Protein AF-A0A2R5GCU0-F1 (afdb_monomer_lite)

Foldseek 3Di:
DDDDDDDDDDDDDDDDDPPFPDDLVRLVVLVVPDPPVLCVLLDPDPDPLPRAALAVVSLLVSCCSRGNPVLSVLLCVQPVVVRLLLSLLLVQLVQQLQVLQLLLPVLVLLLLLLVLQLLQLVLQLVVVQVVCVVVVPPPCLVDPDCPGSNVLNLVSLLLNLLSLLLNLLSCQSNVLSVQLSVAALDLPPAGDPLLQLFPLSRSNLVLLVVCCVVPPPLHDVVSVVSNVCSVVCVVVVDDDDHGPLSVVLVVVLLVSLCSSCVSSVNNVSPSSSVSSSVSCSSNRVSSSSSSLSSLVVVLVRLVVSLVRLVSSLVSLVVDDCPDSVNVSVSSSSNSSSVSNNLSSVLVNVSSVVCSVCSSDNAWFHFRDASQADIRHDPPSCSSVVSSVVSVVSCVVCVVVSVVVVVPCVPPSSVVQFADAQAAPPPRGHGDPSQADPLRHGVVQVVVQLVVLQVVLVPDDPLCLQLLPAAQRSSPRFQDPVPDPDDRFRQAGSVPSDGCGSNVHYDVSSLEHAHALRSVLVVCVVVVFQAEEWEEDLTQKVHHAQDQQCDDDPNDHIDGRPSVLVVLVVHDQLRAEHQYQHPNQVSVCVVCVVVVNNSYHYDHPVPVPPDPASLSVVVVSDDLPGAYEYEEQDPCRQSPPSNSCCCRVSPNRYRYYNYDSVPPD

Sequence (664 aa):
MSTFVEAEPLAATSAGKLTLPMTAAEIQEKLGREGEVLLGVLDGTPSLQTFHSGRWELTAQDIETALGEDALRRIEKAVKPRMDSVFGLRQNLINLKKVYLHLQMPGSELQKRINQYTCLFYADGKDWYQHLIAEQEVDSWRKPKEETGAALYQQVSRALQECNGAQMAVLDARQYIKNICCVPRHPNKPTSFELQLLPATLWSAQVFSDLEREWPGIADKDLIEARKAYFQGKRDMARPSECDADRLAKERLDALVDKIVGAVDAHDNKAVRHFVKCSCVARGVSKALRIEVEAERLHESVREMIKRLRGLQDRLLEVTKDSPQAYYKLVRFTCQVDAMIKVLLDLDLWLKRVREEPTRLWFGAADRDASAGLFVPPDFEAVASIHDGLEEILQRWRPQLEARLRDPDNPEYAAYLKGRKACKRCRAQYSKPFVANNGLCYFCELTARDTAAAAAAQLSETALQSGLLMDCTLQLRCVPKGATKAPMPTMCPHSHRCFVCDGWTCELCNAVRLDGDGVAAVVEESDPDVLLFDFDRTFASTRSGADPLVVKNGMSHTLDPHLASLAHGRAPGSVHVVTRNSHKRQIEAFLAERELAHVQVHSLRHFASANDKADMIDSLLTSAQTALFVDDSWQEVLAPRLRDLVFNKLGKVRVVLFDRSQTS

Organism: NCBI:txid2315210

Secondary structure (DSSP, 8-state):
--------------------SS-HHHHHHHHHS-TTHHHHHS---SSTTS---SSHHHHHHHHHHHH-HHHHHHHHHHHHHHHHHHHHHHHHHHHHHHHHHHHHHHHHHHHHHHHHHHHHHHHHHHHHHHHHHHH--TTGGGS--TTSHHHHHHHHHHHHHHHHHHHHHHHHHHHHHHHHHT--SSTTSPPPHHHHTTTTTSGGGHHHHHHHHHSTTSS-HHHHHHHHHHHHHHHH--PPS--HHHHHHHHHHHHHHHHHHHTTT-TT-HHHHHHHHHHHHHHTHHHHHHHHHHHHHHHHHHHHHHHHHHHHHHHHHT----SHHHHHHHHHHHHHHHHHHHHHHHHHHHHHHHHHSTTS---EE-SS-TTB-EE--TT--HHHHHHHHHHHHHHHHHHHHHHHHT-TT-HHHHHHHEEEEE-TTT--EE-GGGB-TTS-BHHHHHHHHHHHHHHHHTS-HHHHHTTPPBP-TT-SSSS-TT--SPPPP-B-TTT--BTTTS---BTTTTEEEE-HHHHHHHHHHH--SEEEE-TBTTTBS--TT--TT--BTTBPP-B-HHHHHHHHTS-TTSEEEEE--S-HHHHHHHHHTTT-TTSEEEEGGG-TT-SSHHHHHHHH--TT--EEEEES-HHHHT-HHHHHHHHHTTT-EEEEEE--TT--

Radius of gyration: 30.85 Å; chains: 1; bounding box: 103×70×88 Å

pLDDT: mean 81.52, std 16.76, range [26.95, 98.0]

Structure (mmCIF, N/CA/C/O backbone):
data_AF-A0A2R5GCU0-F1
#
_entry.id   AF-A0A2R5GCU0-F1
#
loop_
_atom_site.group_PDB
_atom_site.id
_atom_site.type_symbol
_atom_site.label_atom_id
_atom_site.label_alt_id
_atom_site.label_comp_id
_atom_site.label_asym_id
_atom_site.label_entity_id
_atom_site.label_seq_id
_atom_site.pdbx_PDB_ins_code
_atom_site.Cartn_x
_atom_site.Cartn_y
_atom_site.Cartn_z
_atom_site.occupancy
_atom_site.B_iso_or_equiv
_atom_site.auth_seq_id
_atom_site.auth_comp_id
_atom_site.auth_asym_id
_atom_site.auth_atom_id
_atom_site.pdbx_PDB_model_num
ATOM 1 N N . MET A 1 1 ? -72.996 27.788 31.485 1.00 38.53 1 MET A N 1
ATOM 2 C CA . MET A 1 1 ? -72.411 26.821 32.436 1.00 38.53 1 MET A CA 1
ATOM 3 C C . MET A 1 1 ? -71.126 26.265 31.838 1.00 38.53 1 MET A C 1
ATOM 5 O O . MET A 1 1 ? -71.152 25.240 31.178 1.00 38.53 1 MET A O 1
ATOM 9 N N . SER A 1 2 ? -70.021 26.983 32.016 1.00 29.50 2 SER A N 1
ATOM 10 C CA . SER A 1 2 ? -68.655 26.463 31.894 1.00 29.50 2 SER A CA 1
ATOM 11 C C . SER A 1 2 ? -67.788 27.407 32.719 1.00 29.50 2 SER A C 1
ATOM 13 O O . SER A 1 2 ? -67.623 28.578 32.382 1.00 29.50 2 SER A O 1
ATOM 15 N N . THR A 1 3 ? -67.388 26.928 33.884 1.00 29.83 3 THR A N 1
ATOM 16 C CA . THR A 1 3 ? -66.645 27.655 34.908 1.00 29.83 3 THR A CA 1
ATOM 17 C C . THR A 1 3 ? -65.229 27.964 34.438 1.00 29.83 3 THR A C 1
ATOM 19 O O . THR A 1 3 ? -64.469 27.058 34.108 1.00 29.83 3 THR A O 1
ATOM 22 N N . PHE A 1 4 ? -64.900 29.254 34.452 1.00 28.09 4 PHE A N 1
ATOM 23 C CA . PHE A 1 4 ? -63.542 29.758 34.607 1.00 28.09 4 PHE A CA 1
ATOM 24 C C . PHE A 1 4 ? -62.988 29.277 35.954 1.00 28.09 4 PHE A C 1
ATOM 26 O O . PHE A 1 4 ? -63.642 29.454 36.982 1.00 28.09 4 PHE A O 1
ATOM 33 N N . VAL A 1 5 ? -61.791 28.697 35.942 1.00 29.31 5 VAL A N 1
ATOM 34 C CA . VAL A 1 5 ? -60.915 28.609 37.112 1.00 29.31 5 VAL A CA 1
ATOM 35 C C . VAL A 1 5 ? -59.561 29.136 36.659 1.00 29.31 5 VAL A C 1
ATOM 37 O O . VAL A 1 5 ? -58.957 28.607 35.727 1.00 29.31 5 VAL A O 1
ATOM 40 N N . GLU A 1 6 ? -59.150 30.233 37.285 1.00 30.05 6 GLU A N 1
ATOM 41 C CA . GLU A 1 6 ? -57.814 30.807 37.202 1.00 30.05 6 GLU A CA 1
ATOM 42 C C . GLU A 1 6 ? -56.796 29.785 37.724 1.00 30.05 6 GLU A C 1
ATOM 44 O O . GLU A 1 6 ? -56.948 29.256 38.824 1.00 30.05 6 GLU A O 1
ATOM 49 N N . ALA A 1 7 ? -55.767 29.497 36.928 1.00 27.88 7 ALA A N 1
ATOM 50 C CA . ALA A 1 7 ? -54.592 28.761 37.374 1.00 27.88 7 ALA A CA 1
ATOM 51 C C . ALA A 1 7 ? -53.435 29.752 37.546 1.00 27.88 7 ALA A C 1
ATOM 53 O O . ALA A 1 7 ? -53.065 30.462 36.608 1.00 27.88 7 ALA A O 1
ATOM 54 N N . GLU A 1 8 ? -52.898 29.797 38.763 1.00 28.89 8 GLU A N 1
ATOM 55 C CA . GLU A 1 8 ? -51.695 30.533 39.146 1.00 28.89 8 GLU A CA 1
ATOM 56 C C . GLU A 1 8 ? -50.476 30.139 38.285 1.00 28.89 8 GLU A C 1
ATOM 58 O O . GLU A 1 8 ? -50.357 28.984 37.859 1.00 28.89 8 GLU A O 1
ATOM 63 N N . PRO A 1 9 ? -49.520 31.057 38.049 1.00 28.02 9 PRO A N 1
ATOM 64 C CA . PRO A 1 9 ? -48.283 30.724 37.361 1.00 28.02 9 PRO A CA 1
ATOM 65 C C . PRO A 1 9 ? -47.370 29.898 38.279 1.00 28.02 9 PRO A C 1
ATOM 67 O O . PRO A 1 9 ? -46.789 30.405 39.239 1.00 28.02 9 PRO A O 1
ATOM 70 N N . LEU A 1 10 ? -47.215 28.615 37.946 1.00 29.42 10 LEU A N 1
ATOM 71 C CA . LEU A 1 10 ? -46.186 27.743 38.507 1.00 29.42 10 LEU A CA 1
ATOM 72 C C . LEU A 1 10 ? -44.795 28.311 38.196 1.00 29.42 10 LEU A C 1
ATOM 74 O O . LEU A 1 10 ? -44.440 28.578 37.047 1.00 29.42 10 LEU A O 1
ATOM 78 N N . ALA A 1 11 ? -44.035 28.500 39.271 1.00 30.05 11 ALA A N 1
ATOM 79 C CA . ALA A 1 11 ? -42.685 29.025 39.301 1.00 30.05 11 ALA A CA 1
ATOM 80 C C . ALA A 1 11 ? -41.754 28.343 38.287 1.00 30.05 11 ALA A C 1
ATOM 82 O O . ALA A 1 11 ? -41.747 27.121 38.135 1.00 30.05 11 ALA A O 1
ATOM 83 N N . ALA A 1 12 ? -40.909 29.157 37.653 1.00 30.98 12 ALA A N 1
ATOM 84 C CA . ALA A 1 12 ? -39.773 28.709 36.868 1.00 30.98 12 ALA A CA 1
ATOM 85 C C . ALA A 1 12 ? -38.857 27.825 37.732 1.00 30.98 12 ALA A C 1
ATOM 87 O O . ALA A 1 12 ? -38.085 28.317 38.557 1.00 30.98 12 ALA A O 1
ATOM 88 N N . THR A 1 13 ? -38.936 26.509 37.543 1.00 30.69 13 THR A N 1
ATOM 89 C CA . THR A 1 13 ? -37.942 25.577 38.067 1.00 30.69 13 THR A CA 1
ATOM 90 C C . THR A 1 13 ? -36.631 25.818 37.334 1.00 30.69 13 THR A C 1
ATOM 92 O O . THR A 1 13 ? -36.521 25.607 36.126 1.00 30.69 13 THR A O 1
ATOM 95 N N . SER A 1 14 ? -35.655 26.300 38.097 1.00 33.59 14 SER A N 1
ATOM 96 C CA . SER A 1 14 ? -34.244 26.433 37.757 1.00 33.59 14 SER A CA 1
ATOM 97 C C . SER A 1 14 ? -33.741 25.284 36.883 1.00 33.59 14 SER A C 1
ATOM 99 O O . SER A 1 14 ? -33.887 24.119 37.257 1.00 33.59 14 SER A O 1
ATOM 101 N N . ALA A 1 15 ? -33.087 25.623 35.770 1.00 34.03 15 ALA A N 1
ATOM 102 C CA . ALA A 1 15 ? -32.240 24.705 35.022 1.00 34.03 15 ALA A CA 1
ATOM 103 C C . ALA A 1 15 ? -31.305 23.982 36.004 1.00 34.03 15 ALA A C 1
ATOM 105 O O . ALA A 1 15 ? -30.493 24.617 36.683 1.00 34.03 15 ALA A O 1
ATOM 106 N N . GLY A 1 16 ? -31.480 22.667 36.131 1.00 30.75 16 GLY A N 1
ATOM 107 C CA . GLY A 1 16 ? -30.646 21.835 36.983 1.00 30.75 16 GLY A CA 1
ATOM 108 C C . GLY A 1 16 ? -29.196 21.967 36.537 1.00 30.75 16 GLY A C 1
ATOM 109 O O . GLY A 1 16 ? -28.829 21.494 35.464 1.00 30.75 16 GLY A O 1
ATOM 110 N N . LYS A 1 17 ? -28.369 22.627 37.354 1.00 34.75 17 LYS A N 1
ATOM 111 C CA . LYS A 1 17 ? -26.916 22.513 37.245 1.00 34.75 17 LYS A CA 1
ATOM 112 C C . LYS A 1 17 ? -26.590 21.031 37.359 1.00 34.75 17 LYS A C 1
ATOM 114 O O . LYS A 1 17 ? -26.877 20.429 38.391 1.00 34.75 17 LYS A O 1
ATOM 119 N N . LEU A 1 18 ? -26.005 20.463 36.308 1.00 31.95 18 LEU A N 1
ATOM 120 C CA . LEU A 1 18 ? -25.407 19.139 36.374 1.00 31.95 18 LEU A CA 1
ATOM 121 C C . LEU A 1 18 ? -24.400 19.142 37.530 1.00 31.95 18 LEU A C 1
ATOM 123 O O . LEU A 1 18 ? -23.360 19.798 37.463 1.00 31.95 18 LEU A O 1
ATOM 127 N N . THR A 1 19 ? -24.711 18.433 38.608 1.00 35.88 19 THR A N 1
ATOM 128 C CA . THR A 1 19 ? -23.701 18.025 39.577 1.00 35.88 19 THR A CA 1
ATOM 129 C C . THR A 1 19 ? -22.870 16.950 38.900 1.00 35.88 19 THR A C 1
ATOM 131 O O . THR A 1 19 ? -23.324 15.819 38.742 1.00 35.88 19 THR A O 1
ATOM 134 N N . LEU A 1 20 ? -21.678 17.331 38.433 1.00 37.50 20 LEU A N 1
ATOM 135 C CA . LEU A 1 20 ? -20.664 16.377 37.995 1.00 37.50 20 LEU A CA 1
ATOM 136 C C . LEU A 1 20 ? -20.448 15.343 39.119 1.00 37.50 20 LEU A C 1
ATOM 138 O O . LEU A 1 20 ? -20.423 15.740 40.287 1.00 37.50 20 LEU A O 1
ATOM 142 N N . PRO A 1 21 ? -20.254 14.049 38.803 1.00 41.59 21 PRO A N 1
ATOM 143 C CA . PRO A 1 21 ? -19.980 13.010 39.803 1.00 41.59 21 PRO A CA 1
ATOM 144 C C . PRO A 1 21 ? -18.685 13.265 40.595 1.00 41.59 21 PRO A C 1
ATOM 146 O O . PRO A 1 21 ? -18.463 12.647 41.631 1.00 41.59 21 PRO A O 1
ATOM 149 N N . MET A 1 22 ? -17.854 14.201 40.128 1.00 40.75 22 MET A N 1
ATOM 150 C CA . MET A 1 22 ? -16.739 14.780 40.861 1.00 40.75 22 MET A CA 1
ATOM 151 C C . MET A 1 22 ? -16.727 16.305 40.689 1.00 40.75 22 MET A C 1
ATOM 153 O O . MET A 1 22 ? -16.834 16.834 39.582 1.00 40.75 22 MET A O 1
ATOM 157 N N . THR A 1 23 ? -16.562 17.028 41.787 1.00 52.66 23 THR A N 1
ATOM 158 C CA . THR A 1 23 ? -16.374 18.478 41.822 1.00 52.66 23 THR A CA 1
ATOM 159 C C . THR A 1 23 ? -15.043 18.878 41.176 1.00 52.66 23 THR A C 1
ATOM 161 O O . THR A 1 23 ? -14.073 18.119 41.155 1.00 52.66 23 THR A O 1
ATOM 164 N N . ALA A 1 24 ? -14.951 20.118 40.679 1.00 44.44 24 ALA A N 1
ATOM 165 C CA . ALA A 1 24 ? -13.690 20.660 40.162 1.00 44.44 24 ALA A CA 1
ATOM 166 C C . ALA A 1 24 ? -12.557 20.599 41.209 1.00 44.44 24 ALA A C 1
ATOM 168 O O . ALA A 1 24 ? -11.405 20.394 40.840 1.00 44.44 24 ALA A O 1
ATOM 169 N N . ALA A 1 25 ? -12.896 20.703 42.500 1.00 48.47 25 ALA A N 1
ATOM 170 C CA . ALA A 1 25 ? -11.966 20.546 43.613 1.00 48.47 25 ALA A CA 1
ATOM 171 C C . ALA A 1 25 ? -11.464 19.099 43.762 1.00 48.47 25 ALA A C 1
ATOM 173 O O . ALA A 1 25 ? -10.270 18.909 43.943 1.00 48.47 25 ALA A O 1
ATOM 174 N N . GLU A 1 26 ? -12.319 18.084 43.598 1.00 51.75 26 GLU A N 1
ATOM 175 C CA . GLU A 1 26 ? -11.914 16.666 43.630 1.00 51.75 26 GLU A CA 1
ATOM 176 C C . GLU A 1 26 ? -11.064 16.277 42.415 1.00 51.75 26 GLU A C 1
ATOM 178 O O . GLU A 1 26 ? -10.119 15.499 42.538 1.00 51.75 26 GLU A O 1
ATOM 183 N N . ILE A 1 27 ? -11.353 16.846 41.239 1.00 48.25 27 ILE A N 1
ATOM 184 C CA . ILE A 1 27 ? -10.503 16.689 40.051 1.00 48.25 27 ILE A CA 1
ATOM 185 C C . ILE A 1 27 ? -9.136 17.339 40.306 1.00 48.25 27 ILE A C 1
ATOM 187 O O . ILE A 1 27 ? -8.107 16.737 40.024 1.00 48.25 27 ILE A O 1
ATOM 191 N N . GLN A 1 28 ? -9.099 18.541 40.881 1.00 44.19 28 GLN A N 1
ATOM 192 C CA . GLN A 1 28 ? -7.863 19.277 41.153 1.00 44.19 28 GLN A CA 1
ATOM 193 C C . GLN A 1 28 ? -7.052 18.678 42.320 1.00 44.19 28 GLN A C 1
ATOM 195 O O . GLN A 1 28 ? -5.826 18.697 42.270 1.00 44.19 28 GLN A O 1
ATOM 200 N N . GLU A 1 29 ? -7.707 18.078 43.318 1.00 47.12 29 GLU A N 1
ATOM 201 C CA . GLU A 1 29 ? -7.077 17.313 44.402 1.00 47.12 29 GLU A CA 1
ATOM 202 C C . GLU A 1 29 ? -6.488 15.991 43.885 1.00 47.12 29 GLU A C 1
ATOM 204 O O . GLU A 1 29 ? -5.350 15.662 44.226 1.00 47.12 29 GLU A O 1
ATOM 209 N N . LYS A 1 30 ? -7.196 15.276 42.995 1.00 45.44 30 LYS A N 1
ATOM 210 C CA . LYS A 1 30 ? -6.659 14.078 42.323 1.00 45.44 30 LYS A CA 1
ATOM 211 C C . LYS A 1 30 ? -5.556 14.394 41.308 1.00 45.44 30 LYS A C 1
ATOM 213 O O . LYS A 1 30 ? -4.658 13.582 41.136 1.00 45.44 30 LYS A O 1
ATOM 218 N N . LEU A 1 31 ? -5.592 15.558 40.653 1.00 42.69 31 LEU A N 1
ATOM 219 C CA . LEU A 1 31 ? -4.530 16.026 39.747 1.00 42.69 31 LEU A CA 1
ATOM 220 C C . LEU A 1 31 ? -3.321 16.617 40.498 1.00 42.69 31 LEU A C 1
ATOM 222 O O . LEU A 1 31 ? -2.227 16.672 39.940 1.00 42.69 31 LEU A O 1
ATOM 226 N N . GLY A 1 32 ? -3.514 17.087 41.736 1.00 39.94 32 GLY A N 1
ATOM 227 C CA . GLY A 1 32 ? -2.488 17.727 42.566 1.00 39.94 32 GLY A CA 1
ATOM 228 C C . GLY A 1 32 ? -1.612 16.758 43.367 1.00 39.94 32 GLY A C 1
ATOM 229 O O . GLY A 1 32 ? -0.543 17.157 43.828 1.00 39.94 32 GLY A O 1
ATOM 230 N N . ARG A 1 33 ? -2.025 15.493 43.517 1.00 40.56 33 ARG A N 1
ATOM 231 C CA . ARG A 1 33 ? -1.228 14.430 44.145 1.00 40.56 33 ARG A CA 1
ATOM 232 C C . ARG A 1 33 ? -0.678 13.489 43.075 1.00 40.56 33 ARG A C 1
ATOM 234 O O . ARG A 1 33 ? -1.347 12.545 42.690 1.00 40.56 33 ARG A O 1
ATOM 241 N N . GLU A 1 34 ? 0.546 13.796 42.644 1.00 40.31 34 GLU A N 1
ATOM 242 C CA . GLU A 1 34 ? 1.476 12.939 41.893 1.00 40.31 34 GLU A CA 1
ATOM 243 C C . GLU A 1 34 ? 1.002 12.456 40.505 1.00 40.31 34 GLU A C 1
ATOM 245 O O . GLU A 1 34 ? -0.096 11.950 40.297 1.00 40.31 34 GLU A O 1
ATOM 250 N N . GLY A 1 35 ? 1.876 12.596 39.503 1.00 39.00 35 GLY A N 1
ATOM 251 C CA . GLY A 1 35 ? 1.605 12.289 38.091 1.00 39.00 35 GLY A CA 1
ATOM 252 C C . GLY A 1 35 ? 1.240 10.830 37.762 1.00 39.00 35 GLY A C 1
ATOM 253 O O . GLY A 1 35 ? 1.119 10.506 36.583 1.00 39.00 35 GLY A O 1
ATOM 254 N N . GLU A 1 36 ? 1.041 9.966 38.759 1.00 36.78 36 GLU A N 1
ATOM 255 C CA . GLU A 1 36 ? 0.605 8.573 38.618 1.00 36.78 36 GLU A CA 1
ATOM 256 C C . GLU A 1 36 ? -0.916 8.434 38.396 1.00 36.78 36 GLU A C 1
ATOM 258 O O . GLU A 1 36 ? -1.352 7.505 37.720 1.00 36.78 36 GLU A O 1
ATOM 263 N N . VAL A 1 37 ? -1.749 9.380 38.854 1.00 40.41 37 VAL A N 1
ATOM 264 C CA . VAL A 1 37 ? -3.222 9.273 38.711 1.00 40.41 37 VAL A CA 1
ATOM 265 C C . VAL A 1 37 ? -3.704 9.561 37.279 1.00 40.41 37 VAL A C 1
ATOM 267 O O . VAL A 1 37 ? -4.724 9.028 36.847 1.00 40.41 37 VAL A O 1
ATOM 270 N N . LEU A 1 38 ? -2.946 10.327 36.486 1.00 40.53 38 LEU A N 1
ATOM 271 C CA . LEU A 1 38 ? -3.253 10.576 35.066 1.00 40.53 38 LEU A CA 1
ATOM 272 C C . LEU A 1 38 ? -3.187 9.298 34.209 1.00 40.53 38 LEU A C 1
ATOM 274 O O . LEU A 1 38 ? -3.867 9.224 33.187 1.00 40.53 38 LEU A O 1
ATOM 278 N N . LEU A 1 39 ? -2.421 8.292 34.647 1.00 38.12 39 LEU A N 1
ATOM 279 C CA . LEU A 1 39 ? -2.414 6.951 34.056 1.00 38.12 39 LEU A CA 1
ATOM 280 C C . LEU A 1 39 ? -3.668 6.152 34.436 1.00 38.12 39 LEU A C 1
ATOM 282 O O . LEU A 1 39 ? -4.182 5.430 33.599 1.00 38.12 39 LEU A O 1
ATOM 286 N N . GLY A 1 40 ? -4.215 6.328 35.642 1.00 38.94 40 GLY A N 1
ATOM 287 C CA . GLY A 1 40 ? -5.416 5.606 36.080 1.00 38.94 40 GLY A CA 1
ATOM 288 C C . GLY A 1 40 ? -6.720 6.053 35.404 1.00 38.94 40 GLY A C 1
ATOM 289 O O . GLY A 1 40 ? -7.654 5.263 35.314 1.00 38.94 40 GLY A O 1
ATOM 290 N N . VAL A 1 41 ? -6.797 7.302 34.925 1.00 45.94 41 VAL A N 1
ATOM 291 C CA . VAL A 1 41 ? -8.011 7.853 34.280 1.00 45.94 41 VAL A CA 1
ATOM 292 C C . VAL A 1 41 ? -8.017 7.639 32.760 1.00 45.94 41 VAL A C 1
ATOM 294 O O . VAL A 1 41 ? -9.082 7.570 32.160 1.00 45.94 41 VAL A O 1
ATOM 297 N N . LEU A 1 42 ? -6.849 7.502 32.126 1.00 49.00 42 LEU A N 1
ATOM 298 C CA . LEU A 1 42 ? -6.723 7.298 30.677 1.00 49.00 42 LEU A CA 1
ATOM 299 C C . LEU A 1 42 ? -6.559 5.815 30.311 1.00 49.00 42 LEU A C 1
ATOM 301 O O . LEU A 1 42 ? -5.844 5.528 29.360 1.00 49.00 42 LEU A O 1
ATOM 305 N N . ASP A 1 43 ? -7.262 4.918 31.018 1.00 48.72 43 ASP A N 1
ATOM 306 C CA . ASP A 1 43 ? -7.180 3.440 31.015 1.00 48.72 43 ASP A CA 1
ATOM 307 C C . ASP A 1 43 ? -6.167 2.836 32.013 1.00 48.72 43 ASP A C 1
ATOM 309 O O . ASP A 1 43 ? -4.970 3.097 31.963 1.00 48.72 43 ASP A O 1
ATOM 313 N N . GLY A 1 44 ? -6.684 1.982 32.912 1.00 44.53 44 GLY A N 1
ATOM 314 C CA . GLY A 1 44 ? -5.946 1.240 33.942 1.00 44.53 44 GLY A CA 1
ATOM 315 C C . GLY A 1 44 ? -5.040 0.117 33.417 1.00 44.53 44 GLY A C 1
ATOM 316 O O . GLY A 1 44 ? -4.809 -0.869 34.121 1.00 44.53 44 GLY A O 1
ATOM 317 N N . THR A 1 45 ? -4.538 0.221 32.188 1.00 40.38 45 THR A N 1
ATOM 318 C CA . THR A 1 45 ? -3.608 -0.742 31.610 1.00 40.38 45 THR A CA 1
ATOM 319 C C . THR A 1 45 ? -2.246 -0.624 32.288 1.00 40.38 45 THR A C 1
ATOM 321 O O . THR A 1 45 ? -1.701 0.467 32.456 1.00 40.38 45 THR A O 1
ATOM 324 N N . PRO A 1 46 ? -1.619 -1.761 32.633 1.00 39.56 46 PRO A N 1
ATOM 325 C CA . PRO A 1 46 ? -0.369 -1.775 33.387 1.00 39.56 46 PRO A CA 1
ATOM 326 C C . PRO A 1 46 ? 0.855 -1.288 32.587 1.00 39.56 46 PRO A C 1
ATOM 328 O O . PRO A 1 46 ? 1.947 -1.209 33.149 1.00 39.56 46 PRO A O 1
ATOM 331 N N . SER A 1 47 ? 0.732 -0.985 31.282 1.00 45.41 47 SER A N 1
ATOM 332 C CA . SER A 1 47 ? 1.865 -0.517 30.469 1.00 45.41 47 SER A CA 1
ATOM 333 C C . SER A 1 47 ? 1.486 0.298 29.220 1.00 45.41 47 SER A C 1
ATOM 335 O O . SER A 1 47 ? 0.458 0.076 28.584 1.00 45.41 47 SER A O 1
ATOM 337 N N . LEU A 1 48 ? 2.413 1.157 28.773 1.00 47.66 48 LEU A N 1
ATOM 338 C CA . LEU A 1 48 ? 2.360 1.882 27.488 1.00 47.66 48 LEU A CA 1
ATOM 339 C C . LEU A 1 48 ? 2.267 0.969 26.248 1.00 47.66 48 LEU A C 1
ATOM 341 O O . LEU A 1 48 ? 1.842 1.428 25.191 1.00 47.66 48 LEU A O 1
ATOM 345 N N . GLN A 1 49 ? 2.683 -0.297 26.351 1.00 40.47 49 GLN A N 1
ATOM 346 C CA . GLN A 1 49 ? 2.658 -1.262 25.240 1.00 40.47 49 GLN A CA 1
ATOM 347 C C . GLN A 1 49 ? 1.259 -1.844 25.001 1.00 40.47 49 GLN A C 1
ATOM 349 O O . GLN A 1 49 ? 0.954 -2.276 23.895 1.00 40.47 49 GLN A O 1
ATOM 354 N N . THR A 1 50 ? 0.404 -1.811 26.021 1.00 48.88 50 THR A N 1
ATOM 355 C CA . THR A 1 50 ? -0.994 -2.262 25.979 1.00 48.88 50 THR A CA 1
ATOM 356 C C . THR A 1 50 ? -1.982 -1.104 25.817 1.00 48.88 50 THR A C 1
ATOM 358 O O . THR A 1 50 ? -3.185 -1.325 25.818 1.00 48.88 50 THR A O 1
ATOM 361 N N . PHE A 1 51 ? -1.488 0.130 25.656 1.00 62.34 51 PHE A N 1
ATOM 362 C CA . PHE A 1 51 ? -2.317 1.329 25.570 1.00 62.34 51 PHE A CA 1
ATOM 363 C C . PHE A 1 51 ? -3.102 1.383 24.250 1.00 62.34 51 PHE A C 1
ATOM 365 O O . PHE A 1 51 ? -2.552 1.657 23.171 1.00 62.34 51 PHE A O 1
ATOM 372 N N . HIS A 1 52 ? -4.413 1.161 24.332 1.00 70.69 52 HIS A N 1
ATOM 373 C CA . HIS A 1 52 ? -5.292 1.194 23.169 1.00 70.69 52 HIS A CA 1
ATOM 374 C C . HIS A 1 52 ? -5.423 2.620 22.615 1.00 70.69 52 HIS A C 1
ATOM 376 O O . HIS A 1 52 ? -5.526 3.610 23.345 1.00 70.69 52 HIS A O 1
ATOM 382 N N . SER A 1 53 ? -5.390 2.750 21.286 1.00 79.25 53 SER A N 1
ATOM 383 C CA . SER A 1 53 ? -5.499 4.044 20.601 1.00 79.25 53 SER A CA 1
ATOM 384 C C . SER A 1 53 ? -5.932 3.896 19.143 1.00 79.25 53 SER A C 1
ATOM 386 O O . SER A 1 53 ? -5.834 2.822 18.553 1.00 79.25 53 SER A O 1
ATOM 388 N N . GLY A 1 54 ? -6.352 5.007 18.535 1.00 81.25 54 GLY A N 1
ATOM 389 C CA . GLY A 1 54 ? -6.669 5.094 17.112 1.00 81.25 54 GLY A CA 1
ATOM 390 C C . GLY A 1 54 ? -8.144 4.900 16.769 1.00 81.25 54 GLY A C 1
ATOM 391 O O . GLY A 1 54 ? -8.426 4.604 15.610 1.00 81.25 54 GLY A O 1
ATOM 392 N N . ARG A 1 55 ? -9.046 5.072 17.739 1.00 87.19 55 ARG A N 1
ATOM 393 C CA . ARG A 1 55 ? -10.505 5.004 17.586 1.00 87.19 55 ARG A CA 1
ATOM 394 C C . ARG A 1 55 ? -11.171 6.050 18.485 1.00 87.19 55 ARG A C 1
ATOM 396 O O . ARG A 1 55 ? -10.598 6.393 19.522 1.00 87.19 55 ARG A O 1
ATOM 403 N N . TRP A 1 56 ? -12.332 6.566 18.085 1.00 92.81 56 TRP A N 1
ATOM 404 C CA . TRP A 1 56 ? -13.068 7.576 18.859 1.00 92.81 56 TRP A CA 1
ATOM 405 C C . TRP A 1 56 ? -13.644 6.989 20.149 1.00 92.81 56 TRP A C 1
ATOM 407 O O . TRP A 1 56 ? -13.625 7.645 21.185 1.00 92.81 56 TRP A O 1
ATOM 417 N N . GLU A 1 57 ? -14.064 5.730 20.096 1.00 91.38 57 GLU A N 1
ATOM 418 C CA . GLU A 1 57 ? -14.716 4.991 21.178 1.00 91.38 57 GLU A CA 1
ATOM 419 C C . GLU A 1 57 ? -13.865 4.979 22.457 1.00 91.38 57 GLU A C 1
ATOM 421 O O . GLU A 1 57 ? -14.394 5.032 23.557 1.00 91.38 57 GLU A O 1
ATOM 426 N N . LEU A 1 58 ? -12.537 5.005 22.326 1.00 89.31 58 LEU A N 1
ATOM 427 C CA . LEU A 1 58 ? -11.625 5.065 23.470 1.00 89.31 58 LEU A CA 1
ATOM 428 C C . LEU A 1 58 ? -11.640 6.440 24.155 1.00 89.31 58 LEU A C 1
ATOM 430 O O . LEU A 1 58 ? -11.571 6.534 25.374 1.00 89.31 58 LEU A O 1
ATOM 434 N N . THR A 1 59 ? -11.740 7.523 23.377 1.00 91.69 59 THR A N 1
ATOM 435 C CA . THR A 1 59 ? -11.932 8.874 23.928 1.00 91.69 59 THR A CA 1
ATOM 436 C C . THR A 1 59 ? -13.329 9.021 24.522 1.00 91.69 59 THR A C 1
ATOM 438 O O . THR A 1 59 ? -13.477 9.654 25.562 1.00 91.69 59 THR A O 1
ATOM 441 N N . ALA A 1 60 ? -14.343 8.419 23.895 1.00 92.56 60 ALA A N 1
ATOM 442 C CA . ALA A 1 60 ? -15.696 8.358 24.436 1.00 92.56 60 ALA A CA 1
ATOM 443 C C . ALA A 1 60 ? -15.721 7.663 25.809 1.00 92.56 60 ALA A C 1
ATOM 445 O O . ALA A 1 60 ? -16.261 8.232 26.751 1.00 92.56 60 ALA A O 1
ATOM 446 N N . GLN A 1 61 ? -15.051 6.517 25.956 1.00 90.00 61 GLN A N 1
ATOM 447 C CA . GLN A 1 61 ? -14.916 5.805 27.235 1.00 90.00 61 GLN A CA 1
ATOM 448 C C . GLN A 1 61 ? -14.217 6.648 28.315 1.00 90.00 61 GLN A C 1
ATOM 450 O O . GLN A 1 61 ? -14.689 6.707 29.451 1.00 90.00 61 GLN A O 1
ATOM 455 N N . ASP A 1 62 ? -13.126 7.347 27.969 1.00 88.62 62 ASP A N 1
ATOM 456 C CA . ASP A 1 62 ? -12.442 8.259 28.902 1.00 88.62 62 ASP A CA 1
ATOM 457 C C . ASP A 1 62 ? -13.391 9.378 29.377 1.00 88.62 62 ASP A C 1
ATOM 459 O O . ASP A 1 62 ? -13.423 9.738 30.556 1.00 88.62 62 ASP A O 1
ATOM 463 N N . ILE A 1 63 ? -14.177 9.934 28.450 1.00 90.56 63 ILE A N 1
ATOM 464 C CA . ILE A 1 63 ? -15.151 10.999 28.712 1.00 90.56 63 ILE A CA 1
ATOM 465 C C . ILE A 1 63 ? -16.305 10.494 29.577 1.00 90.56 63 ILE A C 1
ATOM 467 O O . ILE A 1 63 ? -16.674 11.172 30.532 1.00 90.56 63 ILE A O 1
ATOM 471 N N . GLU A 1 64 ? -16.862 9.327 29.267 1.00 91.81 64 GLU A N 1
ATOM 472 C CA . GLU A 1 64 ? -17.931 8.692 30.037 1.00 91.81 64 GLU A CA 1
ATOM 473 C C . GLU A 1 64 ? -17.497 8.452 31.480 1.00 91.81 64 GLU A C 1
ATOM 475 O O . GLU A 1 64 ? -18.192 8.836 32.418 1.00 91.81 64 GLU A O 1
ATOM 480 N N . THR A 1 65 ? -16.297 7.897 31.650 1.00 87.62 65 THR A N 1
ATOM 481 C CA . THR A 1 65 ? -15.720 7.596 32.961 1.00 87.62 65 THR A CA 1
ATOM 482 C C . THR A 1 65 ? -15.521 8.866 33.790 1.00 87.62 65 THR A C 1
ATOM 484 O O . THR A 1 65 ? -15.789 8.875 34.990 1.00 87.62 65 THR A O 1
ATOM 487 N N . ALA A 1 66 ? -15.053 9.954 33.171 1.00 87.75 66 ALA A N 1
ATOM 488 C CA . ALA A 1 66 ? -14.734 11.189 33.885 1.00 87.75 66 ALA A CA 1
ATOM 489 C C . ALA A 1 66 ? -15.939 12.123 34.095 1.00 87.75 66 ALA A C 1
ATOM 491 O O . ALA A 1 66 ? -15.997 12.825 35.106 1.00 87.75 66 ALA A O 1
ATOM 492 N N . LEU A 1 67 ? -16.866 12.185 33.135 1.00 89.44 67 LEU A N 1
ATOM 493 C CA . LEU A 1 67 ? -17.937 13.191 33.076 1.00 89.44 67 LEU A CA 1
ATOM 494 C C . LEU A 1 67 ? -19.351 12.592 33.149 1.00 89.44 67 LEU A C 1
ATOM 496 O O . LEU A 1 67 ? -20.313 13.343 33.318 1.00 89.44 67 LEU A O 1
ATOM 500 N N . GLY A 1 68 ? -19.485 11.268 33.051 1.00 90.94 68 GLY A N 1
ATOM 501 C CA . GLY A 1 68 ? -20.750 10.538 33.086 1.00 90.94 68 GLY A CA 1
ATOM 502 C C . GLY A 1 68 ? -21.409 10.341 31.715 1.00 90.94 68 GLY A C 1
ATOM 503 O O . GLY A 1 68 ? -21.141 11.049 30.741 1.00 90.94 68 GLY A O 1
ATOM 504 N N . GLU A 1 69 ? -22.338 9.388 31.657 1.00 94.25 69 GLU A N 1
ATOM 505 C CA . GLU A 1 69 ? -23.056 8.974 30.442 1.00 94.25 69 GLU A CA 1
ATOM 506 C C . GLU A 1 69 ? -23.871 10.120 29.800 1.00 94.25 69 GLU A C 1
ATOM 508 O O . GLU A 1 69 ? -23.892 10.287 28.580 1.00 94.25 69 GLU A O 1
ATOM 513 N N . ASP A 1 70 ? -24.492 10.987 30.609 1.00 94.25 70 ASP A N 1
ATOM 514 C CA . ASP A 1 70 ? -25.246 12.154 30.122 1.00 94.25 70 ASP A CA 1
ATOM 515 C C . ASP A 1 70 ? -24.373 13.182 29.397 1.00 94.25 70 ASP A C 1
ATOM 517 O O . ASP A 1 70 ? -24.821 13.863 28.465 1.00 94.25 70 ASP A O 1
ATOM 521 N N . ALA A 1 71 ? -23.133 13.351 29.854 1.00 93.00 71 ALA A N 1
ATOM 522 C CA . ALA A 1 71 ? -22.155 14.197 29.189 1.00 93.00 71 ALA A CA 1
ATOM 523 C C . ALA A 1 71 ? -21.733 13.561 27.861 1.00 93.00 71 ALA A C 1
ATOM 525 O O . ALA A 1 71 ? -21.749 14.240 26.830 1.00 93.00 71 ALA A O 1
ATOM 526 N N . LEU A 1 72 ? -21.449 12.253 27.867 1.00 95.44 72 LEU A N 1
ATOM 527 C CA . LEU A 1 72 ? -21.091 11.512 26.663 1.00 95.44 72 LEU A CA 1
ATOM 528 C C . LEU A 1 72 ? -22.169 11.632 25.581 1.00 95.44 72 LEU A C 1
ATOM 530 O O . LEU A 1 72 ? -21.849 12.041 24.468 1.00 95.44 72 LEU A O 1
ATOM 534 N N . ARG A 1 73 ? -23.444 11.373 25.902 1.00 96.69 73 ARG A N 1
ATOM 535 C CA . ARG A 1 73 ? -24.555 11.464 24.933 1.00 96.69 73 ARG A CA 1
ATOM 536 C C . ARG A 1 73 ? -24.612 12.817 24.220 1.00 96.69 73 ARG A C 1
ATOM 538 O O . ARG A 1 73 ? -24.821 12.886 23.006 1.00 96.69 73 ARG A O 1
ATOM 545 N N . ARG A 1 74 ? -24.422 13.911 24.965 1.00 96.75 74 ARG A N 1
ATOM 546 C CA . ARG A 1 74 ? -24.402 15.274 24.408 1.00 96.75 74 ARG A CA 1
ATOM 547 C C . ARG A 1 74 ? -23.179 15.511 23.527 1.00 96.75 74 ARG A C 1
ATOM 549 O O . ARG A 1 74 ? -23.311 16.087 22.446 1.00 96.75 74 ARG A O 1
ATOM 556 N N . ILE A 1 75 ? -22.014 15.035 23.960 1.00 96.06 75 ILE A N 1
ATOM 557 C CA . ILE A 1 75 ? -20.764 15.124 23.202 1.00 96.06 75 ILE A CA 1
ATOM 558 C C . ILE A 1 75 ? -20.862 14.324 21.902 1.00 96.06 75 ILE A C 1
ATOM 560 O O . ILE A 1 75 ? -20.579 14.873 20.840 1.00 96.06 75 ILE A O 1
ATOM 564 N N . GLU A 1 76 ? -21.309 13.070 21.945 1.00 96.56 76 GLU A N 1
ATOM 565 C CA . GLU A 1 76 ? -21.451 12.223 20.760 1.00 96.56 76 GLU A CA 1
ATOM 566 C C . GLU A 1 76 ? -22.392 12.844 19.735 1.00 96.56 76 GLU A C 1
ATOM 568 O O . GLU A 1 76 ? -22.027 12.962 18.564 1.00 96.56 76 GLU A O 1
ATOM 573 N N . LYS A 1 77 ? -23.545 13.365 20.171 1.00 96.62 77 LYS A N 1
ATOM 574 C CA . LYS A 1 77 ? -24.452 14.114 19.292 1.00 96.62 77 LYS A CA 1
ATOM 575 C C . LYS A 1 77 ? -23.754 15.298 18.609 1.00 96.62 77 LYS A C 1
ATOM 577 O O . LYS A 1 77 ? -24.054 15.609 17.458 1.00 96.62 77 LYS A O 1
ATOM 582 N N . ALA A 1 78 ? -22.829 15.963 19.300 1.00 95.75 78 ALA A N 1
ATOM 583 C CA . ALA A 1 78 ? -22.116 17.121 18.775 1.00 95.75 78 ALA A CA 1
ATOM 584 C C . ALA A 1 78 ? -20.938 16.755 17.853 1.00 95.75 78 ALA A C 1
ATOM 586 O O . ALA A 1 78 ? -20.675 17.487 16.891 1.00 95.75 78 ALA A O 1
ATOM 587 N N . VAL A 1 79 ? -20.193 15.680 18.133 1.00 97.38 79 VAL A N 1
ATOM 588 C CA . VAL A 1 79 ? -18.888 15.430 17.488 1.00 97.38 79 VAL A CA 1
ATOM 589 C C . VAL A 1 79 ? -18.760 14.090 16.777 1.00 97.38 79 VAL A C 1
ATOM 591 O O . VAL A 1 79 ? -17.906 13.990 15.897 1.00 97.38 79 VAL A O 1
ATOM 594 N N . LYS A 1 80 ? -19.594 13.087 17.076 1.00 95.06 80 LYS A N 1
ATOM 595 C CA . LYS A 1 80 ? -19.448 11.739 16.508 1.00 95.06 80 LYS A CA 1
ATOM 596 C C . LYS A 1 80 ? -19.427 11.720 14.973 1.00 95.06 80 LYS A C 1
ATOM 598 O O . LYS A 1 80 ? -18.464 11.176 14.443 1.00 95.06 80 LYS A O 1
ATOM 603 N N . PRO A 1 81 ? -20.321 12.418 14.238 1.00 96.19 81 PRO A N 1
ATOM 604 C CA . PRO A 1 81 ? -20.263 12.431 12.770 1.00 96.19 81 PRO A CA 1
ATOM 605 C C . PRO A 1 81 ? -18.925 12.946 12.225 1.00 96.19 81 PRO A C 1
ATOM 607 O O . PRO A 1 81 ? -18.397 12.464 11.224 1.00 96.19 81 PRO A O 1
ATOM 610 N N . ARG A 1 82 ? -18.339 13.928 12.920 1.00 96.38 82 ARG A N 1
ATOM 611 C CA . ARG A 1 82 ? -17.030 14.471 12.573 1.00 96.38 82 ARG A CA 1
ATOM 612 C C . ARG A 1 82 ? -15.922 13.461 12.866 1.00 96.38 82 ARG A C 1
ATOM 614 O O . ARG A 1 82 ? -15.007 13.337 12.063 1.00 96.38 82 ARG A O 1
ATOM 621 N N . MET A 1 83 ? -15.991 12.762 13.994 1.00 96.81 83 MET A N 1
ATOM 622 C CA . MET A 1 83 ? -15.001 11.756 14.382 1.00 96.81 83 MET A CA 1
ATOM 623 C C . MET A 1 83 ? -15.042 10.533 13.472 1.00 96.81 83 MET A C 1
ATOM 625 O O . MET A 1 83 ? -13.985 10.119 13.001 1.00 96.81 83 MET A O 1
ATOM 629 N N . ASP A 1 84 ? -16.232 10.042 13.131 1.00 94.44 84 ASP A N 1
ATOM 630 C CA . ASP A 1 84 ? -16.417 8.952 12.173 1.00 94.44 84 ASP A CA 1
ATOM 631 C C . ASP A 1 84 ? -15.780 9.316 10.817 1.00 94.44 84 ASP A C 1
ATOM 633 O O . ASP A 1 84 ? -15.035 8.526 10.241 1.00 94.44 84 ASP A O 1
ATOM 637 N N . SER A 1 85 ? -15.966 10.559 10.356 1.00 96.81 85 SER A N 1
ATOM 638 C CA . SER A 1 85 ? -15.309 11.091 9.153 1.00 96.81 85 SER A CA 1
ATOM 639 C C . SER A 1 85 ? -13.774 11.117 9.266 1.00 96.81 85 SER A C 1
ATOM 641 O O . SER A 1 85 ? -13.088 10.585 8.396 1.00 96.81 85 SER A O 1
ATOM 643 N N . VAL A 1 86 ? -13.197 11.680 10.335 1.00 97.19 86 VAL A N 1
ATOM 644 C CA . VAL A 1 86 ? -11.727 11.768 10.482 1.00 97.19 86 VAL A CA 1
ATOM 645 C C . VAL A 1 86 ? -11.085 10.381 10.592 1.00 97.19 86 VAL A C 1
ATOM 647 O O . VAL A 1 86 ? -10.043 10.117 9.982 1.00 97.19 86 VAL A O 1
ATOM 650 N N . PHE A 1 87 ? -11.675 9.486 11.387 1.00 96.00 87 PHE A N 1
ATOM 651 C CA . PHE A 1 87 ? -11.150 8.135 11.569 1.00 96.00 87 PHE A CA 1
ATOM 652 C C . PHE A 1 87 ? -11.360 7.267 10.326 1.00 96.00 87 PHE A C 1
ATOM 654 O O . PHE A 1 87 ? -10.453 6.507 9.982 1.00 96.00 87 PHE A O 1
ATOM 661 N N . GLY A 1 88 ? -12.472 7.442 9.609 1.00 94.12 88 GLY A N 1
ATOM 662 C CA . GLY A 1 88 ? -12.712 6.804 8.317 1.00 94.12 88 GLY A CA 1
ATOM 663 C C . GLY A 1 88 ? -11.682 7.217 7.259 1.00 94.12 88 GLY A C 1
ATOM 664 O O . GLY A 1 88 ? -11.068 6.356 6.625 1.00 94.12 88 GLY A O 1
ATOM 665 N N . LEU A 1 89 ? -11.377 8.517 7.142 1.00 97.06 89 LEU A N 1
ATOM 666 C CA . LEU A 1 89 ? -10.305 9.017 6.269 1.00 97.06 89 LEU A CA 1
ATOM 667 C C . LEU A 1 89 ? -8.960 8.373 6.624 1.00 97.06 89 LEU A C 1
ATOM 669 O O . LEU A 1 89 ? -8.240 7.874 5.757 1.00 97.06 89 LEU A O 1
ATOM 673 N N . ARG A 1 90 ? -8.618 8.350 7.917 1.00 95.69 90 ARG A N 1
ATOM 674 C CA . ARG A 1 90 ? -7.390 7.711 8.398 1.00 95.69 90 ARG A CA 1
ATOM 675 C C . ARG A 1 90 ? -7.332 6.231 8.010 1.00 95.69 90 ARG A C 1
ATOM 677 O O . ARG A 1 90 ? -6.267 5.783 7.585 1.00 95.69 90 ARG A O 1
ATOM 684 N N . GLN A 1 91 ? -8.425 5.486 8.170 1.00 92.56 91 GLN A N 1
ATOM 685 C CA . GLN A 1 91 ? -8.485 4.064 7.828 1.00 92.56 91 GLN A CA 1
ATOM 686 C C . GLN A 1 91 ? -8.296 3.847 6.322 1.00 92.56 91 GLN A C 1
ATOM 688 O O . GLN A 1 91 ? -7.444 3.055 5.920 1.00 92.56 91 GLN A O 1
ATOM 693 N N . ASN A 1 92 ? -8.996 4.624 5.494 1.00 95.06 92 ASN A N 1
ATOM 694 C CA . ASN A 1 92 ? -8.839 4.587 4.042 1.00 95.06 92 ASN A CA 1
ATOM 695 C C . ASN A 1 92 ? -7.398 4.865 3.602 1.00 95.06 92 ASN A C 1
ATOM 697 O O . ASN A 1 92 ? -6.863 4.138 2.772 1.00 95.06 92 ASN A O 1
ATOM 701 N N . LEU A 1 93 ? -6.728 5.866 4.181 1.00 96.44 93 LEU A N 1
ATOM 702 C CA . LEU A 1 93 ? -5.328 6.167 3.859 1.00 96.44 93 LEU A CA 1
ATOM 703 C C . LEU A 1 93 ? -4.373 5.052 4.303 1.00 96.44 93 LEU A C 1
ATOM 705 O O . LEU A 1 93 ? -3.430 4.718 3.584 1.00 96.44 93 LEU A O 1
ATOM 709 N N . ILE A 1 94 ? -4.612 4.437 5.464 1.00 92.19 94 ILE A N 1
ATOM 710 C CA . ILE A 1 94 ? -3.838 3.269 5.902 1.00 92.19 94 ILE A CA 1
ATOM 711 C C . ILE A 1 94 ? -3.967 2.140 4.878 1.00 92.19 94 ILE A C 1
ATOM 713 O O . ILE A 1 94 ? -2.944 1.566 4.494 1.00 92.19 94 ILE A O 1
ATOM 717 N N . ASN A 1 95 ? -5.182 1.866 4.409 1.00 88.94 95 ASN A N 1
ATOM 718 C CA . ASN A 1 95 ? -5.440 0.804 3.445 1.00 88.94 95 ASN A CA 1
ATOM 719 C C . ASN A 1 95 ? -4.888 1.150 2.060 1.00 88.94 95 ASN A C 1
ATOM 721 O O . ASN A 1 95 ? -4.192 0.330 1.472 1.00 88.94 95 ASN A O 1
A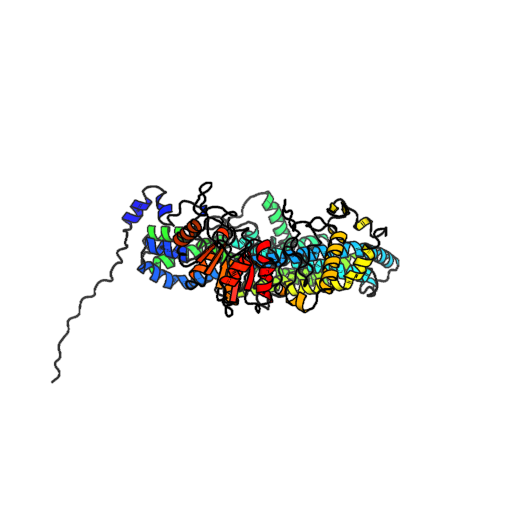TOM 725 N N . LEU A 1 96 ? -5.039 2.388 1.590 1.00 94.12 96 LEU A N 1
ATOM 726 C CA . LEU A 1 96 ? -4.457 2.856 0.330 1.00 94.12 96 LEU A CA 1
ATOM 727 C C . LEU A 1 96 ? -2.921 2.747 0.327 1.00 94.12 96 LEU A C 1
ATOM 729 O O . LEU A 1 96 ? -2.319 2.278 -0.638 1.00 94.12 96 LEU A O 1
ATOM 733 N N . LYS A 1 97 ? -2.256 3.091 1.439 1.00 93.44 97 LYS A N 1
ATOM 734 C CA . LYS A 1 97 ? -0.807 2.868 1.617 1.00 93.44 97 LYS A CA 1
ATOM 735 C C . LYS A 1 97 ? -0.435 1.391 1.446 1.00 93.44 97 LYS A C 1
ATOM 737 O O . LYS A 1 97 ? 0.619 1.091 0.880 1.00 93.44 97 LYS A O 1
ATOM 742 N N . LYS A 1 98 ? -1.249 0.474 1.974 1.00 88.12 98 LYS A N 1
ATOM 743 C CA . LYS A 1 98 ? -1.035 -0.973 1.834 1.00 88.12 98 LYS A CA 1
ATOM 744 C C . LYS A 1 98 ? -1.306 -1.430 0.394 1.00 88.12 98 LYS A C 1
ATOM 746 O O . LYS A 1 98 ? -0.481 -2.148 -0.154 1.00 88.12 98 LYS A O 1
ATOM 751 N N . VAL A 1 99 ? -2.355 -0.938 -0.265 1.00 89.62 99 VAL A N 1
ATOM 752 C CA . VAL A 1 99 ? -2.616 -1.193 -1.695 1.00 89.62 99 VAL A CA 1
ATOM 753 C C . VAL A 1 99 ? -1.393 -0.833 -2.544 1.00 89.62 99 VAL A C 1
ATOM 755 O O . VAL A 1 99 ? -0.879 -1.673 -3.278 1.00 89.62 99 VAL A O 1
ATOM 758 N N . TYR A 1 100 ? -0.825 0.366 -2.376 1.00 92.81 100 TYR A N 1
ATOM 759 C CA . TYR A 1 100 ? 0.384 0.739 -3.117 1.00 92.81 100 TYR A CA 1
ATOM 760 C C . TYR A 1 100 ? 1.625 -0.085 -2.739 1.00 92.81 100 TYR A C 1
ATOM 762 O O . TYR A 1 100 ? 2.514 -0.243 -3.571 1.00 92.81 100 TYR A O 1
ATOM 770 N N . LEU A 1 101 ? 1.716 -0.642 -1.523 1.00 88.62 101 LEU A N 1
ATOM 771 C CA . LEU A 1 101 ? 2.755 -1.629 -1.193 1.00 88.62 101 LEU A CA 1
ATOM 772 C C . LEU A 1 101 ? 2.606 -2.888 -2.055 1.00 88.62 101 LEU A C 1
ATOM 774 O O . LEU A 1 101 ? 3.598 -3.361 -2.615 1.00 88.62 101 LEU A O 1
ATOM 778 N N . HIS A 1 102 ? 1.380 -3.390 -2.187 1.00 84.25 102 HIS A N 1
ATOM 779 C CA . HIS A 1 102 ? 1.091 -4.566 -3.003 1.00 84.25 102 HIS A CA 1
ATOM 780 C C . HIS A 1 102 ? 1.252 -4.319 -4.493 1.00 84.25 102 HIS A C 1
ATOM 782 O O . HIS A 1 102 ? 1.589 -5.250 -5.203 1.00 84.25 102 HIS A O 1
ATOM 788 N N . LEU A 1 103 ? 1.094 -3.085 -4.969 1.00 87.75 103 LEU A N 1
ATOM 789 C CA . LEU A 1 103 ? 1.421 -2.722 -6.350 1.00 87.75 103 LEU A CA 1
ATOM 790 C C . LEU A 1 103 ? 2.928 -2.532 -6.574 1.00 87.75 103 LEU A C 1
ATOM 792 O O . LEU A 1 103 ? 3.461 -2.849 -7.640 1.00 87.75 103 LEU A O 1
ATOM 796 N N . GLN A 1 104 ? 3.644 -2.017 -5.574 1.00 89.62 104 GLN A N 1
ATOM 797 C CA . GLN A 1 104 ? 5.081 -1.765 -5.669 1.00 89.62 104 GLN A CA 1
ATOM 798 C C . GLN A 1 104 ? 5.881 -3.065 -5.832 1.00 89.62 104 GLN A C 1
ATOM 800 O O . GLN A 1 104 ? 6.874 -3.103 -6.560 1.00 89.62 104 GLN A O 1
ATOM 805 N N . MET A 1 105 ? 5.487 -4.136 -5.140 1.00 83.44 105 MET A N 1
ATOM 806 C CA . MET A 1 105 ? 6.243 -5.390 -5.136 1.00 83.44 105 MET A CA 1
ATOM 807 C C . MET A 1 105 ? 6.241 -6.115 -6.500 1.00 83.44 105 MET A C 1
ATOM 809 O O . MET A 1 105 ? 7.336 -6.340 -7.028 1.00 83.44 105 MET A O 1
ATOM 813 N N . PRO A 1 106 ? 5.084 -6.445 -7.113 1.00 81.62 106 PRO A N 1
ATOM 814 C CA . PRO A 1 106 ? 5.012 -6.984 -8.468 1.00 81.62 106 PRO A CA 1
ATOM 815 C C . PRO A 1 106 ? 5.647 -6.045 -9.485 1.00 81.62 106 PRO A C 1
ATOM 817 O O . PRO A 1 106 ? 6.408 -6.502 -10.331 1.00 81.62 106 PRO A O 1
ATOM 820 N N . GLY A 1 107 ? 5.429 -4.733 -9.355 1.00 89.00 107 GLY A N 1
ATOM 821 C CA . GLY A 1 107 ? 6.031 -3.748 -10.246 1.00 89.00 107 GLY A CA 1
ATOM 822 C C . GLY A 1 107 ? 7.562 -3.708 -10.181 1.00 89.00 107 GLY A C 1
ATOM 823 O O . GLY A 1 107 ? 8.215 -3.575 -11.212 1.00 89.00 107 GLY A O 1
ATOM 824 N N . SER A 1 108 ? 8.160 -3.909 -9.004 1.00 87.12 108 SER A N 1
ATOM 825 C CA . SER A 1 108 ? 9.619 -4.031 -8.853 1.00 87.12 108 SER A CA 1
ATOM 826 C C . SER A 1 108 ? 10.165 -5.314 -9.494 1.00 87.12 108 SER A C 1
ATOM 828 O O . SER A 1 108 ? 11.255 -5.313 -10.071 1.00 87.12 108 SER A O 1
ATOM 830 N N . GLU A 1 109 ? 9.419 -6.419 -9.413 1.00 84.00 109 GLU A N 1
ATOM 831 C CA . GLU A 1 109 ? 9.790 -7.671 -10.085 1.00 84.00 109 GLU A CA 1
ATOM 832 C C . GLU A 1 109 ? 9.634 -7.553 -11.608 1.00 84.00 109 GLU A C 1
ATOM 834 O O . GLU A 1 109 ? 10.506 -7.983 -12.365 1.00 84.00 109 GLU A O 1
ATOM 839 N N . LEU A 1 110 ? 8.572 -6.892 -12.065 1.00 88.12 110 LEU A N 1
ATOM 840 C CA . LEU A 1 110 ? 8.337 -6.576 -13.468 1.00 88.12 110 LEU A CA 1
ATOM 841 C C . LEU A 1 110 ? 9.456 -5.693 -14.031 1.00 88.12 110 LEU A C 1
ATOM 843 O O . LEU A 1 110 ? 10.071 -6.047 -15.035 1.00 88.12 110 LEU A O 1
ATOM 847 N N . GLN A 1 111 ? 9.811 -4.612 -13.333 1.00 91.12 111 GLN A N 1
ATOM 848 C CA . GLN A 1 111 ? 10.938 -3.739 -13.674 1.00 91.12 111 GLN A CA 1
ATOM 849 C C . GLN A 1 111 ? 12.237 -4.539 -13.817 1.00 91.12 111 GLN A C 1
ATOM 851 O O . GLN A 1 111 ? 12.989 -4.359 -14.777 1.00 91.12 111 GLN A O 1
ATOM 856 N N . LYS A 1 112 ? 12.501 -5.459 -12.883 1.00 87.50 112 LYS A N 1
ATOM 857 C CA . LYS A 1 112 ? 13.675 -6.331 -12.934 1.00 87.50 112 LYS A CA 1
ATOM 858 C C . LYS A 1 112 ? 13.666 -7.227 -14.171 1.00 87.50 112 LYS A C 1
ATOM 860 O O . LYS A 1 112 ? 14.705 -7.339 -14.824 1.00 87.50 112 LYS A O 1
ATOM 865 N N . ARG A 1 113 ? 12.526 -7.842 -14.499 1.00 87.38 113 ARG A N 1
ATOM 866 C CA . ARG A 1 113 ? 12.366 -8.679 -15.697 1.00 87.38 113 ARG A CA 1
ATOM 867 C C . ARG A 1 113 ? 12.573 -7.869 -16.973 1.00 87.38 113 ARG A C 1
ATOM 869 O O . ARG A 1 113 ? 13.402 -8.250 -17.788 1.00 87.38 113 ARG A O 1
ATOM 876 N N . ILE A 1 114 ? 11.939 -6.707 -17.117 1.00 90.56 114 ILE A N 1
ATOM 877 C CA . ILE A 1 114 ? 12.147 -5.835 -18.287 1.00 90.56 114 ILE A CA 1
ATOM 878 C C . ILE A 1 114 ? 13.612 -5.388 -18.382 1.00 90.56 114 ILE A C 1
ATOM 880 O O . ILE A 1 114 ? 14.187 -5.336 -19.470 1.00 90.56 114 ILE A O 1
ATOM 884 N N . ASN A 1 115 ? 14.270 -5.131 -17.250 1.00 89.44 115 ASN A N 1
ATOM 885 C CA . ASN A 1 115 ? 15.688 -4.794 -17.238 1.00 89.44 115 ASN A CA 1
ATOM 886 C C . ASN A 1 115 ? 16.578 -5.964 -17.708 1.00 89.44 115 ASN A C 1
ATOM 888 O O . ASN A 1 115 ? 17.572 -5.719 -18.385 1.00 89.44 115 ASN A O 1
ATOM 892 N N . GLN A 1 116 ? 16.229 -7.226 -17.417 1.00 86.75 116 GLN A N 1
ATOM 893 C CA . GLN A 1 116 ? 16.928 -8.395 -17.983 1.00 86.75 116 GLN A CA 1
ATOM 894 C C . GLN A 1 116 ? 16.821 -8.419 -19.513 1.00 86.75 116 GLN A C 1
ATOM 896 O O . GLN A 1 116 ? 17.834 -8.609 -20.185 1.00 86.75 116 GLN A O 1
ATOM 901 N N . TYR A 1 117 ? 15.620 -8.172 -20.052 1.00 87.94 117 TYR A N 1
ATOM 902 C CA . TYR A 1 117 ? 15.389 -8.085 -21.497 1.00 87.94 117 TYR A CA 1
ATOM 903 C C . TYR A 1 117 ? 16.224 -6.936 -22.078 1.00 87.94 117 TYR A C 1
ATOM 905 O O . TYR A 1 117 ? 16.980 -7.130 -23.024 1.00 87.94 117 TYR A O 1
ATOM 913 N N . THR A 1 118 ? 16.174 -5.759 -21.449 1.00 87.44 118 THR A N 1
ATOM 914 C CA . THR A 1 118 ? 16.922 -4.571 -21.889 1.00 87.44 118 THR A CA 1
ATOM 915 C C . THR A 1 118 ? 18.424 -4.848 -21.949 1.00 87.44 118 THR A C 1
ATOM 917 O O . THR A 1 118 ? 19.067 -4.459 -22.917 1.00 87.44 118 THR A O 1
ATOM 920 N N . CYS A 1 119 ? 18.992 -5.543 -20.955 1.00 84.19 119 CYS A N 1
ATOM 921 C CA . CYS A 1 119 ? 20.412 -5.903 -20.949 1.00 84.19 119 CYS A CA 1
ATOM 922 C C . CYS A 1 119 ? 20.803 -6.845 -22.095 1.00 84.19 119 CYS A C 1
ATOM 924 O O . CYS A 1 119 ? 21.907 -6.719 -22.611 1.00 84.19 119 CYS A O 1
ATOM 926 N N . LEU A 1 120 ? 19.932 -7.779 -22.481 1.00 81.31 120 LEU A N 1
ATOM 927 C CA . LEU A 1 120 ? 20.241 -8.767 -23.521 1.00 81.31 120 LEU A CA 1
ATOM 928 C C . LEU A 1 120 ? 20.036 -8.233 -24.933 1.00 81.31 120 LEU A C 1
ATOM 930 O O . LEU A 1 120 ? 20.824 -8.549 -25.818 1.00 81.31 120 LEU A O 1
ATOM 934 N N . PHE A 1 121 ? 19.032 -7.382 -25.130 1.00 82.50 121 PHE A N 1
ATOM 935 C CA . PHE A 1 121 ? 18.795 -6.722 -26.416 1.00 82.50 121 PHE A CA 1
ATOM 936 C C . PHE A 1 121 ? 19.677 -5.481 -26.618 1.00 82.50 121 PHE A C 1
ATOM 938 O O . PHE A 1 121 ? 19.717 -4.920 -27.709 1.00 82.50 121 PHE A O 1
ATOM 945 N N . TYR A 1 122 ? 20.423 -5.053 -25.592 1.00 81.25 122 TYR A N 1
ATOM 946 C CA . TYR A 1 122 ? 21.333 -3.912 -25.699 1.00 81.25 122 TYR A CA 1
ATOM 947 C C . TYR A 1 122 ? 22.418 -4.116 -26.765 1.00 81.25 122 TYR A C 1
ATOM 949 O O . TYR A 1 122 ? 22.768 -3.151 -27.442 1.00 81.25 122 TYR A O 1
ATOM 957 N N . ALA A 1 123 ? 22.940 -5.341 -26.918 1.00 70.56 123 ALA A N 1
ATOM 958 C CA . ALA A 1 123 ? 23.953 -5.656 -27.928 1.00 70.56 123 ALA A CA 1
ATOM 959 C C . ALA A 1 123 ? 23.436 -5.345 -29.344 1.00 70.56 123 ALA A C 1
ATOM 961 O O . ALA A 1 123 ? 24.043 -4.543 -30.048 1.00 70.56 123 ALA A O 1
ATOM 962 N N . ASP A 1 124 ? 22.239 -5.827 -29.690 1.00 68.69 124 ASP A N 1
ATOM 963 C CA . ASP A 1 124 ? 21.623 -5.545 -30.993 1.00 68.69 124 ASP A CA 1
ATOM 964 C C . ASP A 1 124 ? 21.347 -4.050 -31.202 1.00 68.69 124 ASP A C 1
ATOM 966 O O . ASP A 1 124 ? 21.450 -3.528 -32.311 1.00 68.69 124 ASP A O 1
ATOM 970 N N . GLY A 1 125 ? 20.976 -3.349 -30.126 1.00 60.81 125 GLY A N 1
ATOM 971 C CA . GLY A 1 125 ? 20.770 -1.906 -30.157 1.00 60.81 125 GLY A CA 1
ATOM 972 C C . GLY A 1 125 ? 22.064 -1.133 -30.411 1.00 60.81 125 GLY A C 1
ATOM 973 O O . GLY A 1 125 ? 22.022 -0.085 -31.054 1.00 60.81 125 GLY A O 1
ATOM 974 N N . LYS A 1 126 ? 23.205 -1.636 -29.922 1.00 67.56 126 LYS A N 1
ATOM 97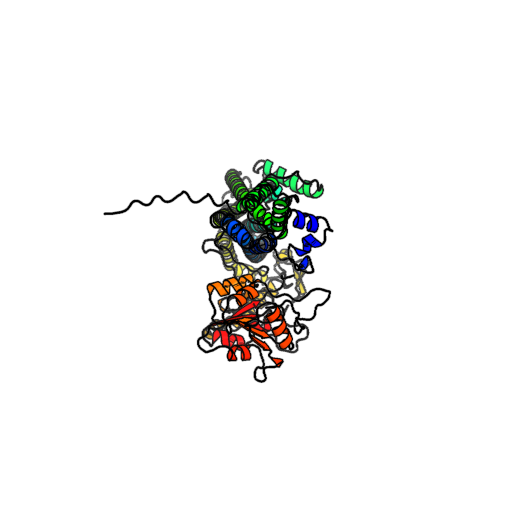5 C CA . LYS A 1 126 ? 24.526 -1.014 -30.071 1.00 67.56 126 LYS A CA 1
ATOM 976 C C . LYS A 1 126 ? 25.044 -1.135 -31.502 1.00 67.56 126 LYS A C 1
ATOM 978 O O . LYS A 1 126 ? 25.485 -0.126 -32.050 1.00 67.56 126 LYS A O 1
ATOM 983 N N . ASP A 1 127 ? 24.945 -2.316 -32.101 1.00 64.00 127 ASP A N 1
ATOM 984 C CA . ASP A 1 127 ? 25.425 -2.552 -33.466 1.00 64.00 127 ASP A CA 1
ATOM 985 C C . ASP A 1 127 ? 24.566 -1.787 -34.476 1.00 64.00 127 ASP A C 1
ATOM 987 O O . ASP A 1 127 ? 25.088 -1.064 -35.324 1.00 64.00 127 ASP A O 1
ATOM 991 N N . TRP A 1 128 ? 23.242 -1.804 -34.300 1.00 63.62 128 TRP A N 1
ATOM 992 C CA . TRP A 1 128 ? 22.329 -0.959 -35.073 1.00 63.62 128 TRP A CA 1
ATOM 993 C C . TRP A 1 128 ? 22.662 0.532 -34.965 1.00 63.62 128 TRP A C 1
ATOM 995 O O . TRP A 1 128 ? 22.655 1.243 -35.968 1.00 63.62 128 TRP A O 1
ATOM 1005 N N . TYR A 1 129 ? 23.007 1.008 -33.766 1.00 63.09 129 TYR A N 1
ATOM 1006 C CA . TYR A 1 129 ? 23.421 2.395 -33.556 1.00 63.09 129 TYR A CA 1
ATOM 1007 C C . TYR A 1 129 ? 24.666 2.766 -34.352 1.00 63.09 129 TYR A C 1
ATOM 1009 O O . TYR A 1 129 ? 24.750 3.857 -34.915 1.00 63.09 129 TYR A O 1
ATOM 1017 N N . GLN A 1 130 ? 25.648 1.867 -34.353 1.00 66.50 130 GLN A N 1
ATOM 1018 C CA . GLN A 1 130 ? 26.913 2.068 -35.046 1.00 66.50 130 GLN A CA 1
ATOM 1019 C C . GLN A 1 130 ? 26.711 2.069 -36.565 1.00 66.50 130 GLN A C 1
ATOM 1021 O O . GLN A 1 130 ? 27.278 2.927 -37.239 1.00 66.50 130 GLN A O 1
ATOM 1026 N N . HIS A 1 131 ? 25.843 1.196 -37.084 1.00 61.28 131 HIS A N 1
ATOM 1027 C CA . HIS A 1 131 ? 25.471 1.167 -38.499 1.00 61.28 131 HIS A CA 1
ATOM 1028 C C . HIS A 1 131 ? 24.706 2.425 -38.943 1.00 61.28 131 HIS A C 1
ATOM 1030 O O . HIS A 1 131 ? 25.050 3.023 -39.957 1.00 61.28 131 HIS A O 1
ATOM 1036 N N . LEU A 1 132 ? 23.748 2.914 -38.152 1.00 60.38 132 LEU A N 1
ATOM 1037 C CA . LEU A 1 132 ? 22.990 4.133 -38.474 1.00 60.38 132 LEU A CA 1
ATOM 1038 C C . LEU A 1 132 ? 23.824 5.412 -38.481 1.00 60.38 132 LEU A C 1
ATOM 1040 O O . LEU A 1 132 ? 23.612 6.286 -39.321 1.00 60.38 132 LEU A O 1
ATOM 1044 N N . ILE A 1 133 ? 24.764 5.541 -37.542 1.00 62.28 133 ILE A N 1
ATOM 1045 C CA . ILE A 1 133 ? 25.701 6.671 -37.531 1.00 62.28 133 ILE A CA 1
ATOM 1046 C C . ILE A 1 133 ? 26.589 6.632 -38.783 1.00 62.28 133 ILE A C 1
ATOM 1048 O O . ILE A 1 133 ? 26.922 7.687 -39.322 1.00 62.28 133 ILE A O 1
ATOM 1052 N N . ALA A 1 134 ? 26.947 5.435 -39.257 1.00 61.28 134 ALA A N 1
ATOM 1053 C CA . ALA A 1 134 ? 27.756 5.261 -40.457 1.00 61.28 134 ALA A CA 1
ATOM 1054 C C . ALA A 1 134 ? 26.984 5.563 -41.757 1.00 61.28 134 ALA A C 1
ATOM 1056 O O . ALA A 1 134 ? 27.577 6.099 -42.690 1.00 61.28 134 ALA A O 1
ATOM 1057 N N . GLU A 1 135 ? 25.682 5.263 -41.820 1.00 58.34 135 GLU A N 1
ATOM 1058 C CA . GLU A 1 135 ? 24.874 5.369 -43.049 1.00 58.34 135 GLU A CA 1
ATOM 1059 C C . GLU A 1 135 ? 24.181 6.733 -43.260 1.00 58.34 135 GLU A C 1
ATOM 1061 O O . GLU A 1 135 ? 23.628 6.970 -44.329 1.00 58.34 135 GLU A O 1
ATOM 1066 N N . GLN A 1 136 ? 24.227 7.660 -42.291 1.00 55.81 136 GLN A N 1
ATOM 1067 C CA . GLN A 1 136 ? 23.625 9.012 -42.368 1.00 55.81 136 GLN A CA 1
ATOM 1068 C C . GLN A 1 136 ? 22.120 9.071 -42.728 1.00 55.81 136 GLN A C 1
ATOM 1070 O O . GLN A 1 136 ? 21.595 10.151 -43.007 1.00 55.81 136 GLN A O 1
ATOM 1075 N N . GLU A 1 137 ? 21.375 7.966 -42.676 1.00 58.06 137 GLU A N 1
ATOM 1076 C CA . GLU A 1 137 ? 19.929 7.988 -42.915 1.00 58.06 137 GLU A CA 1
ATOM 1077 C C . GLU A 1 137 ? 19.166 8.534 -41.692 1.00 58.06 137 GLU A C 1
ATOM 1079 O O . GLU A 1 137 ? 18.901 7.844 -40.707 1.00 58.06 137 GLU A O 1
ATOM 1084 N N . VAL A 1 138 ? 18.789 9.814 -41.752 1.00 56.12 138 VAL A N 1
ATOM 1085 C CA . VAL A 1 138 ? 18.174 10.558 -40.635 1.00 56.12 138 VAL A CA 1
ATOM 1086 C C . VAL A 1 138 ? 16.730 10.119 -40.315 1.00 56.12 138 VAL A C 1
ATOM 1088 O O . VAL A 1 138 ? 16.234 10.399 -39.224 1.00 56.12 138 VAL A O 1
ATOM 1091 N N . ASP A 1 139 ? 16.048 9.399 -41.209 1.00 59.28 139 ASP A N 1
ATOM 1092 C CA . ASP A 1 139 ? 14.651 8.987 -40.995 1.00 59.28 139 ASP A CA 1
ATOM 1093 C C . ASP A 1 139 ? 14.474 7.517 -40.577 1.00 59.28 139 ASP A C 1
ATOM 1095 O O . ASP A 1 139 ? 13.488 7.188 -39.905 1.00 59.28 139 ASP A O 1
ATOM 1099 N N . SER A 1 140 ? 15.429 6.629 -40.875 1.00 56.50 140 SER A N 1
ATOM 1100 C CA . SER A 1 140 ? 15.294 5.186 -40.611 1.00 56.50 140 SER A CA 1
ATOM 1101 C C . SER A 1 140 ? 15.406 4.815 -39.123 1.00 56.50 140 SER A C 1
ATOM 1103 O O . SER A 1 140 ? 14.849 3.801 -38.695 1.00 56.50 140 SER A O 1
ATOM 1105 N N . TRP A 1 141 ? 15.994 5.671 -38.276 1.00 60.62 141 TRP A N 1
ATOM 1106 C CA . TRP A 1 141 ? 16.048 5.444 -36.823 1.00 60.62 141 TRP A CA 1
ATOM 1107 C C . TRP A 1 141 ? 14.751 5.772 -36.064 1.00 60.62 141 TRP A C 1
ATOM 1109 O O . TRP A 1 141 ? 14.599 5.379 -34.904 1.00 60.62 141 TRP A O 1
ATOM 1119 N N . ARG A 1 142 ? 13.790 6.473 -36.685 1.00 62.09 142 ARG A N 1
ATOM 1120 C CA . ARG A 1 142 ? 12.495 6.808 -36.049 1.00 62.09 142 ARG A CA 1
ATOM 1121 C C . ARG A 1 142 ? 11.534 5.620 -36.010 1.00 62.09 142 ARG A C 1
ATOM 1123 O O . ARG A 1 142 ? 10.675 5.562 -35.129 1.00 62.09 142 ARG A O 1
ATOM 1130 N N . LYS A 1 143 ? 11.679 4.691 -36.958 1.00 62.34 143 LYS A N 1
ATOM 1131 C CA . LYS A 1 143 ? 10.878 3.470 -37.098 1.00 62.34 143 LYS A CA 1
ATOM 1132 C C . LYS A 1 143 ? 11.786 2.322 -37.555 1.00 62.34 143 LYS A C 1
ATOM 1134 O O . LYS A 1 143 ? 11.814 2.022 -38.749 1.00 62.34 143 LYS A O 1
ATOM 1139 N N . PRO A 1 144 ? 12.548 1.692 -36.643 1.00 58.75 144 PRO A N 1
ATOM 1140 C CA . PRO A 1 144 ? 13.257 0.469 -36.995 1.00 58.75 144 PRO A CA 1
ATOM 1141 C C . PRO A 1 144 ? 12.246 -0.564 -37.511 1.00 58.75 144 PRO A C 1
ATOM 1143 O O . PRO A 1 144 ? 11.129 -0.653 -36.998 1.00 58.75 144 PRO A O 1
ATOM 1146 N N . LYS A 1 145 ? 12.621 -1.324 -38.548 1.00 64.19 145 LYS A N 1
ATOM 1147 C CA . LYS A 1 145 ? 11.775 -2.404 -39.082 1.00 64.19 145 LYS A CA 1
ATOM 1148 C C . LYS A 1 145 ? 11.427 -3.362 -37.937 1.00 64.19 145 LYS A C 1
ATOM 1150 O O . LYS A 1 145 ? 12.327 -3.731 -37.177 1.00 64.19 145 LYS A O 1
ATOM 1155 N N . GLU A 1 146 ? 10.152 -3.742 -37.816 1.00 61.88 146 GLU A N 1
ATOM 1156 C CA . GLU A 1 146 ? 9.597 -4.472 -36.657 1.00 61.88 146 GLU A CA 1
ATOM 1157 C C . GLU A 1 146 ? 10.339 -5.777 -36.324 1.00 61.88 146 GLU A C 1
ATOM 1159 O O . GLU A 1 146 ? 10.344 -6.207 -35.176 1.00 61.88 146 GLU A O 1
ATOM 1164 N N . GLU A 1 147 ? 11.034 -6.359 -37.301 1.00 64.50 147 GLU A N 1
ATOM 1165 C CA . GLU A 1 147 ? 11.757 -7.629 -37.182 1.00 64.50 147 GLU A CA 1
ATOM 1166 C C . GLU A 1 147 ? 13.240 -7.481 -36.779 1.00 64.50 147 GLU A C 1
ATOM 1168 O O . GLU A 1 147 ? 13.969 -8.468 -36.715 1.00 64.50 147 GLU A O 1
ATOM 1173 N N . THR A 1 148 ? 13.728 -6.265 -36.510 1.00 69.81 148 THR A N 1
ATOM 1174 C CA . THR A 1 148 ? 15.141 -6.037 -36.143 1.00 69.81 148 THR A CA 1
ATOM 1175 C C . THR A 1 148 ? 15.370 -6.086 -34.630 1.00 69.81 148 THR A C 1
ATOM 1177 O O . THR A 1 148 ? 14.536 -5.632 -33.843 1.00 69.81 148 THR A O 1
ATOM 1180 N N . GLY A 1 149 ? 16.553 -6.544 -34.198 1.00 71.88 149 GLY A N 1
ATOM 1181 C CA . GLY A 1 149 ? 16.951 -6.514 -32.779 1.00 71.88 149 GLY A CA 1
ATOM 1182 C C . GLY A 1 149 ? 16.935 -5.104 -32.165 1.00 71.88 149 GLY A C 1
ATOM 1183 O O . GLY A 1 149 ? 16.680 -4.932 -30.975 1.00 71.88 149 GLY A O 1
ATOM 1184 N N . ALA A 1 150 ? 17.088 -4.065 -32.988 1.00 73.19 150 ALA A N 1
ATOM 1185 C CA . ALA A 1 150 ? 16.961 -2.676 -32.564 1.00 73.19 150 ALA A CA 1
ATOM 1186 C C . ALA A 1 150 ? 15.522 -2.239 -32.266 1.00 73.19 150 ALA A C 1
ATOM 1188 O O . ALA A 1 150 ? 15.296 -1.530 -31.283 1.00 73.19 150 ALA A O 1
ATOM 1189 N N . ALA A 1 151 ? 14.545 -2.672 -33.075 1.00 76.81 151 ALA A N 1
ATOM 1190 C CA . ALA A 1 151 ? 13.130 -2.441 -32.781 1.00 76.81 151 ALA A CA 1
ATOM 1191 C C . ALA A 1 151 ? 12.750 -3.088 -31.446 1.00 76.81 151 ALA A C 1
ATOM 1193 O O . ALA A 1 151 ? 12.100 -2.459 -30.608 1.00 76.81 151 ALA A O 1
ATOM 1194 N N . LEU A 1 152 ? 13.247 -4.303 -31.215 1.00 82.00 152 LEU A N 1
ATOM 1195 C CA . LEU A 1 152 ? 13.070 -5.029 -29.966 1.00 82.00 152 LEU A CA 1
ATOM 1196 C C . LEU A 1 152 ? 13.674 -4.282 -28.770 1.00 82.00 152 LEU A C 1
ATOM 1198 O O . LEU A 1 152 ? 12.979 -4.018 -27.786 1.00 82.00 152 LEU A O 1
ATOM 1202 N N . TYR A 1 153 ? 14.939 -3.870 -28.869 1.00 85.56 153 TYR A N 1
ATOM 1203 C CA . TYR A 1 153 ? 15.595 -3.079 -27.829 1.00 85.56 153 TYR A CA 1
ATOM 1204 C C . TYR A 1 153 ? 14.842 -1.775 -27.532 1.00 85.56 153 TYR A C 1
ATOM 1206 O O . TYR A 1 153 ? 14.630 -1.431 -26.366 1.00 85.56 153 TYR A O 1
ATOM 1214 N N . GLN A 1 154 ? 14.379 -1.066 -28.567 1.00 83.94 154 GLN A N 1
ATOM 1215 C CA . GLN A 1 154 ? 13.625 0.172 -28.400 1.00 83.94 154 GLN A CA 1
ATOM 1216 C C . GLN A 1 154 ? 12.292 -0.066 -27.678 1.00 83.94 154 GLN A C 1
ATOM 1218 O O . GLN A 1 154 ? 11.973 0.680 -26.752 1.00 83.94 154 GLN A O 1
ATOM 1223 N N . GLN A 1 155 ? 11.531 -1.097 -28.059 1.00 87.50 155 GLN A N 1
ATOM 1224 C CA . GLN A 1 155 ? 10.264 -1.443 -27.406 1.00 87.50 155 GLN A CA 1
ATOM 1225 C C . GLN A 1 155 ? 10.469 -1.805 -25.933 1.00 87.50 155 GLN A C 1
ATOM 1227 O O . GLN A 1 155 ? 9.818 -1.234 -25.059 1.00 87.50 155 GLN A O 1
ATOM 1232 N N . VAL A 1 156 ? 11.422 -2.692 -25.639 1.00 90.19 156 VAL A N 1
ATOM 1233 C CA . VAL A 1 156 ? 11.717 -3.116 -24.264 1.00 90.19 156 VAL A CA 1
ATOM 1234 C C . VAL A 1 156 ? 12.249 -1.949 -23.429 1.00 90.19 156 VAL A C 1
ATOM 1236 O O . VAL A 1 156 ? 11.891 -1.812 -22.260 1.00 90.19 156 VAL A O 1
ATOM 1239 N N . SER A 1 157 ? 13.061 -1.057 -24.001 1.00 90.88 157 SER A N 1
ATOM 1240 C CA . SER A 1 157 ? 13.525 0.109 -23.251 1.00 90.88 157 SER A CA 1
ATOM 1241 C C . SER A 1 157 ? 12.425 1.138 -23.002 1.00 90.88 157 SER A C 1
ATOM 1243 O O . SER A 1 157 ? 12.488 1.804 -21.966 1.00 90.88 157 SER A O 1
ATOM 1245 N N . ARG A 1 158 ? 11.462 1.315 -23.916 1.00 92.31 158 ARG A N 1
ATOM 1246 C CA . ARG A 1 158 ? 10.273 2.148 -23.665 1.00 92.31 158 ARG A CA 1
ATOM 1247 C C . ARG A 1 158 ? 9.472 1.560 -22.511 1.00 92.31 158 ARG A C 1
ATOM 1249 O O . ARG A 1 158 ? 9.268 2.252 -21.520 1.00 92.31 158 ARG A O 1
ATOM 1256 N N . ALA A 1 159 ? 9.190 0.259 -22.577 1.00 93.19 159 ALA A N 1
ATOM 1257 C CA . ALA A 1 159 ? 8.533 -0.502 -21.519 1.00 93.19 159 ALA A CA 1
ATOM 1258 C C . ALA A 1 159 ? 9.251 -0.350 -20.163 1.00 93.19 159 ALA A C 1
ATOM 1260 O O . ALA A 1 159 ? 8.622 -0.127 -19.131 1.00 93.19 159 ALA A O 1
ATOM 1261 N N . LEU A 1 160 ? 10.591 -0.386 -20.150 1.00 94.31 160 LEU A N 1
ATOM 1262 C CA . LEU A 1 160 ? 11.366 -0.175 -18.926 1.00 94.31 160 LEU A CA 1
ATOM 1263 C C . LEU A 1 160 ? 11.152 1.228 -18.354 1.00 94.31 160 LEU A C 1
ATOM 1265 O O . LEU A 1 160 ? 11.041 1.377 -17.140 1.00 94.31 160 LEU A O 1
ATOM 1269 N N . GLN A 1 161 ? 11.121 2.259 -19.200 1.00 95.12 161 GLN A N 1
ATOM 1270 C CA . GLN A 1 161 ? 10.910 3.627 -18.729 1.00 95.12 161 GLN A CA 1
ATOM 1271 C C . GLN A 1 161 ? 9.476 3.881 -18.276 1.00 95.12 161 GLN A C 1
ATOM 1273 O O . GLN A 1 161 ? 9.294 4.540 -17.256 1.00 95.12 161 GLN A O 1
ATOM 1278 N N . GLU A 1 162 ? 8.482 3.312 -18.956 1.00 95.69 162 GLU A N 1
ATOM 1279 C CA . GLU A 1 162 ? 7.088 3.329 -18.496 1.00 95.69 162 GLU A CA 1
ATOM 1280 C C . GLU A 1 162 ? 6.970 2.661 -17.120 1.00 95.69 162 GLU A C 1
ATOM 1282 O O . GLU A 1 162 ? 6.410 3.239 -16.188 1.00 95.69 162 GLU A O 1
ATOM 1287 N N . CYS A 1 163 ? 7.601 1.495 -16.945 1.00 95.62 163 CYS A N 1
ATOM 1288 C CA . CYS A 1 163 ? 7.666 0.808 -15.658 1.00 95.62 163 CYS A CA 1
ATOM 1289 C C . CYS A 1 163 ? 8.355 1.666 -14.584 1.00 95.62 163 CYS A C 1
ATOM 1291 O O . CYS A 1 163 ? 7.828 1.812 -13.482 1.00 95.62 163 CYS A O 1
ATOM 1293 N N . ASN A 1 164 ? 9.499 2.286 -14.903 1.00 95.38 164 ASN A N 1
ATOM 1294 C CA . ASN A 1 164 ? 10.212 3.186 -13.990 1.00 95.38 164 ASN A CA 1
ATOM 1295 C C . ASN A 1 164 ? 9.333 4.366 -13.562 1.00 95.38 164 ASN A C 1
ATOM 1297 O O . ASN A 1 164 ? 9.289 4.698 -12.379 1.00 95.38 164 ASN A O 1
ATOM 1301 N N . GLY A 1 165 ? 8.636 4.989 -14.515 1.00 96.25 165 GLY A N 1
ATOM 1302 C CA . GLY A 1 165 ? 7.743 6.113 -14.265 1.00 96.25 165 GLY A CA 1
ATOM 1303 C C . GLY A 1 165 ? 6.597 5.734 -13.337 1.00 96.25 165 GLY A C 1
ATOM 1304 O O . GLY A 1 165 ? 6.415 6.356 -12.289 1.00 96.25 165 GLY A O 1
ATOM 1305 N N . ALA A 1 166 ? 5.899 4.646 -13.661 1.00 96.62 166 ALA A N 1
ATOM 1306 C CA . ALA A 1 166 ? 4.825 4.119 -12.828 1.00 96.62 166 ALA A CA 1
ATOM 1307 C C . ALA A 1 166 ? 5.318 3.746 -11.419 1.00 96.62 166 ALA A C 1
ATOM 1309 O O . ALA A 1 166 ? 4.686 4.106 -10.429 1.00 96.62 166 ALA A O 1
ATOM 1310 N N . GLN A 1 167 ? 6.470 3.076 -11.298 1.00 95.44 167 GLN A N 1
ATOM 1311 C CA . GLN A 1 167 ? 7.031 2.687 -9.999 1.00 95.44 167 GLN A CA 1
ATOM 1312 C C . GLN A 1 167 ? 7.458 3.882 -9.143 1.00 95.44 167 GLN A C 1
ATOM 1314 O O . GLN A 1 167 ? 7.295 3.838 -7.925 1.00 95.44 167 GLN A O 1
ATOM 1319 N N . MET A 1 168 ? 7.973 4.955 -9.746 1.00 95.62 168 MET A N 1
ATOM 1320 C CA . MET A 1 168 ? 8.296 6.182 -9.013 1.00 95.62 168 MET A CA 1
ATOM 1321 C C . MET A 1 168 ? 7.036 6.850 -8.452 1.00 95.62 168 MET A C 1
ATOM 1323 O O . MET A 1 168 ? 7.027 7.215 -7.277 1.00 95.62 168 MET A O 1
ATOM 1327 N N . ALA A 1 169 ? 5.961 6.930 -9.238 1.00 96.75 169 ALA A N 1
ATOM 1328 C CA . ALA A 1 169 ? 4.683 7.476 -8.782 1.00 96.75 169 ALA A CA 1
ATOM 1329 C C . ALA A 1 169 ? 4.002 6.588 -7.717 1.00 96.75 169 ALA A C 1
ATOM 1331 O O . ALA A 1 169 ? 3.487 7.098 -6.723 1.00 96.75 169 ALA A O 1
ATOM 1332 N N . VAL A 1 170 ? 4.064 5.257 -7.855 1.00 96.12 170 VAL A N 1
ATOM 1333 C CA . VAL A 1 170 ? 3.607 4.305 -6.820 1.00 96.12 170 VAL A CA 1
ATOM 1334 C C . VAL A 1 170 ? 4.407 4.469 -5.524 1.00 96.12 170 VAL A C 1
ATOM 1336 O O . VAL A 1 170 ? 3.838 4.461 -4.429 1.00 96.12 170 VAL A O 1
ATOM 1339 N N . LEU A 1 171 ? 5.730 4.635 -5.628 1.00 94.00 171 LEU A N 1
ATOM 1340 C CA . LEU A 1 171 ? 6.594 4.868 -4.474 1.00 94.00 171 LEU A CA 1
ATOM 1341 C C . LEU A 1 171 ? 6.253 6.190 -3.779 1.00 94.00 171 LEU A C 1
ATOM 1343 O O . LEU A 1 171 ? 6.241 6.223 -2.548 1.00 94.00 171 LEU A O 1
ATOM 1347 N N . ASP A 1 172 ? 5.948 7.239 -4.544 1.00 94.06 172 ASP A N 1
ATOM 1348 C CA . ASP A 1 172 ? 5.438 8.499 -4.007 1.00 94.06 172 ASP A CA 1
ATOM 1349 C C . ASP A 1 172 ? 4.149 8.282 -3.230 1.00 94.06 172 ASP A C 1
ATOM 1351 O O . ASP A 1 172 ? 4.124 8.506 -2.017 1.00 94.06 172 ASP A O 1
ATOM 1355 N N . ALA A 1 173 ? 3.118 7.751 -3.883 1.00 95.81 173 ALA A N 1
ATOM 1356 C CA . ALA A 1 173 ? 1.834 7.483 -3.250 1.00 95.81 173 ALA A CA 1
ATOM 1357 C C . ALA A 1 173 ? 2.013 6.737 -1.918 1.00 95.81 173 ALA A C 1
ATOM 1359 O O . ALA A 1 173 ? 1.598 7.197 -0.851 1.00 95.81 173 ALA A O 1
ATOM 1360 N N . ARG A 1 174 ? 2.760 5.630 -1.942 1.00 94.62 174 ARG A N 1
ATOM 1361 C CA . ARG A 1 174 ? 3.011 4.817 -0.754 1.00 94.62 174 ARG A CA 1
ATOM 1362 C C . ARG A 1 174 ? 3.780 5.560 0.334 1.00 94.62 174 ARG A C 1
ATOM 1364 O O . ARG A 1 174 ? 3.396 5.502 1.503 1.00 94.62 174 ARG A O 1
ATOM 1371 N N . GLN A 1 175 ? 4.920 6.164 -0.001 1.00 92.81 175 GLN A N 1
ATOM 1372 C CA . GLN A 1 175 ? 5.826 6.730 0.997 1.00 92.81 175 GLN A CA 1
ATOM 1373 C C . GLN A 1 175 ? 5.208 7.953 1.675 1.00 92.81 175 GLN A C 1
ATOM 1375 O O . GLN A 1 175 ? 5.360 8.105 2.889 1.00 92.81 175 GLN A O 1
ATOM 1380 N N . TYR A 1 176 ? 4.478 8.783 0.930 1.00 94.25 176 TYR A N 1
ATOM 1381 C CA . TYR A 1 176 ? 3.829 9.965 1.487 1.00 94.25 176 TYR A CA 1
ATOM 1382 C C . TYR A 1 176 ? 2.616 9.608 2.323 1.00 94.25 176 TYR A C 1
ATOM 1384 O O . TYR A 1 176 ? 2.552 10.037 3.473 1.00 94.25 176 TYR A O 1
ATOM 1392 N N . ILE A 1 177 ? 1.735 8.728 1.842 1.00 96.56 177 ILE A N 1
ATOM 1393 C CA . ILE A 1 177 ? 0.612 8.263 2.661 1.00 96.56 177 ILE A CA 1
ATOM 1394 C C . ILE A 1 177 ? 1.135 7.559 3.926 1.00 96.56 177 ILE A C 1
ATOM 1396 O O . ILE A 1 177 ? 0.636 7.803 5.023 1.00 96.56 177 ILE A O 1
ATOM 1400 N N . LYS A 1 178 ? 2.223 6.777 3.835 1.00 93.94 178 LYS A N 1
ATOM 1401 C CA . LYS A 1 178 ? 2.900 6.217 5.018 1.00 93.94 178 LYS A CA 1
ATOM 1402 C C . LYS A 1 178 ? 3.367 7.308 5.984 1.00 93.94 178 LYS A C 1
ATOM 1404 O O . LYS A 1 178 ? 3.116 7.183 7.181 1.00 93.94 178 LYS A O 1
ATOM 1409 N N . ASN A 1 179 ? 4.051 8.343 5.497 1.00 93.06 179 ASN A N 1
ATOM 1410 C CA . ASN A 1 179 ? 4.538 9.441 6.336 1.00 93.06 179 ASN A CA 1
ATOM 1411 C C . ASN A 1 179 ? 3.377 10.170 7.030 1.00 93.06 179 ASN A C 1
ATOM 1413 O O . ASN A 1 179 ? 3.465 10.431 8.230 1.00 93.06 179 ASN A O 1
ATOM 1417 N N . ILE A 1 180 ? 2.268 10.393 6.319 1.00 95.38 180 ILE A N 1
ATOM 1418 C CA . ILE A 1 180 ? 1.022 10.948 6.865 1.00 95.38 180 ILE A CA 1
ATOM 1419 C C . ILE A 1 180 ? 0.477 10.047 7.978 1.00 95.38 180 ILE A C 1
ATOM 1421 O O . ILE A 1 180 ? 0.281 10.489 9.108 1.00 95.38 180 ILE A O 1
ATOM 1425 N N . CYS A 1 181 ? 0.321 8.744 7.729 1.00 93.19 181 CYS A N 1
ATOM 1426 C CA . CYS A 1 181 ? -0.133 7.794 8.749 1.00 93.19 181 CYS A CA 1
ATOM 1427 C C . CYS A 1 181 ? 0.824 7.695 9.955 1.00 93.19 181 CYS A C 1
ATOM 1429 O O . CYS A 1 181 ? 0.424 7.242 11.035 1.00 93.19 181 CYS A O 1
ATOM 1431 N N . CYS A 1 182 ? 2.081 8.115 9.803 1.00 91.50 182 CYS A N 1
ATOM 1432 C CA . CYS A 1 182 ? 3.115 8.118 10.833 1.00 91.50 182 CYS A CA 1
ATOM 1433 C C . CYS A 1 182 ? 3.293 9.469 11.546 1.00 91.50 182 CYS A C 1
ATOM 1435 O O . CYS A 1 182 ? 4.173 9.556 12.404 1.00 91.50 182 CYS A O 1
ATOM 1437 N N . VAL A 1 183 ? 2.464 10.488 11.279 1.00 93.12 183 VAL A N 1
ATOM 1438 C CA . VAL A 1 183 ? 2.595 11.784 11.968 1.00 93.12 183 VAL A CA 1
ATOM 1439 C C . VAL A 1 183 ? 2.499 11.641 13.498 1.00 93.12 183 VAL A C 1
ATOM 1441 O O . VAL A 1 183 ? 1.782 10.761 14.003 1.00 93.12 183 VAL A O 1
ATOM 1444 N N . PRO A 1 184 ? 3.222 12.483 14.263 1.00 89.94 184 PRO A N 1
ATOM 1445 C CA . PRO A 1 184 ? 3.178 12.452 15.720 1.00 89.94 184 PRO A CA 1
ATOM 1446 C C . PRO A 1 184 ? 1.773 12.710 16.275 1.00 89.94 184 PRO A C 1
ATOM 1448 O O . PRO A 1 184 ? 1.035 13.544 15.752 1.00 89.94 184 PRO A O 1
ATOM 1451 N N . ARG A 1 185 ? 1.434 12.047 17.391 1.00 88.00 185 ARG A N 1
ATOM 1452 C CA . ARG A 1 185 ? 0.170 12.290 18.115 1.00 88.00 185 ARG A CA 1
ATOM 1453 C C . ARG A 1 185 ? 0.137 13.657 18.785 1.00 88.00 185 ARG A C 1
ATOM 1455 O O . ARG A 1 185 ? -0.887 14.333 18.768 1.00 88.00 185 ARG A O 1
ATOM 1462 N N . HIS A 1 186 ? 1.255 14.037 19.398 1.00 88.75 186 HIS A N 1
ATOM 1463 C CA . HIS A 1 186 ? 1.346 15.275 20.151 1.00 88.75 186 HIS A CA 1
ATOM 1464 C C . HIS A 1 186 ? 1.407 16.476 19.190 1.00 88.75 186 HIS A C 1
ATOM 1466 O O . HIS A 1 186 ? 2.297 16.493 18.334 1.00 88.75 186 HIS A O 1
ATOM 1472 N N . PRO A 1 187 ? 0.537 17.492 19.341 1.00 88.56 187 PRO A N 1
ATOM 1473 C CA . PRO A 1 187 ? 0.437 18.607 18.394 1.00 88.56 187 PRO A CA 1
ATOM 1474 C C . PRO A 1 187 ? 1.734 19.423 18.298 1.00 88.56 187 PRO A C 1
ATOM 1476 O O . PRO A 1 187 ? 2.158 19.778 17.211 1.00 88.56 187 PRO A O 1
ATOM 1479 N N . ASN A 1 188 ? 2.450 19.614 19.412 1.00 87.00 188 ASN A N 1
ATOM 1480 C CA . ASN A 1 188 ? 3.721 20.360 19.418 1.00 87.00 188 ASN A CA 1
ATOM 1481 C C . ASN A 1 188 ? 4.917 19.598 18.807 1.00 87.00 188 ASN A C 1
ATOM 1483 O O . ASN A 1 188 ? 6.043 20.092 18.842 1.00 87.00 188 ASN A O 1
ATOM 1487 N N . LYS A 1 189 ? 4.736 18.355 18.337 1.00 89.00 189 LYS A N 1
ATOM 1488 C CA . LYS A 1 189 ? 5.807 17.624 17.650 1.00 89.00 189 LYS A CA 1
ATOM 1489 C C . LYS A 1 189 ? 5.682 17.906 16.152 1.00 89.00 189 LYS A C 1
ATOM 1491 O O . LYS A 1 189 ? 4.634 17.582 15.589 1.00 89.00 189 LYS A O 1
ATOM 1496 N N . PRO A 1 190 ? 6.719 18.459 15.502 1.00 87.12 190 PRO A N 1
ATOM 1497 C CA . PRO A 1 190 ? 6.637 18.846 14.099 1.00 87.12 190 PRO A CA 1
ATOM 1498 C C . PRO A 1 190 ? 6.513 17.627 13.187 1.00 87.12 190 PRO A C 1
ATOM 1500 O O . PRO A 1 190 ? 6.880 16.508 13.572 1.00 87.12 190 PRO A O 1
ATOM 1503 N N . THR A 1 191 ? 5.988 17.847 11.986 1.00 88.88 191 THR A N 1
ATOM 1504 C CA . THR A 1 191 ? 5.896 16.810 10.954 1.00 88.88 191 THR A CA 1
ATOM 1505 C C . THR A 1 191 ? 7.280 16.421 10.447 1.00 88.88 191 THR A C 1
ATOM 1507 O O . THR A 1 191 ? 8.289 17.075 10.719 1.00 88.88 191 THR A O 1
ATOM 1510 N N . SER A 1 192 ? 7.351 15.300 9.729 1.00 87.38 192 SER A N 1
ATOM 1511 C CA . SER A 1 192 ? 8.582 14.911 9.046 1.00 87.38 192 SER A CA 1
ATOM 1512 C C . SER A 1 192 ? 8.950 15.941 7.981 1.00 87.38 192 SER A C 1
ATOM 1514 O O . SER A 1 192 ? 8.076 16.420 7.256 1.00 87.38 192 SER A O 1
ATOM 1516 N N . PHE A 1 193 ? 10.246 16.187 7.824 1.00 84.81 193 PHE A N 1
ATOM 1517 C CA . PHE A 1 193 ? 10.792 17.089 6.813 1.00 84.81 193 PHE A CA 1
ATOM 1518 C C . PHE A 1 193 ? 10.339 16.729 5.385 1.00 84.81 193 PHE A C 1
ATOM 1520 O O . PHE A 1 193 ? 10.099 17.607 4.564 1.00 84.81 193 PHE A O 1
ATOM 1527 N N . GLU A 1 194 ? 10.130 15.436 5.112 1.00 88.12 194 GLU A N 1
ATOM 1528 C CA . GLU A 1 194 ? 9.535 14.925 3.874 1.00 88.12 194 GLU A CA 1
ATOM 1529 C C . GLU A 1 194 ? 8.186 15.574 3.537 1.00 88.12 194 GLU A C 1
ATOM 1531 O O . GLU A 1 194 ? 7.974 15.951 2.389 1.00 88.12 194 GLU A O 1
ATOM 1536 N N . LEU A 1 195 ? 7.288 15.702 4.520 1.00 91.00 195 LEU A N 1
ATOM 1537 C CA . LEU A 1 195 ? 5.959 16.291 4.325 1.00 91.00 195 LEU A CA 1
ATOM 1538 C C . LEU A 1 195 ? 6.053 17.810 4.200 1.00 91.00 195 LEU A C 1
ATOM 1540 O O . LEU A 1 195 ? 5.362 18.402 3.382 1.00 91.00 195 LEU A O 1
ATOM 1544 N N . GLN A 1 196 ? 6.955 18.433 4.961 1.00 88.88 196 GLN A N 1
ATOM 1545 C CA . GLN A 1 196 ? 7.133 19.885 4.992 1.00 88.88 196 GLN A CA 1
ATOM 1546 C C . GLN A 1 196 ? 7.605 20.487 3.669 1.00 88.88 196 GLN A C 1
ATOM 1548 O O . GLN A 1 196 ? 7.304 21.650 3.421 1.00 88.88 196 GLN A O 1
ATOM 1553 N N . LEU A 1 197 ? 8.290 19.717 2.826 1.00 88.06 197 LEU A N 1
ATOM 1554 C CA . LEU A 1 197 ? 8.850 20.187 1.556 1.00 88.06 197 LEU A CA 1
ATOM 1555 C C . LEU A 1 197 ? 8.187 19.556 0.324 1.00 88.06 197 LEU A C 1
ATOM 1557 O O . LEU A 1 197 ? 8.780 19.510 -0.756 1.00 88.06 197 LEU A O 1
ATOM 1561 N N . LEU A 1 198 ? 6.956 19.064 0.465 1.00 90.56 198 LEU A N 1
ATOM 1562 C CA . LEU A 1 198 ? 6.138 18.717 -0.694 1.00 90.56 198 LEU A CA 1
ATOM 1563 C C . LEU A 1 198 ? 5.957 19.940 -1.625 1.00 90.56 198 LEU A C 1
ATOM 1565 O O . LEU A 1 198 ? 5.809 21.050 -1.111 1.00 90.56 198 LEU A O 1
ATOM 1569 N N . PRO A 1 199 ? 5.961 19.758 -2.963 1.00 92.62 199 PRO A N 1
ATOM 1570 C CA . PRO A 1 199 ? 6.117 18.493 -3.694 1.00 92.62 199 PRO A CA 1
ATOM 1571 C C . PRO A 1 199 ? 7.580 18.121 -4.031 1.00 92.62 199 PRO A C 1
ATOM 1573 O O . PRO A 1 199 ? 7.823 17.091 -4.658 1.00 92.62 199 PRO A O 1
ATOM 1576 N N . ALA A 1 200 ? 8.578 18.920 -3.639 1.00 89.25 200 ALA A N 1
ATOM 1577 C CA . ALA A 1 200 ? 9.986 18.736 -4.033 1.00 89.25 200 ALA A CA 1
ATOM 1578 C C . ALA A 1 200 ? 10.618 17.424 -3.534 1.00 89.25 200 ALA A C 1
ATOM 1580 O O . ALA A 1 200 ? 11.580 16.898 -4.111 1.00 89.25 200 ALA A O 1
ATOM 1581 N N . THR A 1 201 ? 10.065 16.878 -2.457 1.00 89.81 201 THR A N 1
ATOM 1582 C CA . THR A 1 201 ? 10.498 15.624 -1.843 1.00 89.81 201 THR A CA 1
ATOM 1583 C C . THR A 1 201 ? 9.977 14.391 -2.578 1.00 89.81 201 THR A C 1
ATOM 1585 O O . THR A 1 201 ? 10.535 13.304 -2.390 1.00 89.81 201 THR A O 1
ATOM 1588 N N . LEU A 1 202 ? 8.954 14.519 -3.435 1.00 90.19 202 LEU A N 1
ATOM 1589 C CA . LEU A 1 202 ? 8.442 13.416 -4.253 1.00 90.19 202 LEU A CA 1
ATOM 1590 C C . LEU A 1 202 ? 9.589 12.801 -5.081 1.00 90.19 202 LEU A C 1
ATOM 1592 O O . LEU A 1 202 ? 10.420 13.507 -5.651 1.00 90.19 202 LEU A O 1
ATOM 1596 N N . TRP A 1 203 ? 9.679 11.480 -5.153 1.00 91.19 203 TRP A N 1
ATOM 1597 C CA . TRP A 1 203 ? 10.572 10.740 -6.038 1.00 91.19 203 TRP A CA 1
ATOM 1598 C C . TRP A 1 203 ? 10.375 11.136 -7.493 1.00 91.19 203 TRP A C 1
ATOM 1600 O O . TRP A 1 203 ? 11.375 11.296 -8.188 1.00 91.19 203 TRP A O 1
ATOM 1610 N N . SER A 1 204 ? 9.140 11.390 -7.931 1.00 91.31 204 SER A N 1
ATOM 1611 C CA . SER A 1 204 ? 8.841 11.890 -9.279 1.00 91.31 204 SER A CA 1
ATOM 1612 C C . SER A 1 204 ? 9.557 13.212 -9.581 1.00 91.31 204 SER A C 1
ATOM 1614 O O . SER A 1 204 ? 9.971 13.426 -10.715 1.00 91.31 204 SER A O 1
ATOM 1616 N N . ALA A 1 205 ? 9.850 14.049 -8.575 1.00 91.44 205 ALA A N 1
ATOM 1617 C CA . ALA A 1 205 ? 10.630 15.276 -8.767 1.00 91.44 205 ALA A CA 1
ATOM 1618 C C . ALA A 1 205 ? 12.082 15.014 -9.230 1.00 91.44 205 ALA A C 1
ATOM 1620 O O . ALA A 1 205 ? 12.742 15.910 -9.757 1.00 91.44 205 ALA A O 1
ATOM 1621 N N . GLN A 1 206 ? 12.597 13.788 -9.071 1.00 92.75 206 GLN A N 1
ATOM 1622 C CA . GLN A 1 206 ? 13.925 13.405 -9.558 1.00 92.75 206 GLN A CA 1
ATOM 1623 C C . GLN A 1 206 ? 14.050 13.541 -11.080 1.00 92.75 206 GLN A C 1
ATOM 1625 O O . GLN A 1 206 ? 15.123 13.915 -11.555 1.00 92.75 206 GLN A O 1
ATOM 1630 N N . VAL A 1 207 ? 12.964 13.303 -11.831 1.00 93.31 207 VAL A N 1
ATOM 1631 C CA . VAL A 1 207 ? 12.988 13.351 -13.302 1.00 93.31 207 VAL A CA 1
ATOM 1632 C C . VAL A 1 207 ? 13.413 14.726 -13.816 1.00 93.31 207 VAL A C 1
ATOM 1634 O O . VAL A 1 207 ? 14.144 14.813 -14.794 1.00 93.31 207 VAL A O 1
ATOM 1637 N N . PHE A 1 208 ? 13.055 15.798 -13.104 1.00 93.62 208 PHE A N 1
ATOM 1638 C CA . PHE A 1 208 ? 13.454 17.164 -13.444 1.00 93.62 208 PHE A CA 1
ATOM 1639 C C . PHE A 1 208 ? 14.965 17.360 -13.305 1.00 93.62 208 PHE A C 1
ATOM 1641 O O . PHE A 1 208 ? 15.591 17.956 -14.172 1.00 93.62 208 PHE A O 1
ATOM 1648 N N . SER A 1 209 ? 15.573 16.816 -12.246 1.00 92.25 209 SER A N 1
ATOM 1649 C CA . SER A 1 209 ? 17.029 16.895 -12.061 1.00 92.25 209 SER A CA 1
ATOM 1650 C C . SER A 1 209 ? 17.787 16.082 -13.110 1.00 92.25 209 SER A C 1
ATOM 1652 O O . SER A 1 209 ? 18.842 16.510 -13.575 1.00 92.25 209 SER A O 1
ATOM 1654 N N . ASP A 1 210 ? 17.261 14.911 -13.477 1.00 92.38 210 ASP A N 1
ATOM 1655 C CA . ASP A 1 210 ? 17.863 14.082 -14.519 1.00 92.38 210 ASP A CA 1
ATOM 1656 C C . ASP A 1 210 ? 17.734 14.736 -15.898 1.00 92.38 210 ASP A C 1
ATOM 1658 O O . ASP A 1 210 ? 18.704 14.732 -16.650 1.00 92.38 210 ASP A O 1
ATOM 1662 N N . LEU A 1 211 ? 16.592 15.361 -16.195 1.00 90.31 211 LEU A N 1
ATOM 1663 C CA . LEU A 1 211 ? 16.374 16.097 -17.439 1.00 90.31 211 LEU A CA 1
ATOM 1664 C C . LEU A 1 211 ? 17.227 17.354 -17.542 1.00 90.31 211 LEU A C 1
ATOM 1666 O O . LEU A 1 211 ? 17.825 17.560 -18.586 1.00 90.31 211 LEU A O 1
ATOM 1670 N N . GLU A 1 212 ? 17.360 18.149 -16.480 1.00 92.69 212 GLU A N 1
ATOM 1671 C CA . GLU A 1 212 ? 18.210 19.351 -16.499 1.00 92.69 212 GLU A CA 1
ATOM 1672 C C . GLU A 1 212 ? 19.684 19.016 -16.764 1.00 92.69 212 GLU A C 1
ATOM 1674 O O . GLU A 1 212 ? 20.403 19.792 -17.388 1.00 92.69 212 GLU A O 1
ATOM 1679 N N . ARG A 1 213 ? 20.149 17.848 -16.298 1.00 92.06 213 ARG A N 1
ATOM 1680 C CA . ARG A 1 213 ? 21.509 17.367 -16.577 1.00 92.06 213 ARG A CA 1
ATOM 1681 C C . ARG A 1 213 ? 21.695 17.007 -18.051 1.00 92.06 213 ARG A C 1
ATOM 1683 O O . ARG A 1 213 ? 22.784 17.205 -18.580 1.00 92.06 213 ARG A O 1
ATOM 1690 N N . GLU A 1 214 ? 20.674 16.433 -18.678 1.00 90.25 214 GLU A N 1
ATOM 1691 C CA . GLU A 1 214 ? 20.729 15.994 -20.076 1.00 90.25 214 GLU A CA 1
ATOM 1692 C C . GLU A 1 214 ? 20.448 17.143 -21.057 1.00 90.25 214 GLU A C 1
ATOM 1694 O O . GLU A 1 214 ? 21.111 17.238 -22.087 1.00 90.25 214 GLU A O 1
ATOM 1699 N N . TRP A 1 215 ? 19.514 18.032 -20.714 1.00 91.38 215 TRP A N 1
ATOM 1700 C CA . TRP A 1 215 ? 19.117 19.209 -21.483 1.00 91.38 215 TRP A CA 1
ATOM 1701 C C . TRP A 1 215 ? 18.907 20.420 -20.557 1.00 91.38 215 TRP A C 1
ATOM 1703 O O . TRP A 1 215 ? 17.800 20.643 -20.054 1.00 91.38 215 TRP A O 1
ATOM 1713 N N . PRO A 1 216 ? 19.962 21.221 -20.328 1.00 91.81 216 PRO A N 1
ATOM 1714 C CA . PRO A 1 216 ? 19.885 22.401 -19.474 1.00 91.81 216 PRO A CA 1
ATOM 1715 C C . PRO A 1 216 ? 18.830 23.410 -19.945 1.00 91.81 216 PRO A C 1
ATOM 1717 O O . PRO A 1 216 ? 18.765 23.741 -21.129 1.00 91.81 216 PRO A O 1
ATOM 1720 N N . GLY A 1 217 ? 18.038 23.940 -19.011 1.00 90.06 217 GLY A N 1
ATOM 1721 C CA . GLY A 1 217 ? 16.996 24.937 -19.272 1.00 90.06 217 GLY A CA 1
ATOM 1722 C C . GLY A 1 217 ? 15.606 24.370 -19.569 1.00 90.06 217 GLY A C 1
ATOM 1723 O O . GLY A 1 217 ? 14.664 25.148 -19.697 1.00 90.06 217 GLY A O 1
ATOM 1724 N N . ILE A 1 218 ? 15.452 23.045 -19.643 1.00 89.25 218 ILE A N 1
ATOM 1725 C CA . ILE A 1 218 ? 14.153 22.396 -19.887 1.00 89.25 218 ILE A CA 1
ATOM 1726 C C . ILE A 1 218 ? 13.393 22.142 -18.588 1.00 89.25 218 ILE A C 1
ATOM 1728 O O . ILE A 1 218 ? 12.158 22.094 -18.573 1.00 89.25 218 ILE A O 1
ATOM 1732 N N . ALA A 1 219 ? 14.095 21.928 -17.482 1.00 88.75 219 ALA A N 1
ATOM 1733 C CA . ALA A 1 219 ? 13.452 21.523 -16.250 1.00 88.75 219 ALA A CA 1
ATOM 1734 C C . ALA A 1 219 ? 13.061 22.717 -15.371 1.00 88.75 219 ALA A C 1
ATOM 1736 O O . ALA A 1 219 ? 13.452 23.865 -15.567 1.00 88.75 219 ALA A O 1
ATOM 1737 N N . ASP A 1 220 ? 12.250 22.412 -14.368 1.00 89.19 220 ASP A N 1
ATOM 1738 C CA . ASP A 1 220 ? 11.771 23.362 -13.379 1.00 89.19 220 ASP A CA 1
ATOM 1739 C C . ASP A 1 220 ? 12.864 23.646 -12.337 1.00 89.19 220 ASP A C 1
ATOM 1741 O O . ASP A 1 220 ? 13.129 22.818 -11.458 1.00 89.19 220 ASP A O 1
ATOM 1745 N N . LYS A 1 221 ? 13.550 24.787 -12.475 1.00 90.38 221 LYS A N 1
ATOM 1746 C CA . LYS A 1 221 ? 14.705 25.132 -11.631 1.00 90.38 221 LYS A CA 1
ATOM 1747 C C . LYS A 1 221 ? 14.325 25.284 -10.163 1.00 90.38 221 LYS A C 1
ATOM 1749 O O . LYS A 1 221 ? 15.041 24.754 -9.316 1.00 90.38 221 LYS A O 1
ATOM 1754 N N . ASP A 1 222 ? 13.178 25.892 -9.878 1.00 89.25 222 ASP A N 1
ATOM 1755 C CA . ASP A 1 222 ? 12.692 26.099 -8.512 1.00 89.25 222 ASP A CA 1
ATOM 1756 C C . ASP A 1 222 ? 12.479 24.755 -7.803 1.00 89.25 222 ASP A C 1
ATOM 1758 O O . ASP A 1 222 ? 12.924 24.550 -6.671 1.00 89.25 222 ASP A O 1
ATOM 1762 N N . LEU A 1 223 ? 11.863 23.786 -8.493 1.00 89.44 223 LEU A N 1
ATOM 1763 C CA . LEU A 1 223 ? 11.654 22.442 -7.952 1.00 89.44 223 LEU A CA 1
ATOM 1764 C C . LEU A 1 223 ? 12.982 21.701 -7.717 1.00 89.44 223 LEU A C 1
ATOM 1766 O O . LEU A 1 223 ? 13.141 21.001 -6.712 1.00 89.44 223 LEU A O 1
ATOM 1770 N N . ILE A 1 224 ? 13.949 21.855 -8.626 1.00 90.81 224 ILE A N 1
ATOM 1771 C CA . ILE A 1 224 ? 15.288 21.264 -8.497 1.00 90.81 224 ILE A CA 1
ATOM 1772 C C . ILE A 1 224 ? 16.037 21.864 -7.305 1.00 90.81 224 ILE A C 1
ATOM 1774 O O . ILE A 1 224 ? 16.666 21.127 -6.543 1.00 90.81 224 ILE A O 1
ATOM 1778 N N . GLU A 1 225 ? 15.989 23.182 -7.134 1.00 89.81 225 GLU A N 1
ATOM 1779 C CA . GLU A 1 225 ? 16.627 23.882 -6.020 1.00 89.81 225 GLU A CA 1
ATOM 1780 C C . GLU A 1 225 ? 15.999 23.491 -4.683 1.00 89.81 225 GLU A C 1
ATOM 1782 O O . GLU A 1 225 ? 16.727 23.100 -3.768 1.00 89.81 225 GLU A O 1
ATOM 1787 N N . ALA A 1 226 ? 14.666 23.452 -4.595 1.00 86.75 226 ALA A N 1
ATOM 1788 C CA . ALA A 1 226 ? 13.956 22.967 -3.413 1.00 86.75 226 ALA A CA 1
ATOM 1789 C C . ALA A 1 226 ? 14.336 21.513 -3.069 1.00 86.75 226 ALA A C 1
ATOM 1791 O O . ALA A 1 226 ? 14.574 21.173 -1.906 1.00 86.75 226 ALA A O 1
ATOM 1792 N N . ARG A 1 227 ? 14.478 20.644 -4.079 1.00 89.12 227 ARG A N 1
ATOM 1793 C CA . ARG A 1 227 ? 14.921 19.254 -3.892 1.00 89.12 227 ARG A CA 1
ATOM 1794 C C . ARG A 1 227 ? 16.375 19.168 -3.420 1.00 89.12 227 ARG A C 1
ATOM 1796 O O . ARG A 1 227 ? 16.685 18.369 -2.534 1.00 89.12 227 ARG A O 1
ATOM 1803 N N . LYS A 1 228 ? 17.279 19.977 -3.980 1.00 88.62 228 LYS A N 1
ATOM 1804 C CA . LYS A 1 228 ? 18.677 20.067 -3.520 1.00 88.62 228 LYS A CA 1
ATOM 1805 C C . LYS A 1 228 ? 18.737 20.534 -2.067 1.00 88.62 228 LYS A C 1
ATOM 1807 O O . LYS A 1 228 ? 19.427 19.897 -1.271 1.00 88.62 228 LYS A O 1
ATOM 1812 N N . ALA A 1 229 ? 17.967 21.564 -1.718 1.00 82.88 229 ALA A N 1
ATOM 1813 C CA . ALA A 1 229 ? 17.844 22.066 -0.355 1.00 82.88 229 ALA A CA 1
ATOM 1814 C C . ALA A 1 229 ? 17.326 20.982 0.601 1.00 82.88 229 ALA A C 1
ATOM 1816 O O . ALA A 1 229 ? 17.854 20.846 1.697 1.00 82.88 229 ALA A O 1
ATOM 1817 N N . TYR A 1 230 ? 16.381 20.133 0.182 1.00 83.31 230 TYR A N 1
ATOM 1818 C CA . TYR A 1 230 ? 15.953 18.980 0.982 1.00 83.31 230 TYR A CA 1
ATOM 1819 C C . TYR A 1 230 ? 17.106 18.000 1.271 1.00 83.31 230 TYR A C 1
ATOM 1821 O O . TYR A 1 230 ? 17.334 17.609 2.418 1.00 83.31 230 TYR A O 1
ATOM 1829 N N . PHE A 1 231 ? 17.875 17.599 0.255 1.00 82.06 231 PHE A N 1
ATOM 1830 C CA . PHE A 1 231 ? 18.984 16.658 0.463 1.00 82.06 231 PHE A CA 1
ATOM 1831 C C . PHE A 1 231 ? 20.158 17.264 1.243 1.00 82.06 231 PHE A C 1
ATOM 1833 O O . PHE A 1 231 ? 20.859 16.527 1.939 1.00 82.06 231 PHE A O 1
ATOM 1840 N N . GLN A 1 232 ? 20.364 18.580 1.150 1.00 80.06 232 GLN A N 1
ATOM 1841 C CA . GLN A 1 232 ? 21.335 19.323 1.958 1.00 80.06 232 GLN A CA 1
ATOM 1842 C C . GLN A 1 232 ? 20.843 19.487 3.403 1.00 80.06 232 GLN A C 1
ATOM 1844 O O . GLN A 1 232 ? 21.533 19.074 4.326 1.00 80.06 232 GLN A O 1
ATOM 1849 N N . GLY A 1 233 ? 19.603 19.934 3.612 1.00 67.75 233 GLY A N 1
ATOM 1850 C CA . GLY A 1 233 ? 18.985 20.089 4.933 1.00 67.75 233 GLY A CA 1
ATOM 1851 C C . GLY A 1 233 ? 18.866 18.777 5.716 1.00 67.75 233 GLY A C 1
ATOM 1852 O O . GLY A 1 233 ? 19.009 18.767 6.937 1.00 67.75 233 GLY A O 1
ATOM 1853 N N . LYS A 1 234 ? 18.720 17.632 5.030 1.00 65.44 234 LYS A N 1
ATOM 1854 C CA . LYS A 1 234 ? 18.850 16.302 5.655 1.00 65.44 234 LYS A CA 1
ATOM 1855 C C . LYS A 1 234 ? 20.212 16.068 6.312 1.00 65.44 234 LYS A C 1
ATOM 1857 O O . LYS A 1 234 ? 20.288 15.291 7.260 1.00 65.44 234 LYS A O 1
ATOM 1862 N N . ARG A 1 235 ? 21.273 16.694 5.800 1.00 59.88 235 ARG A N 1
ATOM 1863 C CA . ARG A 1 235 ? 22.623 16.633 6.377 1.00 59.88 235 ARG A CA 1
ATOM 1864 C C . ARG A 1 235 ? 22.780 17.624 7.525 1.00 59.88 235 ARG A C 1
ATOM 1866 O O . ARG A 1 235 ? 23.429 17.283 8.507 1.00 59.88 235 ARG A O 1
ATOM 1873 N N . ASP A 1 236 ? 22.125 18.779 7.430 1.00 61.91 236 ASP A N 1
ATOM 1874 C CA . ASP A 1 236 ? 22.316 19.882 8.376 1.00 61.91 236 ASP A CA 1
ATOM 1875 C C . ASP A 1 236 ? 21.374 19.834 9.597 1.00 61.91 236 ASP A C 1
ATOM 1877 O O . ASP A 1 236 ? 21.556 20.601 10.537 1.00 61.91 236 ASP A O 1
ATOM 1881 N N . MET A 1 237 ? 20.390 18.921 9.631 1.00 56.31 237 MET A N 1
ATOM 1882 C CA . MET A 1 237 ? 19.445 18.655 10.742 1.00 56.31 237 MET A CA 1
ATOM 1883 C C . MET A 1 237 ? 18.689 19.872 11.325 1.00 56.31 237 MET A C 1
ATOM 1885 O O . MET A 1 237 ? 17.897 19.705 12.258 1.00 56.31 237 MET A O 1
ATOM 1889 N N . ALA A 1 238 ? 18.858 21.078 10.780 1.00 55.59 238 ALA A N 1
ATOM 1890 C CA . ALA A 1 238 ? 18.090 22.255 11.153 1.00 55.59 238 ALA A CA 1
ATOM 1891 C C . ALA A 1 238 ? 16.648 22.078 10.662 1.00 55.59 238 ALA A C 1
ATOM 1893 O O . ALA A 1 238 ? 16.362 22.122 9.465 1.00 55.59 238 ALA A O 1
ATOM 1894 N N . ARG A 1 239 ? 15.733 21.806 11.597 1.00 59.47 239 ARG A N 1
ATOM 1895 C CA . ARG A 1 239 ? 14.310 21.667 11.279 1.00 59.47 239 ARG A CA 1
ATOM 1896 C C . ARG A 1 239 ? 13.729 23.038 10.923 1.00 59.47 239 ARG A C 1
ATOM 1898 O O . ARG A 1 239 ? 14.011 23.994 11.646 1.00 59.47 239 ARG A O 1
ATOM 1905 N N . PRO A 1 240 ? 12.891 23.130 9.878 1.00 60.47 240 PRO A N 1
ATOM 1906 C CA . PRO A 1 240 ? 12.064 24.306 9.650 1.00 60.47 240 PRO A CA 1
ATOM 1907 C C . PRO A 1 240 ? 11.245 24.648 10.900 1.00 60.47 240 PRO A C 1
ATOM 1909 O O . PRO A 1 240 ? 10.925 23.768 11.710 1.00 60.47 240 PRO A O 1
ATOM 1912 N N . SER A 1 241 ? 10.899 25.926 11.046 1.00 70.06 241 SER A N 1
ATOM 1913 C CA . SER A 1 241 ? 9.899 26.380 12.015 1.00 70.06 241 SER A CA 1
ATOM 1914 C C . SER A 1 241 ? 8.565 25.638 11.834 1.00 70.06 241 SER A C 1
ATOM 1916 O O . SER A 1 241 ? 8.353 24.964 10.825 1.00 70.06 241 SER A O 1
ATOM 1918 N N . GLU A 1 242 ? 7.667 25.763 12.817 1.00 77.25 242 GLU A N 1
ATOM 1919 C CA . GLU A 1 242 ? 6.295 25.235 12.752 1.00 77.25 242 GLU A CA 1
ATOM 1920 C C . GLU A 1 242 ? 5.675 25.511 11.371 1.00 77.25 242 GLU A C 1
ATOM 1922 O O . GLU A 1 242 ? 5.643 26.658 10.923 1.00 77.25 242 GLU A O 1
ATOM 1927 N N . CYS A 1 243 ? 5.264 24.450 10.666 1.00 83.88 243 CYS A N 1
ATOM 1928 C CA . CYS A 1 243 ? 4.680 24.579 9.332 1.00 83.88 243 CYS A CA 1
ATOM 1929 C C . CYS A 1 243 ? 3.170 24.839 9.421 1.00 83.88 243 CYS A C 1
ATOM 1931 O O . CYS A 1 243 ? 2.537 24.511 10.426 1.00 83.88 243 CYS A O 1
ATOM 1933 N N . ASP A 1 244 ? 2.571 25.379 8.356 1.00 87.38 244 ASP A N 1
ATOM 1934 C CA . ASP A 1 244 ? 1.140 25.721 8.337 1.00 87.38 244 ASP A CA 1
ATOM 1935 C C . ASP A 1 244 ? 0.229 24.530 8.677 1.00 87.38 244 ASP A C 1
ATOM 1937 O O . ASP A 1 244 ? -0.788 24.703 9.348 1.00 87.38 244 ASP A O 1
ATOM 1941 N N . ALA A 1 245 ? 0.620 23.314 8.284 1.00 87.69 245 ALA A N 1
ATOM 1942 C CA . ALA A 1 245 ? -0.119 22.095 8.601 1.00 87.69 245 ALA A CA 1
ATOM 1943 C C . ALA A 1 245 ? -0.107 21.758 10.104 1.00 87.69 245 ALA A C 1
ATOM 1945 O O . ALA A 1 245 ? -1.120 21.314 10.647 1.00 87.69 245 ALA A O 1
ATOM 1946 N N . ASP A 1 246 ? 1.010 22.013 10.795 1.00 89.56 246 ASP A N 1
ATOM 1947 C CA . ASP A 1 246 ? 1.133 21.797 12.242 1.00 89.56 246 ASP A CA 1
ATOM 1948 C C . ASP A 1 246 ? 0.234 22.777 13.006 1.00 89.56 246 ASP A C 1
ATOM 1950 O O . ASP A 1 246 ? -0.526 22.365 13.891 1.00 89.56 246 ASP A O 1
ATOM 1954 N N . ARG A 1 247 ? 0.254 24.052 12.594 1.00 93.81 247 ARG A N 1
ATOM 1955 C CA . ARG A 1 247 ? -0.621 25.097 13.135 1.00 93.81 247 ARG A CA 1
ATOM 1956 C C . ARG A 1 247 ? -2.095 24.753 12.914 1.00 93.81 247 ARG A C 1
ATOM 1958 O O . ARG A 1 247 ? -2.865 24.736 13.873 1.00 93.81 247 ARG A O 1
ATOM 1965 N N . LEU A 1 248 ? -2.482 24.407 11.685 1.00 94.25 248 LEU A N 1
ATOM 1966 C CA . LEU A 1 248 ? -3.872 24.097 11.343 1.00 94.25 248 LEU A CA 1
ATOM 1967 C C . LEU A 1 248 ? -4.388 22.851 12.080 1.00 94.25 248 LEU A C 1
ATOM 1969 O O . LEU A 1 248 ? -5.526 22.827 12.546 1.00 94.25 248 LEU A O 1
ATOM 1973 N N . ALA A 1 249 ? -3.558 21.816 12.241 1.00 93.00 249 ALA A N 1
ATOM 1974 C CA . ALA A 1 249 ? -3.926 20.633 13.017 1.00 93.00 249 ALA A CA 1
ATOM 1975 C C . ALA A 1 249 ? -4.175 20.972 14.498 1.00 93.00 249 ALA A C 1
ATOM 1977 O O . ALA A 1 249 ? -5.108 20.443 15.109 1.00 93.00 249 ALA A O 1
ATOM 1978 N N . LYS A 1 250 ? -3.369 21.872 15.072 1.00 94.94 250 LYS A N 1
ATOM 1979 C CA . LYS A 1 250 ? -3.539 22.364 16.444 1.00 94.94 250 LYS A CA 1
ATOM 1980 C C . LYS A 1 250 ? -4.815 23.194 16.596 1.00 94.94 250 LYS A C 1
ATOM 1982 O O . LYS A 1 250 ? -5.565 22.952 17.535 1.00 94.94 250 LYS A O 1
ATOM 1987 N N . GLU A 1 251 ? -5.098 24.089 15.653 1.00 96.38 251 GLU A N 1
ATOM 1988 C CA . GLU A 1 251 ? -6.342 24.871 15.612 1.00 96.38 251 GLU A CA 1
ATOM 1989 C C . GLU A 1 251 ? -7.578 23.964 15.509 1.00 96.38 251 GLU A C 1
ATOM 1991 O O . GLU A 1 251 ? -8.531 24.131 16.269 1.00 96.38 251 GLU A O 1
ATOM 1996 N N . ARG A 1 252 ? -7.545 22.942 14.637 1.00 96.62 252 ARG A N 1
ATOM 1997 C CA . ARG A 1 252 ? -8.628 21.947 14.512 1.00 96.62 252 ARG A CA 1
ATOM 1998 C C . ARG A 1 252 ? -8.832 21.151 15.806 1.00 96.62 252 ARG A C 1
ATOM 2000 O O . ARG A 1 252 ? -9.973 20.863 16.165 1.00 96.62 252 ARG A O 1
ATOM 2007 N N . LEU A 1 253 ? -7.753 20.799 16.511 1.00 97.00 253 LEU A N 1
ATOM 2008 C CA . LEU A 1 253 ? -7.839 20.129 17.812 1.00 97.00 253 LEU A CA 1
ATOM 2009 C C . LEU A 1 253 ? -8.444 21.048 18.877 1.00 97.00 253 LEU A C 1
ATOM 2011 O O . LEU A 1 253 ? -9.334 20.616 19.604 1.00 97.00 253 LEU A O 1
ATOM 2015 N N . ASP A 1 254 ? -7.977 22.292 18.976 1.00 96.81 254 ASP A N 1
ATOM 2016 C CA . ASP A 1 254 ? -8.479 23.246 19.965 1.00 96.81 254 ASP A CA 1
ATOM 2017 C C . ASP A 1 254 ? -9.971 23.547 19.731 1.00 96.81 254 ASP A C 1
ATOM 2019 O O . ASP A 1 254 ? -10.753 23.455 20.675 1.00 96.81 254 ASP A O 1
ATOM 2023 N N . ALA A 1 255 ? -10.393 23.735 18.475 1.00 97.38 255 ALA A N 1
ATOM 2024 C CA . ALA A 1 255 ? -11.801 23.905 18.111 1.00 97.38 255 ALA A CA 1
ATOM 2025 C C . ALA A 1 255 ? -12.668 22.672 18.438 1.00 97.38 255 ALA A C 1
ATOM 2027 O O . ALA A 1 255 ? -13.817 22.806 18.866 1.00 97.38 255 ALA A O 1
ATOM 2028 N N . LEU A 1 256 ? -12.137 21.454 18.263 1.00 97.12 256 LEU A N 1
ATOM 2029 C CA . LEU A 1 256 ? -12.835 20.235 18.677 1.00 97.12 256 LEU A CA 1
ATOM 2030 C C . LEU A 1 256 ? -12.995 20.181 20.200 1.00 97.12 256 LEU A C 1
ATOM 2032 O O . LEU A 1 256 ? -14.083 19.877 20.685 1.00 97.12 256 LEU A O 1
ATOM 2036 N N . VAL A 1 257 ? -11.934 20.490 20.948 1.00 96.94 257 VAL A N 1
ATOM 2037 C CA . VAL A 1 257 ? -11.974 20.541 22.416 1.00 96.94 257 VAL A CA 1
ATOM 2038 C C . VAL A 1 257 ? -12.997 21.580 22.882 1.00 96.94 257 VAL A C 1
ATOM 2040 O O . VAL A 1 257 ? -13.798 21.271 23.759 1.00 96.94 257 VAL A O 1
ATOM 2043 N N . ASP A 1 258 ? -13.035 22.765 22.266 1.00 96.62 258 ASP A N 1
ATOM 2044 C CA . ASP A 1 258 ? -14.053 23.793 22.526 1.00 96.62 258 ASP A CA 1
ATOM 2045 C C . ASP A 1 258 ? -15.473 23.264 22.322 1.00 96.62 258 ASP A C 1
ATOM 2047 O O . ASP A 1 258 ? -16.345 23.471 23.169 1.00 96.62 258 ASP A O 1
ATOM 2051 N N . LYS A 1 259 ? -15.697 22.527 21.230 1.00 96.75 259 LYS A N 1
ATOM 2052 C CA . LYS A 1 259 ? -16.997 21.931 20.915 1.00 96.75 259 LYS A CA 1
ATOM 2053 C C . LYS A 1 259 ? -17.413 20.862 21.930 1.00 96.75 259 LYS A C 1
ATOM 2055 O O . LYS A 1 259 ? -18.572 20.837 22.335 1.00 96.75 259 LYS A O 1
ATOM 2060 N N . ILE A 1 260 ? -16.484 19.999 22.350 1.00 95.44 260 ILE A N 1
ATOM 2061 C CA . ILE A 1 260 ? -16.735 18.957 23.360 1.00 95.44 260 ILE A CA 1
ATOM 2062 C C . ILE A 1 260 ? -17.075 19.598 24.709 1.00 95.44 260 ILE A C 1
ATOM 2064 O O . ILE A 1 260 ? -18.076 19.248 25.325 1.00 95.44 260 ILE A O 1
ATOM 2068 N N . VAL A 1 261 ? -16.264 20.562 25.150 1.00 95.50 261 VAL A N 1
ATOM 2069 C CA . VAL A 1 261 ? -16.454 21.262 26.427 1.00 95.50 261 VAL A CA 1
ATOM 2070 C C . VAL A 1 261 ? -17.756 22.072 26.431 1.00 95.50 261 VAL A C 1
ATOM 2072 O O . VAL A 1 261 ? -18.441 22.127 27.453 1.00 95.50 261 VAL A O 1
ATOM 2075 N N . GLY A 1 262 ? -18.130 22.658 25.292 1.00 95.12 262 GLY A N 1
ATOM 2076 C CA . GLY A 1 262 ? -19.391 23.381 25.160 1.00 95.12 262 GLY A CA 1
ATOM 2077 C C . GLY A 1 262 ? -20.631 22.504 25.176 1.00 95.12 262 GLY A C 1
ATOM 2078 O O . GLY A 1 262 ? -21.647 22.908 25.725 1.00 95.12 262 GLY A O 1
ATOM 2079 N N . ALA A 1 263 ? -20.549 21.271 24.670 1.00 95.06 263 ALA A N 1
ATOM 2080 C CA . ALA A 1 263 ? -21.666 20.326 24.722 1.00 95.06 263 ALA A CA 1
ATOM 2081 C C . ALA A 1 263 ? -22.069 19.925 26.159 1.00 95.06 263 ALA A C 1
ATOM 2083 O O . ALA A 1 263 ? -23.152 19.373 26.360 1.00 95.06 263 ALA A O 1
ATOM 2084 N N . VAL A 1 264 ? -21.210 20.192 27.148 1.00 93.00 264 VAL A N 1
ATOM 2085 C CA . VAL A 1 264 ? -21.426 19.878 28.570 1.00 93.00 264 VAL A CA 1
ATOM 2086 C C . VAL A 1 264 ? -21.452 21.124 29.461 1.00 93.00 264 VAL A C 1
ATOM 2088 O O . VAL A 1 264 ? -21.309 21.000 30.675 1.00 93.00 264 VAL A O 1
ATOM 2091 N N . ASP A 1 265 ? -21.614 22.314 28.871 1.00 91.31 265 ASP A N 1
ATOM 2092 C CA . ASP A 1 265 ? -21.697 23.606 29.572 1.00 91.31 265 ASP A CA 1
ATOM 2093 C C . ASP A 1 265 ? -20.498 23.890 30.504 1.00 91.31 265 ASP A C 1
ATOM 2095 O O . ASP A 1 265 ? -20.619 24.565 31.527 1.00 91.31 265 ASP A O 1
ATOM 2099 N N . ALA A 1 266 ? -19.312 23.374 30.160 1.00 85.75 266 ALA A N 1
ATOM 2100 C CA . ALA A 1 266 ? -18.117 23.425 31.008 1.00 85.75 266 ALA A CA 1
ATOM 2101 C C . ALA A 1 266 ? -17.035 24.389 30.489 1.00 85.75 266 ALA A C 1
ATOM 2103 O O . ALA A 1 266 ? -15.855 24.205 30.793 1.00 85.75 266 ALA A O 1
ATOM 2104 N N . HIS A 1 267 ? -17.408 25.408 29.706 1.00 80.31 267 HIS A N 1
ATOM 2105 C CA . HIS A 1 267 ? -16.475 26.328 29.034 1.00 80.31 267 HIS A CA 1
ATOM 2106 C C . HIS A 1 267 ? -15.431 26.958 29.968 1.00 80.31 267 HIS A C 1
ATOM 2108 O O . HIS A 1 267 ? -14.251 27.016 29.618 1.00 80.31 267 HIS A O 1
ATOM 2114 N N . ASP A 1 268 ? -15.839 27.347 31.176 1.00 85.44 268 ASP A N 1
ATOM 2115 C CA . ASP A 1 268 ? -14.955 27.981 32.160 1.00 85.44 268 ASP A CA 1
ATOM 2116 C C . ASP A 1 268 ? -14.145 26.972 32.994 1.00 85.44 268 ASP A C 1
ATOM 2118 O O . ASP A 1 268 ? -13.237 27.343 33.747 1.00 85.44 268 ASP A O 1
ATOM 2122 N N . ASN A 1 269 ? -14.426 25.672 32.858 1.00 91.00 269 ASN A N 1
ATOM 2123 C CA . ASN A 1 269 ? -13.746 24.629 33.611 1.00 91.00 269 ASN A CA 1
ATOM 2124 C C . ASN A 1 269 ? -12.438 24.208 32.921 1.00 91.00 269 ASN A C 1
ATOM 2126 O O . ASN A 1 269 ? -12.379 23.289 32.097 1.00 91.00 269 ASN A O 1
ATOM 2130 N N . LYS A 1 270 ? -11.344 24.870 33.316 1.00 92.88 270 LYS A N 1
ATOM 2131 C CA . LYS A 1 270 ? -9.990 24.605 32.800 1.00 92.88 270 LYS A CA 1
ATOM 2132 C C . LYS A 1 270 ? -9.539 23.150 32.983 1.00 92.88 270 LYS A C 1
ATOM 2134 O O . LYS A 1 270 ? -8.800 22.652 32.136 1.00 92.88 270 LYS A O 1
ATOM 2139 N N . ALA A 1 271 ? -9.973 22.472 34.048 1.00 89.94 271 ALA A N 1
ATOM 2140 C CA . ALA A 1 271 ? -9.591 21.086 34.318 1.00 89.94 271 ALA A CA 1
ATOM 2141 C C . ALA A 1 271 ? -10.254 20.119 33.328 1.00 89.94 271 ALA A C 1
ATOM 2143 O O . ALA A 1 271 ? -9.562 19.298 32.728 1.00 89.94 271 ALA A O 1
ATOM 2144 N N . VAL A 1 272 ? -11.560 20.280 33.078 1.00 90.25 272 VAL A N 1
ATOM 2145 C CA . VAL A 1 272 ? -12.297 19.485 32.077 1.00 90.25 272 VAL A CA 1
ATOM 2146 C C . VAL A 1 272 ? -11.709 19.700 30.685 1.00 90.25 272 VAL A C 1
ATOM 2148 O O . VAL A 1 272 ? -11.415 18.735 29.981 1.00 90.25 272 VAL A O 1
ATOM 2151 N N . ARG A 1 273 ? -11.438 20.957 30.307 1.00 94.44 273 ARG A N 1
ATOM 2152 C CA . ARG A 1 273 ? -10.783 21.276 29.030 1.00 94.44 273 ARG A CA 1
ATOM 2153 C C . ARG A 1 273 ? -9.431 20.577 28.884 1.00 94.44 273 ARG A C 1
ATOM 2155 O O . ARG A 1 273 ? -9.143 19.996 27.838 1.00 94.44 273 ARG A O 1
ATOM 2162 N N . HIS A 1 274 ? -8.592 20.660 29.916 1.00 93.44 274 HIS A N 1
ATOM 2163 C CA . HIS A 1 274 ? -7.274 20.034 29.907 1.00 93.44 274 HIS A CA 1
ATOM 2164 C C . HIS A 1 274 ? -7.382 18.510 29.787 1.00 93.44 274 HIS A C 1
ATOM 2166 O O . HIS A 1 274 ? -6.710 17.925 28.938 1.00 93.44 274 HIS A O 1
ATOM 2172 N N . PHE A 1 275 ? -8.276 17.887 30.559 1.00 92.88 275 PHE A N 1
ATOM 2173 C CA . PHE A 1 275 ? -8.544 16.452 30.506 1.00 92.88 275 PHE A CA 1
ATOM 2174 C C . PHE A 1 275 ? -8.972 15.990 29.105 1.00 92.88 275 PHE A C 1
ATOM 2176 O O . PHE A 1 275 ? -8.328 15.111 28.530 1.00 92.88 275 PHE A O 1
ATOM 2183 N N . VAL A 1 276 ? -9.988 16.631 28.513 1.00 93.69 276 VAL A N 1
ATOM 2184 C CA . VAL A 1 276 ? -10.485 16.300 27.164 1.00 93.69 276 VAL A CA 1
ATOM 2185 C C . VAL A 1 276 ? -9.366 16.410 26.130 1.00 93.69 276 VAL A C 1
ATOM 2187 O O . VAL A 1 276 ? -9.195 15.517 25.297 1.00 93.69 276 VAL A O 1
ATOM 2190 N N . LYS A 1 277 ? -8.557 17.476 26.200 1.00 95.12 277 LYS A N 1
ATOM 2191 C CA . LYS A 1 277 ? -7.409 17.657 25.305 1.00 95.12 277 LYS A CA 1
ATOM 2192 C C . LYS A 1 277 ? -6.387 16.529 25.466 1.00 95.12 277 LYS A C 1
ATOM 2194 O O . LYS A 1 277 ? -5.921 15.992 24.461 1.00 95.12 277 LYS A O 1
ATOM 2199 N N . CYS A 1 278 ? -6.060 16.147 26.699 1.00 92.69 278 CYS A N 1
ATOM 2200 C CA . CYS A 1 278 ? -5.141 15.045 26.983 1.00 92.69 278 CYS A CA 1
ATOM 2201 C C . CYS A 1 278 ? -5.672 13.703 26.462 1.00 92.69 278 CYS A C 1
ATOM 2203 O O . CYS A 1 278 ? -4.924 13.010 25.772 1.00 92.69 278 CYS A O 1
ATOM 2205 N N . SER A 1 279 ? -6.951 13.375 26.682 1.00 92.94 279 SER A N 1
ATOM 2206 C CA . SER A 1 279 ? -7.565 12.155 26.133 1.00 92.94 279 SER A CA 1
ATOM 2207 C C . SER A 1 279 ? -7.541 12.151 24.598 1.00 92.94 279 SER A C 1
ATOM 2209 O O . SER A 1 279 ? -7.057 11.196 23.986 1.00 92.94 279 SER A O 1
ATOM 2211 N N . CYS A 1 280 ? -7.924 13.259 23.951 1.00 94.88 280 CYS A N 1
ATOM 2212 C CA . CYS A 1 280 ? -7.868 13.390 22.491 1.00 94.88 280 CYS A CA 1
ATOM 2213 C C . CYS A 1 280 ? -6.446 13.176 21.934 1.00 94.88 280 CYS A C 1
ATOM 2215 O O . CYS A 1 280 ? -6.259 12.565 20.876 1.00 94.88 280 CYS A O 1
ATOM 2217 N N . VAL A 1 281 ? -5.416 13.674 22.624 1.00 93.38 281 VAL A N 1
ATOM 2218 C CA . VAL A 1 281 ? -4.015 13.463 22.226 1.00 93.38 281 VAL A CA 1
ATOM 2219 C C . VAL A 1 281 ? -3.589 12.012 22.456 1.00 93.38 281 VAL A C 1
ATOM 2221 O O . VAL A 1 281 ? -3.026 11.395 21.547 1.00 93.38 281 VAL A O 1
ATOM 2224 N N . ALA A 1 282 ? -3.869 11.459 23.636 1.00 88.75 282 ALA A N 1
ATOM 2225 C CA . ALA A 1 282 ? -3.441 10.124 24.039 1.00 88.75 282 ALA A CA 1
ATOM 2226 C C . ALA A 1 282 ? -4.064 9.038 23.146 1.00 88.75 282 ALA A C 1
ATOM 2228 O O . ALA A 1 282 ? -3.338 8.232 22.547 1.00 88.75 282 ALA A O 1
ATOM 2229 N N . ARG A 1 283 ? -5.389 9.087 22.956 1.00 91.25 283 ARG A N 1
ATOM 2230 C CA . ARG A 1 283 ? -6.166 8.126 22.153 1.00 91.25 283 ARG A CA 1
ATOM 2231 C C . ARG A 1 283 ? -6.047 8.330 20.647 1.00 91.25 283 ARG A C 1
ATOM 2233 O O . ARG A 1 283 ? -6.432 7.455 19.877 1.00 91.25 283 ARG A O 1
ATOM 2240 N N . GLY A 1 284 ? -5.427 9.424 20.203 1.00 92.69 284 GLY A N 1
ATOM 2241 C CA . GLY A 1 284 ? -5.036 9.619 18.806 1.00 92.69 284 GLY A CA 1
ATOM 2242 C C . GLY A 1 284 ? -6.013 10.423 17.946 1.00 92.69 284 GLY A C 1
ATOM 2243 O O . GLY A 1 284 ? -5.799 10.489 16.737 1.00 92.69 284 GLY A O 1
ATOM 2244 N N . VAL A 1 285 ? -7.009 11.092 18.534 1.00 96.19 285 VAL A N 1
ATOM 2245 C CA . VAL A 1 285 ? -7.869 12.071 17.839 1.00 96.19 285 VAL A CA 1
ATOM 2246 C C . VAL A 1 285 ? -7.026 13.196 17.230 1.00 96.19 285 VAL A C 1
ATOM 2248 O O . VAL A 1 285 ? -7.155 13.497 16.046 1.00 96.19 285 VAL A O 1
ATOM 2251 N N . SER A 1 286 ? -6.074 13.743 17.998 1.00 95.94 286 SER A N 1
ATOM 2252 C CA . SER A 1 286 ? -5.112 14.755 17.516 1.00 95.94 286 SER A CA 1
ATOM 2253 C C . SER A 1 286 ? -4.351 14.282 16.269 1.00 95.94 286 SER A C 1
ATOM 2255 O O . SER A 1 286 ? -4.217 15.005 15.281 1.00 95.94 286 SER A O 1
ATOM 2257 N N . LYS A 1 287 ? -3.903 13.020 16.275 1.00 95.31 287 LYS A N 1
ATOM 2258 C CA . LYS A 1 287 ? -3.216 12.412 15.130 1.00 95.31 287 LYS A CA 1
ATOM 2259 C C . LYS A 1 287 ? -4.136 12.294 13.917 1.00 95.31 287 LYS A C 1
ATOM 2261 O O . LYS A 1 287 ? -3.698 12.549 12.802 1.00 95.31 287 LYS A O 1
ATOM 2266 N N . ALA A 1 288 ? -5.379 11.875 14.129 1.00 96.31 288 ALA A N 1
ATOM 2267 C CA . ALA A 1 288 ? -6.343 11.672 13.060 1.00 96.31 288 ALA A CA 1
ATOM 2268 C C . ALA A 1 288 ? -6.706 13.010 12.379 1.00 96.31 288 ALA A C 1
ATOM 2270 O O . ALA A 1 288 ? -6.680 13.095 11.154 1.00 96.31 288 ALA A O 1
ATOM 2271 N N . LEU A 1 289 ? -6.906 14.083 13.157 1.00 97.25 289 LEU A N 1
ATOM 2272 C CA . LEU A 1 289 ? -7.108 15.443 12.631 1.00 97.25 289 LEU A CA 1
ATOM 2273 C C . LEU A 1 289 ? -5.911 15.934 11.810 1.00 97.25 289 LEU A C 1
ATOM 2275 O O . LEU A 1 289 ? -6.073 16.550 10.762 1.00 97.25 289 LEU A O 1
ATOM 2279 N N . ARG A 1 290 ? -4.693 15.636 12.264 1.00 96.38 290 ARG A N 1
ATOM 2280 C CA . ARG A 1 290 ? -3.481 15.984 11.520 1.00 96.38 290 ARG A CA 1
ATOM 2281 C C . ARG A 1 290 ? -3.344 15.202 10.217 1.00 96.38 290 ARG A C 1
ATOM 2283 O O . ARG A 1 290 ? -2.933 15.772 9.215 1.00 96.38 290 ARG A O 1
ATOM 2290 N N . ILE A 1 291 ? -3.697 13.916 10.223 1.00 97.12 291 ILE A N 1
ATOM 2291 C CA . ILE A 1 291 ? -3.725 13.084 9.013 1.00 97.12 291 ILE A CA 1
ATOM 2292 C C . ILE A 1 291 ? -4.628 13.708 7.952 1.00 97.12 291 ILE A C 1
ATOM 2294 O O . ILE A 1 291 ? -4.253 13.734 6.787 1.00 97.12 291 ILE A O 1
ATOM 2298 N N . GLU A 1 292 ? -5.778 14.246 8.347 1.00 97.31 292 GLU A N 1
ATOM 2299 C CA . GLU A 1 292 ? -6.675 14.932 7.422 1.00 97.31 292 GLU A CA 1
ATOM 2300 C C . GLU A 1 292 ? -6.046 16.182 6.790 1.00 97.31 292 GLU A C 1
ATOM 2302 O O . GLU A 1 292 ? -6.127 16.347 5.574 1.00 97.31 292 GLU A O 1
ATOM 2307 N N . VAL A 1 293 ? -5.404 17.040 7.593 1.00 96.81 293 VAL A N 1
ATOM 2308 C CA . VAL A 1 293 ? -4.700 18.236 7.092 1.00 96.81 293 VAL A CA 1
ATOM 2309 C C . VAL A 1 293 ? -3.605 17.846 6.098 1.00 96.81 293 VAL A C 1
ATOM 2311 O O . VAL A 1 293 ? -3.497 18.415 5.015 1.00 96.81 293 VAL A O 1
ATOM 2314 N N . GLU A 1 294 ? -2.799 16.843 6.439 1.00 96.44 294 GLU A N 1
ATOM 2315 C CA . GLU A 1 294 ? -1.711 16.401 5.567 1.00 96.44 294 GLU A CA 1
ATOM 2316 C C . GLU A 1 294 ? -2.219 15.677 4.309 1.00 96.44 294 GLU A C 1
ATOM 2318 O O . GLU A 1 294 ? -1.576 15.741 3.264 1.00 96.44 294 GLU A O 1
ATOM 2323 N N . ALA A 1 295 ? -3.376 15.012 4.369 1.00 97.12 295 ALA A N 1
ATOM 2324 C CA . ALA A 1 295 ? -4.002 14.392 3.201 1.00 97.12 295 ALA A CA 1
ATOM 2325 C C . ALA A 1 295 ? -4.499 15.437 2.191 1.00 97.12 295 ALA A C 1
ATOM 2327 O O . ALA A 1 295 ? -4.333 15.256 0.986 1.00 97.12 295 ALA A O 1
ATOM 2328 N N . GLU A 1 296 ? -5.070 16.540 2.678 1.00 96.62 296 GLU A N 1
ATOM 2329 C CA . GLU A 1 296 ? -5.441 17.702 1.864 1.00 96.62 296 GLU A CA 1
ATOM 2330 C C . GLU A 1 296 ? -4.219 18.307 1.168 1.00 96.62 296 GLU A C 1
ATOM 2332 O O . GLU A 1 296 ? -4.201 18.446 -0.055 1.00 96.62 296 GLU A O 1
ATOM 2337 N N . ARG A 1 297 ? -3.150 18.541 1.927 1.00 95.44 297 ARG A N 1
ATOM 2338 C CA . ARG A 1 297 ? -1.892 19.058 1.392 1.00 95.44 297 ARG A CA 1
ATOM 2339 C C . ARG A 1 297 ? -1.240 18.118 0.372 1.00 95.44 297 ARG A C 1
ATOM 2341 O O . ARG A 1 297 ? -0.706 18.578 -0.640 1.00 95.44 297 ARG A O 1
ATOM 2348 N N . LEU A 1 298 ? -1.258 16.805 0.617 1.00 95.50 298 LEU A N 1
ATOM 2349 C CA . LEU A 1 298 ? -0.751 15.818 -0.339 1.00 95.50 298 LEU A CA 1
ATOM 2350 C C . LEU A 1 298 ? -1.543 15.870 -1.646 1.00 95.50 298 LEU A C 1
ATOM 2352 O O . LEU A 1 298 ? -0.936 15.876 -2.710 1.00 95.50 298 LEU A O 1
ATOM 2356 N N . HIS A 1 299 ? -2.871 15.940 -1.570 1.00 97.25 299 HIS A N 1
ATOM 2357 C CA . HIS A 1 299 ? -3.732 16.047 -2.745 1.00 97.25 299 HIS A CA 1
ATOM 2358 C C . HIS A 1 299 ? -3.395 17.296 -3.578 1.00 97.25 299 HIS A C 1
ATOM 2360 O O . HIS A 1 299 ? -3.171 17.187 -4.781 1.00 97.25 299 HIS A O 1
ATOM 2366 N N . GLU A 1 300 ? -3.233 18.462 -2.949 1.00 96.75 300 GLU A N 1
ATOM 2367 C CA . GLU A 1 300 ? -2.786 19.685 -3.637 1.00 96.75 300 GLU A CA 1
ATOM 2368 C C . GLU A 1 300 ? -1.400 19.525 -4.281 1.00 96.75 300 GLU A C 1
ATOM 2370 O O . GLU A 1 300 ? -1.201 19.881 -5.444 1.00 96.75 300 GLU A O 1
ATOM 2375 N N . SER A 1 301 ? -0.462 18.914 -3.556 1.00 95.50 301 SER A N 1
ATOM 2376 C CA . SER A 1 301 ? 0.908 18.668 -4.027 1.00 95.50 301 SER A CA 1
ATOM 2377 C C . SER A 1 301 ? 0.954 17.706 -5.221 1.00 95.50 301 SER A C 1
ATOM 2379 O O . SER A 1 301 ? 1.766 17.880 -6.132 1.00 95.50 301 SER A O 1
ATOM 2381 N N . VAL A 1 302 ? 0.076 16.697 -5.249 1.00 96.69 302 VAL A N 1
ATOM 2382 C CA . VAL A 1 302 ? -0.077 15.771 -6.382 1.00 96.69 302 VAL A CA 1
ATOM 2383 C C . VAL A 1 302 ? -0.594 16.522 -7.611 1.00 96.69 302 VAL A C 1
ATOM 2385 O O . VAL A 1 302 ? -0.015 16.379 -8.689 1.00 96.69 302 VAL A O 1
ATOM 2388 N N . ARG A 1 303 ? -1.602 17.393 -7.463 1.00 97.56 303 ARG A N 1
ATOM 2389 C CA . ARG A 1 303 ? -2.118 18.229 -8.568 1.00 97.56 303 ARG A CA 1
ATOM 2390 C C . ARG A 1 303 ? -1.062 19.171 -9.122 1.00 97.56 303 ARG A C 1
ATOM 2392 O O . ARG A 1 303 ? -0.937 19.320 -10.340 1.00 97.56 303 ARG A O 1
ATOM 2399 N N . GLU A 1 304 ? -0.283 19.786 -8.239 1.00 96.44 304 GLU A N 1
ATOM 2400 C CA . GLU A 1 304 ? 0.837 20.632 -8.631 1.00 96.44 304 GLU A CA 1
ATOM 2401 C C . GLU A 1 304 ? 1.892 19.835 -9.414 1.00 96.44 304 GLU A C 1
ATOM 2403 O O . GLU A 1 304 ? 2.320 20.269 -10.487 1.00 96.44 304 GLU A O 1
ATOM 2408 N N . MET A 1 305 ? 2.263 18.642 -8.937 1.00 96.50 305 MET A N 1
ATOM 2409 C CA . MET A 1 305 ? 3.215 17.766 -9.623 1.00 96.50 305 MET A CA 1
ATOM 2410 C C . MET A 1 305 ? 2.706 17.342 -11.008 1.00 96.50 305 MET A C 1
ATOM 2412 O O . MET A 1 305 ? 3.459 17.421 -11.976 1.00 96.50 305 MET A O 1
ATOM 2416 N N . ILE A 1 306 ? 1.427 16.973 -11.145 1.00 97.62 306 ILE A N 1
ATOM 2417 C CA . ILE A 1 306 ? 0.810 16.653 -12.445 1.00 97.62 306 ILE A CA 1
ATOM 2418 C C . ILE A 1 306 ? 0.926 17.842 -13.404 1.00 97.62 306 ILE A C 1
ATOM 2420 O O . ILE A 1 306 ? 1.318 17.667 -14.559 1.00 97.62 306 ILE A O 1
ATOM 2424 N N . LYS A 1 307 ? 0.625 19.062 -12.939 1.00 97.44 307 LYS A N 1
ATOM 2425 C CA . LYS A 1 307 ? 0.750 20.281 -13.751 1.00 97.44 307 LYS A CA 1
ATOM 2426 C C . LYS A 1 307 ? 2.194 20.503 -14.210 1.00 97.44 307 LYS A C 1
ATOM 2428 O O . LYS A 1 307 ? 2.416 20.781 -15.388 1.00 97.44 307 LYS A O 1
ATOM 2433 N N . ARG A 1 308 ? 3.170 20.358 -13.307 1.00 96.06 308 ARG A N 1
ATOM 2434 C CA . ARG A 1 308 ? 4.600 20.510 -13.625 1.00 96.06 308 ARG A CA 1
ATOM 2435 C C . ARG A 1 308 ? 5.079 19.442 -14.616 1.00 96.06 308 ARG A C 1
ATOM 2437 O O . ARG A 1 308 ? 5.801 19.778 -15.550 1.00 96.06 308 ARG A O 1
ATOM 2444 N N . LEU A 1 309 ? 4.644 18.189 -14.463 1.00 95.94 309 LEU A N 1
ATOM 2445 C CA . LEU A 1 309 ? 4.971 17.091 -15.382 1.00 95.94 309 LEU A CA 1
ATOM 2446 C C . LEU A 1 309 ? 4.354 17.284 -16.773 1.00 95.94 309 LEU A C 1
ATOM 2448 O O . LEU A 1 309 ? 5.028 17.021 -17.761 1.00 95.94 309 LEU A O 1
ATOM 2452 N N . ARG A 1 310 ? 3.120 17.794 -16.876 1.00 96.81 310 ARG A N 1
ATOM 2453 C CA . ARG A 1 310 ? 2.516 18.153 -18.173 1.00 96.81 310 ARG A CA 1
ATOM 2454 C C . ARG A 1 310 ? 3.276 19.284 -18.860 1.00 96.81 310 ARG A C 1
ATOM 2456 O O . ARG A 1 310 ? 3.655 19.146 -20.012 1.00 96.81 310 ARG A O 1
ATOM 2463 N N . GLY A 1 311 ? 3.607 20.349 -18.127 1.00 95.38 311 GLY A N 1
ATOM 2464 C CA . GLY A 1 311 ? 4.432 21.426 -18.683 1.00 95.38 311 GLY A CA 1
ATOM 2465 C C . GLY A 1 311 ? 5.826 20.951 -19.111 1.00 95.38 311 GLY A C 1
ATOM 2466 O O . GLY A 1 311 ? 6.402 21.483 -20.054 1.00 95.38 311 GLY A O 1
ATOM 2467 N N . LEU A 1 312 ? 6.376 19.938 -18.439 1.00 93.69 312 LEU A N 1
ATOM 2468 C CA . LEU A 1 312 ? 7.613 19.281 -18.854 1.00 93.69 312 LEU A CA 1
ATOM 2469 C C . LEU A 1 312 ? 7.418 18.438 -20.123 1.00 93.69 312 LEU A C 1
ATOM 2471 O O . LEU A 1 312 ? 8.266 18.490 -21.006 1.00 93.69 312 LEU A O 1
ATOM 2475 N N . GLN A 1 313 ? 6.316 17.692 -20.224 1.00 93.94 313 GLN A N 1
ATOM 2476 C CA . GLN A 1 313 ? 5.943 16.920 -21.412 1.00 93.94 313 GLN A CA 1
ATOM 2477 C C . GLN A 1 313 ? 5.857 17.823 -22.651 1.00 93.94 313 GLN A C 1
ATOM 2479 O O . GLN A 1 313 ? 6.452 17.489 -23.673 1.00 93.94 313 GLN A O 1
ATOM 2484 N N . ASP A 1 314 ? 5.216 18.989 -22.531 1.00 93.44 314 ASP A N 1
ATOM 2485 C CA . ASP A 1 314 ? 5.114 19.979 -23.611 1.00 93.44 314 ASP A CA 1
ATOM 2486 C C . ASP A 1 314 ? 6.504 20.452 -24.068 1.00 93.44 314 ASP A C 1
ATOM 2488 O O . ASP A 1 314 ? 6.819 20.411 -25.255 1.00 93.44 314 ASP A O 1
ATOM 2492 N N . ARG A 1 315 ? 7.393 20.796 -23.126 1.00 92.75 315 ARG A N 1
ATOM 2493 C CA . ARG A 1 315 ? 8.771 21.215 -23.445 1.00 92.75 315 ARG A CA 1
ATOM 2494 C C . ARG A 1 315 ? 9.617 20.098 -24.051 1.00 92.75 315 ARG A C 1
ATOM 2496 O O . ARG A 1 315 ? 10.483 20.369 -24.876 1.00 92.75 315 ARG A O 1
ATOM 2503 N N . LEU A 1 316 ? 9.376 18.837 -23.686 1.00 89.81 316 LEU A N 1
ATOM 2504 C CA . LEU A 1 316 ? 10.049 17.693 -24.312 1.00 89.81 316 LEU A CA 1
ATOM 2505 C C . LEU A 1 316 ? 9.685 17.570 -25.804 1.00 89.81 316 LEU A C 1
ATOM 2507 O O . LEU A 1 316 ? 10.518 17.132 -26.597 1.00 89.81 316 LEU A O 1
ATOM 2511 N N . LEU A 1 317 ? 8.489 17.998 -26.221 1.00 87.56 317 LEU A N 1
ATOM 2512 C CA . LEU A 1 317 ? 8.111 18.010 -27.641 1.00 87.56 317 LEU A CA 1
ATOM 2513 C C . LEU A 1 317 ? 8.910 19.036 -28.459 1.00 87.56 317 LEU A C 1
ATOM 2515 O O . LEU A 1 317 ? 9.089 18.838 -29.661 1.00 87.56 317 LEU A O 1
ATOM 2519 N N . GLU A 1 318 ? 9.416 20.087 -27.812 1.00 87.56 318 GLU A N 1
ATOM 2520 C CA . GLU A 1 318 ? 10.199 21.164 -28.432 1.00 87.56 318 GLU A CA 1
ATOM 2521 C C . GLU A 1 318 ? 11.691 20.817 -28.581 1.00 87.56 318 GLU A C 1
ATOM 2523 O O . GLU A 1 318 ? 12.421 21.501 -29.299 1.00 87.56 318 GLU A O 1
ATOM 2528 N N . VAL A 1 319 ? 12.163 19.744 -27.934 1.00 85.56 319 VAL A N 1
ATOM 2529 C CA . VAL A 1 319 ? 13.578 19.349 -27.960 1.00 85.56 319 VAL A CA 1
ATOM 2530 C C . VAL A 1 319 ? 14.004 18.916 -29.356 1.00 85.56 319 VAL A C 1
ATOM 2532 O O . VAL A 1 319 ? 13.458 17.973 -29.941 1.00 85.56 319 VAL A O 1
ATOM 2535 N N . THR A 1 320 ? 15.046 19.572 -29.868 1.00 73.25 320 THR A N 1
ATOM 2536 C CA . THR A 1 320 ? 15.646 19.248 -31.159 1.00 73.25 320 THR A CA 1
ATOM 2537 C C . THR A 1 320 ? 16.310 17.871 -31.126 1.00 73.25 320 THR A C 1
ATOM 2539 O O . THR A 1 320 ? 16.951 17.448 -30.160 1.00 73.25 320 THR A O 1
ATOM 2542 N N . LYS A 1 321 ? 16.116 17.112 -32.206 1.00 75.25 321 LYS A N 1
ATOM 2543 C CA . LYS A 1 321 ? 16.560 15.716 -32.335 1.00 75.25 321 LYS A CA 1
ATOM 2544 C C . LYS A 1 321 ? 17.844 15.660 -33.151 1.00 75.25 321 LYS A C 1
ATOM 2546 O O . LYS A 1 321 ? 17.897 15.001 -34.185 1.00 75.25 321 LYS A O 1
ATOM 2551 N N . ASP A 1 322 ? 18.862 16.368 -32.673 1.00 78.38 322 ASP A N 1
ATOM 2552 C CA . ASP A 1 322 ? 20.096 16.624 -33.434 1.00 78.38 322 ASP A CA 1
ATOM 2553 C C . ASP A 1 322 ? 21.008 15.392 -33.529 1.00 78.38 322 ASP A C 1
ATOM 2555 O O . ASP A 1 322 ? 21.965 15.357 -34.296 1.00 78.38 322 ASP A O 1
ATOM 2559 N N . SER A 1 323 ? 20.703 14.348 -32.754 1.00 74.38 323 SER A N 1
ATOM 2560 C CA . SER A 1 323 ? 21.324 13.035 -32.883 1.00 74.38 323 SER A CA 1
ATOM 2561 C C . SER A 1 323 ? 20.325 11.924 -32.555 1.00 74.38 323 SER A C 1
ATOM 2563 O O . SER A 1 323 ? 19.407 12.135 -31.748 1.00 74.38 323 SER A O 1
ATOM 2565 N N . PRO A 1 324 ? 20.539 10.699 -33.071 1.00 69.31 324 PRO A N 1
ATOM 2566 C CA . PRO A 1 324 ? 19.775 9.533 -32.642 1.00 69.31 324 PRO A CA 1
ATOM 2567 C C . PRO A 1 324 ? 19.794 9.373 -31.116 1.00 69.31 324 PRO A C 1
ATOM 2569 O O . PRO A 1 324 ? 18.798 8.991 -30.509 1.00 69.31 324 PRO A O 1
ATOM 2572 N N . GLN A 1 325 ? 20.926 9.680 -30.461 1.00 76.88 325 GLN A N 1
ATOM 2573 C CA . GLN A 1 325 ? 21.116 9.508 -29.010 1.00 76.88 325 GLN A CA 1
ATOM 2574 C C . GLN A 1 325 ? 20.315 10.498 -28.182 1.00 76.88 325 GLN A C 1
ATOM 2576 O O . GLN A 1 325 ? 19.726 10.098 -27.175 1.00 76.88 325 GLN A O 1
ATOM 2581 N N . ALA A 1 326 ? 20.213 11.742 -28.644 1.00 81.62 326 ALA A N 1
ATOM 2582 C CA . ALA A 1 326 ? 19.279 12.705 -28.084 1.00 81.62 326 ALA A CA 1
ATOM 2583 C C . ALA A 1 326 ? 17.830 12.226 -28.260 1.00 81.62 326 ALA A C 1
ATOM 2585 O O . ALA A 1 326 ? 17.080 12.201 -27.288 1.00 81.62 326 ALA A O 1
ATOM 2586 N N . TYR A 1 327 ? 17.450 11.739 -29.448 1.00 82.88 327 TYR A N 1
ATOM 2587 C CA . TYR A 1 327 ? 16.097 11.225 -29.673 1.00 82.88 327 TYR A CA 1
ATOM 2588 C C . TYR A 1 327 ? 15.744 10.030 -28.784 1.00 82.88 327 TYR A C 1
ATOM 2590 O O . TYR A 1 327 ? 14.667 9.985 -28.194 1.00 82.88 327 TYR A O 1
ATOM 2598 N N . TYR A 1 328 ? 16.640 9.054 -28.669 1.00 81.00 328 TYR A N 1
ATOM 2599 C CA . TYR A 1 328 ? 16.396 7.867 -27.861 1.00 81.00 328 TYR A CA 1
ATOM 2600 C C . TYR A 1 328 ? 16.226 8.215 -26.380 1.00 81.00 328 TYR A C 1
ATOM 2602 O O . TYR A 1 328 ? 15.309 7.717 -25.723 1.00 81.00 328 TYR A O 1
ATOM 2610 N N . LYS A 1 329 ? 17.080 9.104 -25.853 1.00 87.12 329 LYS A N 1
ATOM 2611 C CA . LYS A 1 329 ? 16.911 9.646 -24.501 1.00 87.12 329 LYS A CA 1
ATOM 2612 C C . LYS A 1 329 ? 15.573 10.373 -24.375 1.00 87.12 329 LYS A C 1
ATOM 2614 O O . LYS A 1 329 ? 14.878 10.157 -23.391 1.00 87.12 329 LYS A O 1
ATOM 2619 N N . LEU A 1 330 ? 15.197 11.179 -25.369 1.00 89.25 330 LEU A N 1
ATOM 2620 C CA . LEU A 1 330 ? 13.958 11.952 -25.346 1.00 89.25 330 LEU A CA 1
ATOM 2621 C C . LEU A 1 330 ? 12.742 11.031 -25.218 1.00 89.25 330 LEU A C 1
ATOM 2623 O O . LEU A 1 330 ? 11.968 11.166 -24.279 1.00 89.25 330 LEU A O 1
ATOM 2627 N N . VAL A 1 331 ? 12.646 10.023 -26.089 1.00 88.56 331 VAL A N 1
ATOM 2628 C CA . VAL A 1 331 ? 11.582 9.008 -26.051 1.00 88.56 331 VAL A CA 1
ATOM 2629 C C . VAL A 1 331 ? 11.532 8.299 -24.697 1.00 88.56 331 VAL A C 1
ATOM 2631 O O . VAL A 1 331 ? 10.453 8.087 -24.151 1.00 88.56 331 VAL A O 1
ATOM 2634 N N . ARG A 1 332 ? 12.695 7.956 -24.129 1.00 90.56 332 ARG A N 1
ATOM 2635 C CA . ARG A 1 332 ? 12.793 7.335 -22.803 1.00 90.56 332 ARG A CA 1
ATOM 2636 C C . ARG A 1 332 ? 12.182 8.212 -21.710 1.00 90.56 332 ARG A C 1
ATOM 2638 O O . ARG A 1 332 ? 11.396 7.705 -20.914 1.00 90.56 332 ARG A O 1
ATOM 2645 N N . PHE A 1 333 ? 12.514 9.499 -21.678 1.00 93.00 333 PHE A N 1
ATOM 2646 C CA . PHE A 1 333 ? 11.949 10.419 -20.693 1.00 93.00 333 PHE A CA 1
ATOM 2647 C C . PHE A 1 333 ? 10.461 10.683 -20.923 1.00 93.00 333 PHE A C 1
ATOM 2649 O O . PHE A 1 333 ? 9.718 10.707 -19.949 1.00 93.00 333 PHE A O 1
ATOM 2656 N N . THR A 1 334 ? 10.004 10.804 -22.173 1.00 94.31 334 THR A N 1
ATOM 2657 C CA . THR A 1 334 ? 8.573 10.945 -22.487 1.00 94.31 334 THR A CA 1
ATOM 2658 C C . THR A 1 334 ? 7.776 9.754 -21.954 1.00 94.31 334 THR A C 1
ATOM 2660 O O . THR A 1 334 ? 6.867 9.946 -21.156 1.00 94.31 334 THR A O 1
ATOM 2663 N N . CYS A 1 335 ? 8.185 8.520 -22.274 1.00 94.62 335 CYS A N 1
ATOM 2664 C CA . CYS A 1 335 ? 7.560 7.299 -21.750 1.00 94.62 335 CYS A CA 1
ATOM 2665 C C . CYS A 1 335 ? 7.516 7.266 -20.210 1.00 94.62 335 CYS A C 1
ATOM 2667 O O . CYS A 1 335 ? 6.512 6.875 -19.614 1.00 94.62 335 CYS A O 1
ATOM 2669 N N . GLN A 1 336 ? 8.602 7.690 -19.555 1.00 95.94 336 GLN A N 1
ATOM 2670 C CA . GLN A 1 336 ? 8.670 7.756 -18.096 1.00 95.94 336 GLN A CA 1
ATOM 2671 C C . GLN A 1 336 ? 7.691 8.789 -17.516 1.00 95.94 336 GLN A C 1
ATOM 2673 O O . GLN A 1 336 ? 6.963 8.477 -16.574 1.00 95.94 336 GLN A O 1
ATOM 2678 N N . VAL A 1 337 ? 7.668 10.005 -18.069 1.00 96.56 337 VAL A N 1
ATOM 2679 C CA . VAL A 1 337 ? 6.798 11.105 -17.623 1.00 96.56 337 VAL A CA 1
ATOM 2680 C C . VAL A 1 337 ? 5.325 10.764 -17.855 1.00 96.56 337 VAL A C 1
ATOM 2682 O O . VAL A 1 337 ? 4.512 10.955 -16.952 1.00 96.56 337 VAL A O 1
ATOM 2685 N N . ASP A 1 338 ? 4.982 10.181 -19.003 1.00 96.25 338 ASP A N 1
ATOM 2686 C CA . ASP A 1 338 ? 3.612 9.780 -19.335 1.00 96.25 338 ASP A CA 1
ATOM 2687 C C . ASP A 1 338 ? 3.066 8.759 -18.331 1.00 96.25 338 ASP A C 1
ATOM 2689 O O . ASP A 1 338 ? 1.947 8.898 -17.829 1.00 96.25 338 ASP A O 1
ATOM 2693 N N . ALA A 1 339 ? 3.870 7.748 -17.990 1.00 96.50 339 ALA A N 1
ATOM 2694 C CA . ALA A 1 339 ? 3.497 6.745 -16.999 1.00 96.50 339 ALA A CA 1
ATOM 2695 C C . ALA A 1 339 ? 3.358 7.342 -15.587 1.00 96.50 339 ALA A C 1
ATOM 2697 O O . ALA A 1 339 ? 2.419 6.989 -14.872 1.00 96.50 339 ALA A O 1
ATOM 2698 N N . MET A 1 340 ? 4.234 8.279 -15.193 1.00 97.19 340 MET A N 1
ATOM 2699 C CA . MET A 1 340 ? 4.086 9.015 -13.927 1.00 97.19 340 MET A CA 1
ATOM 2700 C C . MET A 1 340 ? 2.768 9.791 -13.883 1.00 97.19 340 MET A C 1
ATOM 2702 O O . MET A 1 340 ? 2.032 9.682 -12.904 1.00 97.19 340 MET A O 1
ATOM 2706 N N . ILE A 1 341 ? 2.450 10.551 -14.938 1.00 97.56 341 ILE A N 1
ATOM 2707 C CA . ILE A 1 341 ? 1.222 11.354 -15.020 1.00 97.56 341 ILE A CA 1
ATOM 2708 C C . ILE A 1 341 ? -0.012 10.461 -14.871 1.00 97.56 341 ILE A C 1
ATOM 2710 O O . ILE A 1 341 ? -0.900 10.800 -14.093 1.00 97.56 341 ILE A O 1
ATOM 2714 N N . LYS A 1 342 ? -0.061 9.316 -15.566 1.00 96.69 342 LYS A N 1
ATOM 2715 C CA . LYS A 1 342 ? -1.182 8.364 -15.476 1.00 96.69 342 LYS A CA 1
ATOM 2716 C C . LYS A 1 342 ? -1.427 7.892 -14.040 1.00 96.69 342 LYS A C 1
ATOM 2718 O O . LYS A 1 342 ? -2.551 7.977 -13.560 1.00 96.69 342 LYS A O 1
ATOM 2723 N N . VAL A 1 343 ? -0.380 7.454 -13.339 1.00 96.88 343 VAL A N 1
ATOM 2724 C CA . VAL A 1 343 ? -0.502 6.970 -11.951 1.00 96.88 343 VAL A CA 1
ATOM 2725 C C . VAL A 1 343 ? -0.842 8.103 -10.978 1.00 96.88 343 VAL A C 1
ATOM 2727 O O . VAL A 1 343 ? -1.626 7.904 -10.054 1.00 96.88 343 VAL A O 1
ATOM 2730 N N . LEU A 1 344 ? -0.280 9.300 -11.172 1.00 97.00 344 LEU A N 1
ATOM 2731 C CA . LEU A 1 344 ? -0.579 10.449 -10.314 1.00 97.00 344 LEU A CA 1
ATOM 2732 C C . LEU A 1 344 ? -2.006 10.976 -10.513 1.00 97.00 344 LEU A C 1
ATOM 2734 O O . LEU A 1 344 ? -2.607 11.414 -9.539 1.00 97.00 344 LEU A O 1
ATOM 2738 N N . LEU A 1 345 ? -2.560 10.916 -11.728 1.00 97.19 345 LEU A N 1
ATOM 2739 C CA . LEU A 1 345 ? -3.968 11.252 -11.987 1.00 97.19 345 LEU A CA 1
ATOM 2740 C C . LEU A 1 345 ? -4.923 10.307 -11.252 1.00 97.19 345 LEU A C 1
ATOM 2742 O O . LEU A 1 345 ? -5.930 10.755 -10.712 1.00 97.19 345 LEU A O 1
ATOM 2746 N N . ASP A 1 346 ? -4.592 9.019 -11.206 1.00 95.75 346 ASP A N 1
ATOM 2747 C CA . ASP A 1 346 ? -5.358 8.039 -10.439 1.00 95.75 346 ASP A CA 1
ATOM 2748 C C . ASP A 1 346 ? -5.250 8.329 -8.930 1.00 95.75 346 ASP A C 1
ATOM 2750 O O . ASP A 1 346 ? -6.255 8.440 -8.232 1.00 95.75 346 ASP A O 1
ATOM 2754 N N . LEU A 1 347 ? -4.039 8.599 -8.422 1.00 96.62 347 LEU A N 1
ATOM 2755 C CA . LEU A 1 347 ? -3.848 9.022 -7.028 1.00 96.62 347 LEU A CA 1
ATOM 2756 C C . LEU A 1 347 ? -4.644 10.295 -6.679 1.00 96.62 347 LEU A C 1
ATOM 2758 O O . LEU A 1 347 ? -5.243 10.356 -5.607 1.00 96.62 347 LEU A O 1
ATOM 2762 N N . ASP A 1 348 ? -4.656 11.300 -7.559 1.00 97.75 348 ASP A N 1
ATOM 2763 C CA . ASP A 1 348 ? -5.437 12.536 -7.410 1.00 97.75 348 ASP A CA 1
ATOM 2764 C C . ASP A 1 348 ? -6.935 12.237 -7.247 1.00 97.75 348 ASP A C 1
ATOM 2766 O O . ASP A 1 348 ? -7.560 12.655 -6.267 1.00 97.75 348 ASP A O 1
ATOM 2770 N N . LEU A 1 349 ? -7.488 11.430 -8.159 1.00 97.19 349 LEU A N 1
ATOM 2771 C CA . LEU A 1 349 ? -8.881 10.988 -8.125 1.00 97.19 349 LEU A CA 1
ATOM 2772 C C . LEU A 1 349 ? -9.226 10.304 -6.796 1.00 97.19 349 LEU A C 1
ATOM 2774 O O . LEU A 1 349 ? -10.250 10.614 -6.179 1.00 97.19 349 LEU A O 1
ATOM 2778 N N . TRP A 1 350 ? -8.373 9.393 -6.336 1.00 97.00 350 TRP A N 1
ATOM 2779 C CA . TRP A 1 350 ? -8.647 8.603 -5.139 1.00 97.00 350 TRP A CA 1
ATOM 2780 C C . TRP A 1 350 ? -8.450 9.372 -3.840 1.00 97.00 350 TRP A C 1
ATOM 2782 O O . TRP A 1 350 ? -9.254 9.213 -2.919 1.00 97.00 350 TRP A O 1
ATOM 2792 N N . LEU A 1 351 ? -7.460 10.265 -3.765 1.00 97.44 351 LEU A N 1
ATOM 2793 C CA . LEU A 1 351 ? -7.332 11.194 -2.641 1.00 97.44 351 LEU A CA 1
ATOM 2794 C C . LEU A 1 351 ? -8.554 12.110 -2.543 1.00 97.44 351 LEU A C 1
ATOM 2796 O O . LEU A 1 351 ? -9.029 12.372 -1.437 1.00 97.44 351 LEU A O 1
ATOM 2800 N N . LYS A 1 352 ? -9.098 12.562 -3.678 1.00 97.94 352 LYS A N 1
ATOM 2801 C CA . LYS A 1 352 ? -10.340 13.335 -3.708 1.00 97.94 352 LYS A CA 1
ATOM 2802 C C . LYS A 1 352 ? -11.522 12.525 -3.161 1.00 97.94 352 LYS A C 1
ATOM 2804 O O . LYS A 1 352 ? -12.146 12.967 -2.200 1.00 97.94 352 LYS A O 1
ATOM 2809 N N . ARG A 1 353 ? -11.793 11.333 -3.705 1.00 97.31 353 ARG A N 1
ATOM 2810 C CA . ARG A 1 353 ? -12.944 10.499 -3.297 1.00 97.31 353 ARG A CA 1
ATOM 2811 C C . ARG A 1 353 ? -12.901 10.086 -1.832 1.00 97.31 353 ARG A C 1
ATOM 2813 O O . ARG A 1 353 ? -13.897 10.208 -1.128 1.00 97.31 353 ARG A O 1
ATOM 2820 N N . VAL A 1 354 ? -11.735 9.664 -1.347 1.00 96.94 354 VAL A N 1
ATOM 2821 C CA . VAL A 1 354 ? -11.545 9.295 0.062 1.00 96.94 354 VAL A CA 1
ATOM 2822 C C . VAL A 1 354 ? -11.777 10.491 0.997 1.00 96.94 354 VAL A C 1
ATOM 2824 O O . VAL A 1 354 ? -12.207 10.304 2.131 1.00 96.94 354 VAL A O 1
ATOM 2827 N N . ARG A 1 355 ? -11.513 11.725 0.552 1.00 96.81 355 ARG A N 1
ATOM 2828 C CA . ARG A 1 355 ? -11.807 12.938 1.334 1.00 96.81 355 ARG A CA 1
ATOM 2829 C C . ARG A 1 355 ? -13.281 13.342 1.280 1.00 96.81 355 ARG A C 1
ATOM 2831 O O . ARG A 1 355 ? -13.779 13.867 2.270 1.00 96.81 355 ARG A O 1
ATOM 2838 N N . GLU A 1 356 ? -13.951 13.133 0.149 1.00 97.06 356 GLU A N 1
ATOM 2839 C CA . GLU A 1 356 ? -15.372 13.460 -0.042 1.00 97.06 356 GLU A CA 1
ATOM 2840 C C . GLU A 1 356 ? -16.298 12.451 0.661 1.00 97.06 356 GLU A C 1
ATOM 2842 O O . GLU A 1 356 ? -17.288 12.849 1.271 1.00 97.06 356 GLU A O 1
ATOM 2847 N N . GLU A 1 357 ? -15.936 11.164 0.660 1.00 96.94 357 GLU A N 1
ATOM 2848 C CA . GLU A 1 357 ? -16.677 10.068 1.304 1.00 96.94 357 GLU A CA 1
ATOM 2849 C C . GLU A 1 357 ? -15.784 9.297 2.300 1.00 96.94 357 GLU A C 1
ATOM 2851 O O . GLU A 1 357 ? -15.495 8.115 2.096 1.00 96.94 357 GLU A O 1
ATOM 2856 N N . PRO A 1 358 ? -15.313 9.926 3.393 1.00 95.56 358 PRO A N 1
ATOM 2857 C CA . PRO A 1 358 ? -14.299 9.326 4.258 1.00 95.56 358 PRO A CA 1
ATOM 2858 C C . PRO A 1 358 ? -14.822 8.181 5.129 1.00 95.56 358 PRO A C 1
ATOM 2860 O O . PRO A 1 358 ? -14.034 7.354 5.576 1.00 95.56 358 PRO A O 1
ATOM 2863 N N . THR A 1 359 ? -16.132 8.116 5.380 1.00 92.44 359 THR A N 1
ATOM 2864 C CA . THR A 1 359 ? -16.772 7.033 6.145 1.00 92.44 359 THR A CA 1
ATOM 2865 C C . THR A 1 359 ? -17.004 5.774 5.314 1.00 92.44 359 THR A C 1
ATOM 2867 O O . THR A 1 359 ? -17.218 4.707 5.881 1.00 92.44 359 THR A O 1
ATOM 2870 N N . ARG A 1 360 ? -16.949 5.875 3.981 1.00 91.44 360 ARG A N 1
ATOM 2871 C CA . ARG A 1 360 ? -17.007 4.723 3.086 1.00 91.44 360 ARG A CA 1
ATOM 2872 C C . ARG A 1 360 ? -15.629 4.081 3.015 1.00 91.44 360 ARG A C 1
ATOM 2874 O O . ARG A 1 360 ? -14.636 4.766 2.774 1.00 91.44 360 ARG A O 1
ATOM 2881 N N . LEU A 1 361 ? -15.558 2.769 3.208 1.00 87.81 361 LEU A N 1
ATOM 2882 C CA . LEU A 1 361 ? -14.316 2.029 3.031 1.00 87.81 361 LEU A CA 1
ATOM 2883 C C . LEU A 1 361 ? -14.084 1.776 1.536 1.00 87.81 361 LEU A C 1
ATOM 2885 O O . LEU A 1 361 ? -14.790 0.991 0.912 1.00 87.81 361 LEU A O 1
ATOM 2889 N N . TRP A 1 362 ? -13.113 2.475 0.954 1.00 89.25 362 TRP A N 1
ATOM 2890 C CA . TRP A 1 362 ? -12.754 2.353 -0.460 1.00 89.25 362 TRP A CA 1
ATOM 2891 C C . TRP A 1 362 ? -11.695 1.287 -0.708 1.00 89.25 362 TRP A C 1
ATOM 2893 O O . TRP A 1 362 ? -11.696 0.655 -1.756 1.00 89.25 362 TRP A O 1
ATOM 2903 N N . PHE A 1 363 ? -10.786 1.098 0.246 1.00 89.00 363 PHE A N 1
ATOM 2904 C CA . PHE A 1 363 ? -9.630 0.222 0.098 1.00 89.00 363 PHE A CA 1
ATOM 2905 C C . PHE A 1 363 ? -9.547 -0.762 1.260 1.00 89.00 363 PHE A C 1
ATOM 2907 O O . PHE A 1 363 ? -9.783 -0.384 2.408 1.00 89.00 363 PHE A O 1
ATOM 2914 N N . GLY A 1 364 ? -9.112 -1.986 0.973 1.00 80.19 364 GLY A N 1
ATOM 2915 C CA . GLY A 1 364 ? -8.780 -3.022 1.948 1.00 80.19 364 GLY A CA 1
ATOM 2916 C C . GLY A 1 364 ? -7.533 -3.771 1.493 1.00 80.19 364 GLY A C 1
ATOM 2917 O O . GLY A 1 364 ? -7.408 -4.143 0.331 1.00 80.19 364 GLY A O 1
ATOM 2918 N N . ALA A 1 365 ? -6.560 -3.935 2.382 1.00 77.69 365 ALA A N 1
ATOM 2919 C CA . ALA A 1 365 ? -5.322 -4.635 2.059 1.00 77.69 365 ALA A CA 1
ATOM 2920 C C . ALA A 1 365 ? -4.633 -5.110 3.338 1.00 77.69 365 ALA A C 1
ATOM 2922 O O . ALA A 1 365 ? -4.638 -4.400 4.345 1.00 77.69 365 ALA A O 1
ATOM 2923 N N . ALA A 1 366 ? -3.980 -6.272 3.276 1.00 69.56 366 ALA A N 1
ATOM 2924 C CA . ALA A 1 366 ? -3.185 -6.780 4.392 1.00 69.56 366 ALA A CA 1
ATOM 2925 C C . ALA A 1 366 ? -1.779 -6.162 4.432 1.00 69.56 366 ALA A C 1
ATOM 2927 O O . ALA A 1 366 ? -1.296 -5.591 3.453 1.00 69.56 366 ALA A O 1
ATOM 2928 N N . ASP A 1 367 ? -1.094 -6.263 5.564 1.00 60.66 367 ASP A N 1
ATOM 2929 C CA . ASP A 1 367 ? 0.010 -5.358 5.873 1.00 60.66 367 ASP A CA 1
ATOM 2930 C C . ASP A 1 367 ? 1.406 -5.782 5.341 1.00 60.66 367 ASP A C 1
ATOM 2932 O O . ASP A 1 367 ? 2.344 -5.003 5.524 1.00 60.66 367 ASP A O 1
ATOM 2936 N N . ARG A 1 368 ? 1.625 -6.923 4.641 1.00 50.91 368 ARG A N 1
ATOM 2937 C CA . ARG A 1 368 ? 2.974 -7.206 4.062 1.00 50.91 368 ARG A CA 1
ATOM 2938 C C . ARG A 1 368 ? 3.198 -8.127 2.868 1.00 50.91 368 ARG A C 1
ATOM 2940 O O . ARG A 1 368 ? 4.285 -8.008 2.303 1.00 50.91 368 ARG A O 1
ATOM 2947 N N . ASP A 1 369 ? 2.288 -8.994 2.460 1.00 50.28 369 ASP A N 1
ATOM 2948 C CA . ASP A 1 369 ? 2.623 -9.945 1.394 1.00 50.28 369 ASP A CA 1
ATOM 2949 C C . ASP A 1 369 ? 1.930 -9.579 0.094 1.00 50.28 369 ASP A C 1
ATOM 2951 O O . ASP A 1 369 ? 0.716 -9.515 0.087 1.00 50.28 369 ASP A O 1
ATOM 2955 N N . ALA A 1 370 ? 2.680 -9.404 -1.006 1.00 46.62 370 ALA A N 1
ATOM 2956 C CA . ALA A 1 370 ? 2.174 -9.072 -2.355 1.00 46.62 370 ALA A CA 1
ATOM 2957 C C . ALA A 1 370 ? 1.102 -10.025 -2.922 1.00 46.62 370 ALA A C 1
ATOM 2959 O O . ALA A 1 370 ? 0.677 -9.885 -4.064 1.00 46.62 370 ALA A O 1
ATOM 2960 N N . SER A 1 371 ? 0.728 -11.035 -2.154 1.00 46.75 371 SER A N 1
ATOM 2961 C CA . SER A 1 371 ? -0.326 -11.992 -2.420 1.00 46.75 371 SER A CA 1
ATOM 2962 C C . SER A 1 371 ? -1.553 -11.802 -1.551 1.00 46.75 371 SER A C 1
ATOM 2964 O O . SER A 1 371 ? -2.509 -12.554 -1.696 1.00 46.75 371 SER A O 1
ATOM 2966 N N . ALA A 1 372 ? -1.558 -10.865 -0.613 1.00 56.22 372 ALA A N 1
ATOM 2967 C CA . ALA A 1 372 ? -2.721 -10.697 0.212 1.00 56.22 372 ALA A CA 1
ATOM 2968 C C . ALA A 1 372 ? -3.895 -10.148 -0.585 1.00 56.22 372 ALA A C 1
ATOM 2970 O O . ALA A 1 372 ? -3.701 -9.359 -1.509 1.00 56.22 372 ALA A O 1
ATOM 2971 N N . GLY A 1 373 ? -5.101 -10.596 -0.229 1.00 60.12 373 GLY A N 1
ATOM 2972 C CA . GLY A 1 373 ? -6.335 -10.107 -0.833 1.00 60.12 373 GLY A CA 1
ATOM 2973 C C . GLY A 1 373 ? -6.367 -8.582 -0.804 1.00 60.12 373 GLY A C 1
ATOM 2974 O O . GLY A 1 373 ? -6.143 -7.954 0.235 1.00 60.12 373 GLY A O 1
ATOM 2975 N N . LEU A 1 374 ? -6.583 -8.012 -1.983 1.00 76.62 374 LEU A N 1
ATOM 2976 C CA . LEU A 1 374 ? -6.707 -6.587 -2.220 1.00 76.62 374 LEU A CA 1
ATOM 2977 C C . LEU A 1 374 ? -8.164 -6.310 -2.529 1.00 76.62 374 LEU A C 1
ATOM 2979 O O . LEU A 1 374 ? -8.683 -6.768 -3.540 1.00 76.62 374 LEU A O 1
ATOM 2983 N N . PHE A 1 375 ? -8.796 -5.522 -1.676 1.00 80.19 375 PHE A N 1
ATOM 2984 C CA . PHE A 1 375 ? -10.020 -4.840 -2.031 1.00 80.19 375 PHE A CA 1
ATOM 2985 C C . PHE A 1 375 ? -9.636 -3.463 -2.573 1.00 80.19 375 PHE A C 1
ATOM 2987 O O . PHE A 1 375 ? -9.186 -2.585 -1.828 1.00 80.19 375 PHE A O 1
ATOM 2994 N N . VAL A 1 376 ? -9.768 -3.294 -3.885 1.00 86.38 376 VAL A N 1
ATOM 2995 C CA . VAL A 1 376 ? -9.630 -2.004 -4.562 1.00 86.38 376 VAL A CA 1
ATOM 2996 C C . VAL A 1 376 ? -10.883 -1.749 -5.395 1.00 86.38 376 VAL A C 1
ATOM 2998 O O . VAL A 1 376 ? -11.476 -2.703 -5.902 1.00 86.38 376 VAL A O 1
ATOM 3001 N N . PRO A 1 377 ? -11.312 -0.492 -5.554 1.00 86.44 377 PRO A N 1
ATOM 3002 C CA . PRO A 1 377 ? -12.452 -0.187 -6.404 1.00 86.44 377 PRO A CA 1
ATOM 3003 C C . PRO A 1 377 ? -12.176 -0.563 -7.870 1.00 86.44 377 PRO A C 1
ATOM 3005 O O . PRO A 1 377 ? -11.023 -0.480 -8.298 1.00 86.44 377 PRO A O 1
ATOM 3008 N N . PRO A 1 378 ? -13.203 -0.920 -8.665 1.00 81.19 378 PRO A N 1
ATOM 3009 C CA . PRO A 1 378 ? -13.017 -1.367 -10.050 1.00 81.19 378 PRO A CA 1
ATOM 3010 C C . PRO A 1 378 ? -12.306 -0.360 -10.959 1.00 81.19 378 PRO A C 1
ATOM 3012 O O . PRO A 1 378 ? -11.651 -0.755 -11.913 1.00 81.19 378 PRO A O 1
ATOM 3015 N N . ASP A 1 379 ? -12.426 0.934 -10.669 1.00 89.19 379 ASP A N 1
ATOM 3016 C CA . ASP A 1 379 ? -11.796 2.015 -11.424 1.00 89.19 379 ASP A CA 1
ATOM 3017 C C . ASP A 1 379 ? -10.417 2.436 -10.878 1.00 89.19 379 ASP A C 1
ATOM 3019 O O . ASP A 1 379 ? -9.827 3.398 -11.363 1.00 89.19 379 ASP A O 1
ATOM 3023 N N . PHE A 1 380 ? -9.863 1.706 -9.903 1.00 90.56 380 PHE A N 1
ATOM 3024 C CA . PHE A 1 380 ? -8.463 1.817 -9.473 1.00 90.56 380 PHE A CA 1
ATOM 3025 C C . PHE A 1 380 ? -7.556 0.993 -10.408 1.00 90.56 380 PHE A C 1
ATOM 3027 O O . PHE A 1 380 ? -6.974 -0.022 -10.022 1.00 90.56 380 PHE A O 1
ATOM 3034 N N . GLU A 1 381 ? -7.477 1.386 -11.682 1.00 88.00 381 GLU A N 1
ATOM 3035 C CA . GLU A 1 381 ? -6.906 0.541 -12.744 1.00 88.00 381 GLU A CA 1
ATOM 3036 C C . GLU A 1 381 ? -5.577 1.041 -13.327 1.00 88.00 381 GLU A C 1
ATOM 3038 O O . GLU A 1 381 ? -4.900 0.288 -14.027 1.00 88.00 381 GLU A O 1
ATOM 3043 N N . ALA A 1 382 ? -5.146 2.278 -13.050 1.00 86.75 382 ALA A N 1
ATOM 3044 C CA . ALA A 1 382 ? -4.044 2.889 -13.802 1.00 86.75 382 ALA A CA 1
ATOM 3045 C C . ALA A 1 382 ? -2.726 2.107 -13.684 1.00 86.75 382 ALA A C 1
ATOM 3047 O O . ALA A 1 382 ? -2.013 1.914 -14.671 1.00 86.75 382 ALA A O 1
ATOM 3048 N N . VAL A 1 383 ? -2.394 1.634 -12.478 1.00 86.00 383 VAL A N 1
ATOM 3049 C CA . VAL A 1 383 ? -1.177 0.838 -12.255 1.00 86.00 383 VAL A CA 1
ATOM 3050 C C . VAL A 1 383 ? -1.322 -0.569 -12.836 1.00 86.00 383 VAL A C 1
ATOM 3052 O O . VAL A 1 383 ? -0.373 -1.054 -13.452 1.00 86.00 383 VAL A O 1
ATOM 3055 N N . ALA A 1 384 ? -2.492 -1.194 -12.675 1.00 85.31 384 ALA A N 1
ATOM 3056 C CA . ALA A 1 384 ? -2.777 -2.529 -13.200 1.00 85.31 384 ALA A CA 1
ATOM 3057 C C . ALA A 1 384 ? -2.686 -2.548 -14.733 1.00 85.31 384 ALA A C 1
ATOM 3059 O O . ALA A 1 384 ? -1.904 -3.314 -15.283 1.00 85.31 384 ALA A O 1
ATOM 3060 N N . SER A 1 385 ? -3.342 -1.601 -15.408 1.00 87.38 385 SER A N 1
ATOM 3061 C CA . SER A 1 385 ? -3.304 -1.442 -16.866 1.00 87.38 385 SER A CA 1
ATOM 3062 C C . SER A 1 385 ? -1.878 -1.284 -17.409 1.00 87.38 385 SER A C 1
ATOM 3064 O O . SER A 1 385 ? -1.513 -1.907 -18.408 1.00 87.38 385 SER A O 1
ATOM 3066 N N . ILE A 1 386 ? -1.030 -0.494 -16.732 1.00 87.31 386 ILE A N 1
ATOM 3067 C CA . ILE A 1 386 ? 0.386 -0.373 -17.107 1.00 87.31 386 ILE A CA 1
ATOM 3068 C C . ILE A 1 386 ? 1.106 -1.712 -16.912 1.00 87.31 386 ILE A C 1
ATOM 3070 O O . ILE A 1 386 ? 1.857 -2.129 -17.789 1.00 87.31 386 ILE A O 1
ATOM 3074 N N . HIS A 1 387 ? 0.912 -2.393 -15.780 1.00 88.19 387 HIS A N 1
ATOM 3075 C CA . HIS A 1 387 ? 1.571 -3.680 -15.521 1.00 88.19 387 HIS A CA 1
ATOM 3076 C C . HIS A 1 387 ? 1.154 -4.751 -16.530 1.00 88.19 387 HIS A C 1
ATOM 3078 O O . HIS A 1 387 ? 2.026 -5.463 -17.025 1.00 88.19 387 HIS A O 1
ATOM 3084 N N . ASP A 1 388 ? -0.125 -4.809 -16.889 1.00 86.56 388 ASP A N 1
ATOM 3085 C CA . ASP A 1 388 ? -0.669 -5.764 -17.855 1.00 86.56 388 ASP A CA 1
ATOM 3086 C C . ASP A 1 388 ? -0.078 -5.547 -19.252 1.00 86.56 388 ASP A C 1
ATOM 3088 O O . ASP A 1 388 ? 0.436 -6.490 -19.858 1.00 86.56 388 ASP A O 1
ATOM 3092 N N . GLY A 1 389 ? -0.041 -4.298 -19.734 1.00 87.75 389 GLY A N 1
ATOM 3093 C CA . GLY A 1 389 ? 0.574 -3.977 -21.028 1.00 87.75 389 GLY A CA 1
ATOM 3094 C C . GLY A 1 389 ? 2.073 -4.303 -21.075 1.00 87.75 389 GLY A C 1
ATOM 3095 O O . GLY A 1 389 ? 2.597 -4.779 -22.084 1.00 87.75 389 GLY A O 1
ATOM 3096 N N . LEU A 1 390 ? 2.780 -4.109 -19.961 1.00 88.69 390 LEU A N 1
ATOM 3097 C CA . LEU A 1 390 ? 4.192 -4.466 -19.837 1.00 88.69 390 LEU A CA 1
ATOM 3098 C C . LEU A 1 390 ? 4.417 -5.986 -19.783 1.00 88.69 390 LEU A C 1
ATOM 3100 O O . LEU A 1 390 ? 5.381 -6.482 -20.372 1.00 88.69 390 LEU A O 1
ATOM 3104 N N . GLU A 1 391 ? 3.554 -6.738 -19.098 1.00 87.94 391 GLU A N 1
ATOM 3105 C CA . GLU A 1 391 ? 3.597 -8.204 -19.112 1.00 87.94 391 GLU A CA 1
ATOM 3106 C C . GLU A 1 391 ? 3.306 -8.757 -20.507 1.00 87.94 391 GLU A C 1
ATOM 3108 O O . GLU A 1 391 ? 3.987 -9.694 -20.921 1.00 87.94 391 GLU A O 1
ATOM 3113 N N . GLU A 1 392 ? 2.386 -8.158 -21.267 1.00 88.19 392 GLU A N 1
ATOM 3114 C CA . GLU A 1 392 ? 2.129 -8.542 -22.660 1.00 88.19 392 GLU A CA 1
ATOM 3115 C C . GLU A 1 392 ? 3.398 -8.404 -23.518 1.00 88.19 392 GLU A C 1
ATOM 3117 O O . GLU A 1 392 ? 3.768 -9.328 -24.246 1.00 88.19 392 GLU A O 1
ATOM 3122 N N . ILE A 1 393 ? 4.129 -7.291 -23.377 1.00 86.69 393 ILE A N 1
ATOM 3123 C CA . ILE A 1 393 ? 5.414 -7.076 -24.063 1.00 86.69 393 ILE A CA 1
ATOM 3124 C C . ILE A 1 393 ? 6.430 -8.154 -23.664 1.00 86.69 393 ILE A C 1
ATOM 3126 O O . ILE A 1 393 ? 7.111 -8.717 -24.523 1.00 86.69 393 ILE A O 1
ATOM 3130 N N . LEU A 1 394 ? 6.538 -8.474 -22.371 1.00 86.75 394 LEU A N 1
ATOM 3131 C CA . LEU A 1 394 ? 7.442 -9.530 -21.910 1.00 86.75 394 LEU A CA 1
ATOM 3132 C C . LEU A 1 394 ? 7.044 -10.906 -22.441 1.00 86.75 394 LEU A C 1
ATOM 3134 O O . LEU A 1 394 ? 7.917 -11.686 -22.806 1.00 86.75 394 LEU A O 1
ATOM 3138 N N . GLN A 1 395 ? 5.752 -11.226 -22.471 1.00 86.38 395 GLN A N 1
ATOM 3139 C CA . GLN A 1 395 ? 5.254 -12.495 -22.998 1.00 86.38 395 GLN A CA 1
ATOM 3140 C C . GLN A 1 395 ? 5.537 -12.617 -24.494 1.00 86.38 395 GLN A C 1
ATOM 3142 O O . GLN A 1 395 ? 6.066 -13.642 -24.923 1.00 86.38 395 GLN A O 1
ATOM 3147 N N . ARG A 1 396 ? 5.279 -11.552 -25.262 1.00 86.19 396 ARG A N 1
ATOM 3148 C CA . ARG A 1 396 ? 5.540 -11.482 -26.706 1.00 86.19 396 ARG A CA 1
ATOM 3149 C C . ARG A 1 396 ? 6.995 -11.789 -27.052 1.00 86.19 396 ARG A C 1
ATOM 3151 O O . ARG A 1 396 ? 7.251 -12.506 -28.013 1.00 86.19 396 ARG A O 1
ATOM 3158 N N . TRP A 1 397 ? 7.932 -11.268 -26.261 1.00 85.62 397 TRP A N 1
ATOM 3159 C CA . TRP A 1 397 ? 9.371 -11.375 -26.527 1.00 85.62 397 TRP A CA 1
ATOM 3160 C C . TRP A 1 397 ? 10.087 -12.475 -25.736 1.00 85.62 397 TRP A C 1
ATOM 3162 O O . TRP A 1 397 ? 11.306 -12.643 -25.854 1.00 85.62 397 TRP A O 1
ATOM 3172 N N . ARG A 1 398 ? 9.348 -13.236 -24.922 1.00 85.75 398 ARG A N 1
ATOM 3173 C CA . ARG A 1 398 ? 9.896 -14.339 -24.129 1.00 85.75 398 ARG A CA 1
ATOM 3174 C C . ARG A 1 398 ? 10.601 -15.396 -24.990 1.00 85.75 398 ARG A C 1
ATOM 3176 O O . ARG A 1 398 ? 11.719 -15.753 -24.618 1.00 85.75 398 ARG A O 1
ATOM 3183 N N . PRO A 1 399 ? 10.048 -15.871 -26.125 1.00 86.25 399 PRO A N 1
ATOM 3184 C CA . PRO A 1 399 ? 10.711 -16.903 -26.924 1.00 86.25 399 PRO A CA 1
ATOM 3185 C C . PRO A 1 399 ? 12.101 -16.481 -27.419 1.00 86.25 399 PRO A C 1
ATOM 3187 O O . PRO A 1 399 ? 13.048 -17.263 -27.363 1.00 86.25 399 PRO A O 1
ATOM 3190 N N . GLN A 1 400 ? 12.253 -15.226 -27.851 1.00 83.75 400 GLN A N 1
ATOM 3191 C CA . GLN A 1 400 ? 13.524 -14.673 -28.323 1.00 83.75 400 GLN A CA 1
ATOM 3192 C C . GLN A 1 400 ? 14.531 -14.541 -27.180 1.00 83.75 400 GLN A C 1
ATOM 3194 O O . GLN A 1 400 ? 15.711 -14.843 -27.362 1.00 83.75 400 GLN A O 1
ATOM 3199 N N . LEU A 1 401 ? 14.073 -14.125 -25.994 1.00 82.38 401 LEU A N 1
ATOM 3200 C CA . LEU A 1 401 ? 14.909 -14.112 -24.798 1.00 82.38 401 LEU A CA 1
ATOM 3201 C C . LEU A 1 401 ? 15.420 -15.523 -24.476 1.00 82.38 401 LEU A C 1
ATOM 3203 O O . LEU A 1 401 ? 16.617 -15.720 -24.271 1.00 82.38 401 LEU A O 1
ATOM 3207 N N . GLU A 1 402 ? 14.516 -16.498 -24.410 1.00 82.81 402 GLU A N 1
ATOM 3208 C CA . GLU A 1 402 ? 14.852 -17.878 -24.065 1.00 82.81 402 GLU A CA 1
ATOM 3209 C C . GLU A 1 402 ? 15.815 -18.501 -25.075 1.00 82.81 402 GLU A C 1
ATOM 3211 O O . GLU A 1 402 ? 16.764 -19.169 -24.666 1.00 82.81 402 GLU A O 1
ATOM 3216 N N . ALA A 1 403 ? 15.621 -18.244 -26.371 1.00 83.00 403 ALA A N 1
ATOM 3217 C CA . ALA A 1 403 ? 16.522 -18.705 -27.422 1.00 83.00 403 ALA A CA 1
ATOM 3218 C C . ALA A 1 403 ? 17.957 -18.197 -27.206 1.00 83.00 403 ALA A C 1
ATOM 3220 O O . ALA A 1 403 ? 18.895 -18.989 -27.243 1.00 83.00 403 ALA A O 1
ATOM 3221 N N . ARG A 1 404 ? 18.129 -16.906 -26.892 1.00 79.31 404 ARG A N 1
ATOM 3222 C CA . ARG A 1 404 ? 19.454 -16.316 -26.618 1.00 79.31 404 ARG A CA 1
ATOM 3223 C C . ARG A 1 404 ? 20.084 -16.847 -25.349 1.00 79.31 404 ARG A C 1
ATOM 3225 O O . ARG A 1 404 ? 21.283 -17.073 -25.284 1.00 79.31 404 ARG A O 1
ATOM 3232 N N . LEU A 1 405 ? 19.269 -17.036 -24.323 1.00 76.88 405 LEU A N 1
ATOM 3233 C CA . LEU A 1 405 ? 19.729 -17.567 -23.053 1.00 76.88 405 LEU A CA 1
ATOM 3234 C C . LEU A 1 405 ? 20.206 -19.023 -23.191 1.00 76.88 405 LEU A C 1
ATOM 3236 O O . LEU A 1 405 ? 21.168 -19.408 -22.528 1.00 76.88 405 LEU A O 1
ATOM 3240 N N . ARG A 1 406 ? 19.572 -19.825 -24.055 1.00 79.12 406 ARG A N 1
ATOM 3241 C CA . ARG A 1 406 ? 19.982 -21.210 -24.348 1.00 79.12 406 ARG A CA 1
ATOM 3242 C C . ARG A 1 406 ? 21.308 -21.318 -25.107 1.00 79.12 406 ARG A C 1
ATOM 3244 O O . ARG A 1 406 ? 21.850 -22.418 -25.151 1.00 79.12 406 ARG A O 1
ATOM 3251 N N . ASP A 1 407 ? 21.839 -20.211 -25.622 1.00 78.56 407 ASP A N 1
ATOM 3252 C CA . ASP A 1 407 ? 23.175 -20.110 -26.213 1.00 78.56 407 ASP A CA 1
ATOM 3253 C C . ASP A 1 407 ? 24.122 -19.299 -25.297 1.00 78.56 407 ASP A C 1
ATOM 3255 O O . ASP A 1 407 ? 24.460 -18.145 -25.578 1.00 78.56 407 ASP A O 1
ATOM 3259 N N . PRO A 1 408 ? 24.530 -19.858 -24.139 1.00 65.69 408 PRO A N 1
ATOM 3260 C CA . PRO A 1 408 ? 25.372 -19.155 -23.170 1.00 65.69 408 PRO A CA 1
ATOM 3261 C C . PRO A 1 408 ? 26.799 -18.902 -23.676 1.00 65.69 408 PRO A C 1
ATOM 3263 O O . PRO A 1 408 ? 27.518 -18.099 -23.072 1.00 65.69 408 PRO A O 1
ATOM 3266 N N . ASP A 1 409 ? 27.202 -19.590 -24.746 1.00 70.56 409 ASP A N 1
ATOM 3267 C CA . ASP A 1 409 ? 28.518 -19.470 -25.365 1.00 70.56 409 ASP A CA 1
ATOM 3268 C C . ASP A 1 409 ? 28.577 -18.327 -26.383 1.00 70.56 409 ASP A C 1
ATOM 3270 O O . ASP A 1 409 ? 29.671 -17.958 -26.817 1.00 70.56 409 ASP A O 1
ATOM 3274 N N . ASN A 1 410 ? 27.437 -17.700 -26.696 1.00 76.12 410 ASN A N 1
ATOM 3275 C CA . ASN A 1 410 ? 27.408 -16.501 -27.513 1.00 76.12 410 ASN A CA 1
ATOM 3276 C C . ASN A 1 410 ? 28.218 -15.370 -26.835 1.00 76.12 410 ASN A C 1
ATOM 3278 O O . ASN A 1 410 ? 27.830 -14.864 -25.766 1.00 76.12 410 ASN A O 1
ATOM 3282 N N . PRO A 1 411 ? 29.345 -14.941 -27.436 1.00 73.06 411 PRO A N 1
ATOM 3283 C CA . PRO A 1 411 ? 30.253 -13.982 -26.818 1.00 73.06 411 PRO A CA 1
ATOM 3284 C C . PRO A 1 411 ? 29.622 -12.594 -26.634 1.00 73.06 411 PRO A C 1
ATOM 3286 O O . PRO A 1 411 ? 30.020 -11.876 -25.713 1.00 73.06 411 PRO A O 1
ATOM 3289 N N . GLU A 1 412 ? 28.621 -12.233 -27.444 1.00 71.56 412 GLU A N 1
ATOM 3290 C CA . GLU A 1 412 ? 27.922 -10.945 -27.370 1.00 71.56 412 GLU A CA 1
ATOM 3291 C C . GLU A 1 412 ? 27.104 -10.829 -26.078 1.00 71.56 412 GLU A C 1
ATOM 3293 O O . GLU A 1 412 ? 27.119 -9.793 -25.410 1.00 71.56 412 GLU A O 1
ATOM 3298 N N . TYR A 1 413 ? 26.445 -11.915 -25.664 1.00 74.44 413 TYR A N 1
ATOM 3299 C CA . TYR A 1 413 ? 25.570 -11.925 -24.487 1.00 74.44 413 TYR A CA 1
ATOM 3300 C C . TYR A 1 413 ? 26.289 -12.371 -23.208 1.00 74.44 413 TYR A C 1
ATOM 3302 O O . TYR A 1 413 ? 25.926 -11.945 -22.103 1.00 74.44 413 TYR A O 1
ATOM 3310 N N . ALA A 1 414 ? 27.351 -13.175 -23.329 1.00 76.31 414 ALA A N 1
ATOM 3311 C CA . ALA A 1 414 ? 28.122 -13.681 -22.194 1.00 76.31 414 ALA A CA 1
ATOM 3312 C C . ALA A 1 414 ? 28.669 -12.558 -21.291 1.00 76.31 414 ALA A C 1
ATOM 3314 O O . ALA A 1 414 ? 28.732 -12.721 -20.067 1.00 76.31 414 ALA A O 1
ATOM 3315 N N . ALA A 1 415 ? 29.024 -11.404 -21.869 1.00 77.81 415 ALA A N 1
ATOM 3316 C CA . ALA A 1 415 ? 29.504 -10.237 -21.129 1.00 77.81 415 ALA A CA 1
ATOM 3317 C C . ALA A 1 415 ? 28.437 -9.624 -20.198 1.00 77.81 415 ALA A C 1
ATOM 3319 O O . ALA A 1 415 ? 28.771 -9.149 -19.113 1.00 77.81 415 ALA A O 1
ATOM 3320 N N . TYR A 1 416 ? 27.158 -9.671 -20.586 1.00 77.94 416 TYR A N 1
ATOM 3321 C CA . TYR A 1 416 ? 26.038 -9.119 -19.810 1.00 77.94 416 TYR A CA 1
ATOM 3322 C C . TYR A 1 416 ? 25.492 -10.109 -18.772 1.00 77.94 416 TYR A C 1
ATOM 3324 O O . TYR A 1 416 ? 24.989 -9.707 -17.714 1.00 77.94 416 TYR A O 1
ATOM 3332 N N . LEU A 1 417 ? 25.615 -11.409 -19.052 1.00 82.12 417 LEU A N 1
ATOM 3333 C CA . LEU A 1 417 ? 25.176 -12.482 -18.162 1.00 82.12 417 LEU A CA 1
ATOM 3334 C C . LEU A 1 417 ? 26.147 -12.718 -17.002 1.00 82.12 417 LEU A C 1
ATOM 3336 O O . LEU A 1 417 ? 25.691 -12.941 -15.878 1.00 82.12 417 LEU A O 1
ATOM 3340 N N . LYS A 1 418 ? 27.465 -12.655 -17.238 1.00 84.69 418 LYS A N 1
ATOM 3341 C CA . LYS A 1 418 ? 28.491 -12.913 -16.213 1.00 84.69 418 LYS A CA 1
ATOM 3342 C C . LYS A 1 418 ? 28.523 -11.807 -15.154 1.00 84.69 418 LYS A C 1
ATOM 3344 O O . LYS A 1 418 ? 28.403 -10.619 -15.435 1.00 84.69 418 LYS A O 1
ATOM 3349 N N . GLY A 1 419 ? 28.709 -12.190 -13.894 1.00 87.31 419 GLY A N 1
ATOM 3350 C CA . GLY A 1 419 ? 28.837 -11.239 -12.790 1.00 87.31 419 GLY A CA 1
ATOM 3351 C C . GLY A 1 419 ? 29.309 -11.905 -11.508 1.00 87.31 419 GLY A C 1
ATOM 3352 O O . GLY A 1 419 ? 29.912 -12.963 -11.559 1.00 87.31 419 GLY A O 1
ATOM 3353 N N . ARG A 1 420 ? 29.069 -11.281 -10.347 1.00 90.25 420 ARG A N 1
ATOM 3354 C CA . ARG A 1 420 ? 29.610 -11.748 -9.051 1.00 90.25 420 ARG A CA 1
ATOM 3355 C C . ARG A 1 420 ? 28.613 -12.534 -8.190 1.00 90.25 420 ARG A C 1
ATOM 3357 O O . ARG A 1 420 ? 28.972 -12.985 -7.105 1.00 90.25 420 ARG A O 1
ATOM 3364 N N . LYS A 1 421 ? 27.341 -12.646 -8.591 1.00 91.38 421 LYS A N 1
ATOM 3365 C CA . LYS A 1 421 ? 26.294 -13.287 -7.775 1.00 91.38 421 LYS A CA 1
ATOM 3366 C C . LYS A 1 421 ? 26.163 -14.761 -8.150 1.00 91.38 421 LYS A C 1
ATOM 3368 O O . LYS A 1 421 ? 25.762 -15.071 -9.263 1.00 91.38 421 LYS A O 1
ATOM 3373 N N . ALA A 1 422 ? 26.476 -15.661 -7.220 1.00 91.88 422 ALA A N 1
ATOM 3374 C CA . ALA A 1 422 ? 26.364 -17.101 -7.442 1.00 91.88 422 ALA A CA 1
ATOM 3375 C C . ALA A 1 422 ? 24.919 -17.602 -7.281 1.00 91.88 422 ALA A C 1
ATOM 3377 O O . ALA A 1 422 ? 24.248 -17.282 -6.296 1.00 91.88 422 ALA A O 1
ATOM 3378 N N . CYS A 1 423 ? 24.466 -18.433 -8.219 1.00 90.69 423 CYS A N 1
ATOM 3379 C CA . CYS A 1 423 ? 23.209 -19.168 -8.112 1.00 90.69 423 CYS A CA 1
ATOM 3380 C C . CYS A 1 423 ? 23.298 -20.242 -7.017 1.00 90.69 423 CYS A C 1
ATOM 3382 O O . CYS A 1 423 ? 24.255 -21.012 -6.967 1.00 90.69 423 CYS A O 1
ATOM 3384 N N . LYS A 1 424 ? 22.278 -20.369 -6.166 1.00 88.12 424 LYS A N 1
ATOM 3385 C CA . LYS A 1 424 ? 22.230 -21.411 -5.125 1.00 88.12 424 LYS A CA 1
ATOM 3386 C C . LYS A 1 424 ? 22.113 -22.832 -5.684 1.00 88.12 424 LYS A C 1
ATOM 3388 O O . LYS A 1 424 ? 22.561 -23.758 -5.016 1.00 88.12 424 LYS A O 1
ATOM 3393 N N . ARG A 1 425 ? 21.532 -22.994 -6.881 1.00 87.06 425 ARG A N 1
ATOM 3394 C CA . ARG A 1 425 ? 21.313 -24.294 -7.538 1.00 87.06 425 ARG A CA 1
ATOM 3395 C C . ARG A 1 425 ? 22.497 -24.699 -8.415 1.00 87.06 425 ARG A C 1
ATOM 3397 O O . ARG A 1 425 ? 23.172 -25.663 -8.090 1.00 87.06 425 ARG A O 1
ATOM 3404 N N . CYS A 1 426 ? 22.794 -23.945 -9.475 1.00 90.06 426 CYS A N 1
ATOM 3405 C CA . CYS A 1 426 ? 23.875 -24.297 -10.408 1.00 90.06 426 CYS A CA 1
ATOM 3406 C C . CYS A 1 426 ? 25.262 -23.757 -10.024 1.00 90.06 426 CYS A C 1
ATOM 3408 O O . CYS A 1 426 ? 26.232 -24.072 -10.701 1.00 90.06 426 CYS A O 1
ATOM 3410 N N . ARG A 1 427 ? 25.380 -22.922 -8.979 1.00 92.31 427 ARG A N 1
ATOM 3411 C CA . ARG A 1 427 ? 26.637 -22.288 -8.512 1.00 92.31 427 ARG A CA 1
ATOM 3412 C C . ARG A 1 427 ? 27.334 -21.342 -9.497 1.00 92.31 427 ARG A C 1
ATOM 3414 O O . ARG A 1 427 ? 28.223 -20.610 -9.067 1.00 92.31 427 ARG A O 1
ATOM 3421 N N . ALA A 1 428 ? 26.893 -21.269 -10.751 1.00 89.94 428 ALA A N 1
ATOM 3422 C CA . ALA A 1 428 ? 27.389 -20.305 -11.727 1.00 89.94 428 ALA A CA 1
ATOM 3423 C C . ALA A 1 428 ? 27.154 -18.855 -11.270 1.00 89.94 428 ALA A C 1
ATOM 3425 O O . ALA A 1 428 ? 26.200 -18.560 -10.536 1.00 89.94 428 ALA A O 1
ATOM 3426 N N . GLN A 1 429 ? 28.052 -17.959 -11.687 1.00 90.62 429 GLN A N 1
ATOM 3427 C CA . GLN A 1 429 ? 28.028 -16.552 -11.305 1.00 90.62 429 GLN A CA 1
ATOM 3428 C C . GLN A 1 429 ? 27.402 -15.689 -12.399 1.00 90.62 429 GLN A C 1
ATOM 3430 O O . GLN A 1 429 ? 27.818 -15.732 -13.554 1.00 90.62 429 GLN A O 1
ATOM 3435 N N . TYR A 1 430 ? 26.444 -14.857 -12.002 1.00 89.31 430 TYR A N 1
ATOM 3436 C CA . TYR A 1 430 ? 25.704 -13.986 -12.902 1.00 89.31 430 TYR A CA 1
ATOM 3437 C C . TYR A 1 430 ? 25.737 -12.531 -12.437 1.00 89.31 430 TYR A C 1
ATOM 3439 O O . TYR A 1 430 ? 26.043 -12.213 -11.275 1.00 89.31 430 TYR A O 1
ATOM 3447 N N . SER A 1 431 ? 25.423 -11.619 -13.353 1.00 87.50 431 SER A N 1
ATOM 3448 C CA . SER A 1 431 ? 25.165 -10.225 -13.015 1.00 87.50 431 SER A CA 1
ATOM 3449 C C . SER A 1 431 ? 23.873 -10.111 -12.194 1.00 87.50 431 SER A C 1
ATOM 3451 O O . SER A 1 431 ? 23.006 -10.988 -12.195 1.00 87.50 431 SER A O 1
ATOM 3453 N N . LYS A 1 432 ? 23.766 -9.034 -11.406 1.00 86.19 432 LYS A N 1
ATOM 3454 C CA . LYS A 1 432 ? 22.681 -8.849 -10.426 1.00 86.19 432 LYS A CA 1
ATOM 3455 C C . LYS A 1 432 ? 21.267 -9.000 -11.025 1.00 86.19 432 LYS A C 1
ATOM 3457 O O . LYS A 1 432 ? 20.443 -9.606 -10.341 1.00 86.19 432 LYS A O 1
ATOM 3462 N N . PRO A 1 433 ? 20.959 -8.505 -12.243 1.00 85.88 433 PRO A N 1
ATOM 3463 C CA . PRO A 1 433 ? 19.627 -8.664 -12.827 1.00 85.88 433 PRO A CA 1
ATOM 3464 C C . PRO A 1 433 ? 19.211 -10.128 -12.999 1.00 85.88 433 PRO A C 1
ATOM 3466 O O . PRO A 1 433 ? 18.047 -10.442 -12.786 1.00 85.88 433 PRO A O 1
ATOM 3469 N N . PHE A 1 434 ? 20.149 -11.031 -13.295 1.00 87.88 434 PHE A N 1
ATOM 3470 C CA . PHE A 1 434 ? 19.873 -12.437 -13.617 1.00 87.88 434 PHE A CA 1
ATOM 3471 C C . PHE A 1 434 ? 19.856 -13.372 -12.408 1.00 87.88 434 PHE A C 1
ATOM 3473 O O . PHE A 1 434 ? 19.732 -14.581 -12.585 1.00 87.88 434 PHE A O 1
ATOM 3480 N N . VAL A 1 435 ? 19.966 -12.847 -11.183 1.00 86.69 435 VAL A N 1
ATOM 3481 C CA . VAL A 1 435 ? 19.793 -13.632 -9.953 1.00 86.69 435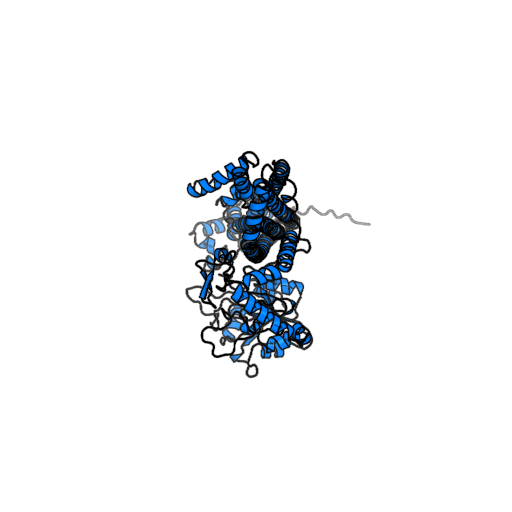 VAL A CA 1
ATOM 3482 C C . VAL A 1 435 ? 18.566 -13.132 -9.200 1.00 86.69 435 VAL A C 1
ATOM 3484 O O . VAL A 1 435 ? 18.481 -11.969 -8.795 1.00 86.69 435 VAL A O 1
ATOM 3487 N N . ALA A 1 436 ? 17.586 -14.010 -9.022 1.00 79.88 436 ALA A N 1
ATOM 3488 C CA . ALA A 1 436 ? 16.379 -13.782 -8.245 1.00 79.88 436 ALA A CA 1
ATOM 3489 C C . ALA A 1 436 ? 16.679 -13.564 -6.755 1.00 79.88 436 ALA A C 1
ATOM 3491 O O . ALA A 1 436 ? 17.720 -13.974 -6.237 1.00 79.88 436 ALA A O 1
ATOM 3492 N N . ASN A 1 437 ? 15.752 -12.923 -6.036 1.00 74.69 437 ASN A N 1
ATOM 3493 C CA . ASN A 1 437 ? 15.906 -12.672 -4.594 1.00 74.69 437 ASN A CA 1
ATOM 3494 C C . ASN A 1 437 ? 15.962 -13.979 -3.785 1.00 74.69 437 ASN A C 1
ATOM 3496 O O . ASN A 1 437 ? 16.573 -14.048 -2.717 1.00 74.69 437 ASN A O 1
ATOM 3500 N N . ASN A 1 438 ? 15.372 -15.047 -4.323 1.00 74.44 438 ASN A N 1
ATOM 3501 C CA . ASN A 1 438 ? 15.449 -16.394 -3.772 1.00 74.44 438 ASN A CA 1
ATOM 3502 C C . ASN A 1 438 ? 16.879 -16.998 -3.889 1.00 74.44 438 ASN A C 1
ATOM 3504 O O . ASN A 1 438 ? 17.235 -17.923 -3.148 1.00 74.44 438 ASN A O 1
ATOM 3508 N N . GLY A 1 439 ? 17.750 -16.392 -4.706 1.00 83.12 439 GLY A N 1
ATOM 3509 C CA . GLY A 1 439 ? 19.140 -16.774 -4.942 1.00 83.12 439 GLY A CA 1
ATOM 3510 C C . GLY A 1 439 ? 19.339 -17.731 -6.118 1.00 83.12 439 GLY A C 1
ATOM 3511 O O . GLY A 1 439 ? 20.440 -18.253 -6.272 1.00 83.12 439 GLY A O 1
ATOM 3512 N N . LEU A 1 440 ? 18.311 -17.996 -6.922 1.00 85.62 440 LEU A N 1
ATOM 3513 C CA . LEU A 1 440 ? 18.434 -18.741 -8.173 1.00 85.62 440 LEU A CA 1
ATOM 3514 C C . LEU A 1 440 ? 18.807 -17.800 -9.309 1.00 85.62 440 LEU A C 1
ATOM 3516 O O . LEU A 1 440 ? 18.386 -16.647 -9.331 1.00 85.62 440 LEU A O 1
ATOM 3520 N N . CYS A 1 441 ? 19.594 -18.288 -10.262 1.00 87.62 441 CYS A N 1
ATOM 3521 C CA . CYS A 1 441 ? 19.695 -17.601 -11.537 1.00 87.62 441 CYS A CA 1
ATOM 3522 C C . CYS A 1 441 ? 18.399 -17.767 -12.330 1.00 87.62 441 CYS A C 1
ATOM 3524 O O . CYS A 1 441 ? 17.662 -18.735 -12.124 1.00 87.62 441 CYS A O 1
ATOM 3526 N N . TYR A 1 442 ? 18.182 -16.855 -13.273 1.00 83.94 442 TYR A N 1
ATOM 3527 C CA . TYR A 1 442 ? 17.045 -16.862 -14.186 1.00 83.94 442 TYR A CA 1
ATOM 3528 C C . TYR A 1 442 ? 16.814 -18.246 -14.817 1.00 83.94 442 TYR A C 1
ATOM 3530 O O . TYR A 1 442 ? 15.701 -18.747 -14.788 1.00 83.94 442 TYR A O 1
ATOM 3538 N N . PHE A 1 443 ? 17.874 -18.924 -15.273 1.00 82.62 443 PHE A N 1
ATOM 3539 C CA . PHE A 1 443 ? 17.796 -20.271 -15.854 1.00 82.62 443 PHE A CA 1
ATOM 3540 C C . PHE A 1 443 ? 17.235 -21.327 -14.907 1.00 82.62 443 PHE A C 1
ATOM 3542 O O . PHE A 1 443 ? 16.349 -22.098 -15.266 1.00 82.62 443 PHE A O 1
ATOM 3549 N N . CYS A 1 444 ? 17.780 -21.382 -13.692 1.00 85.56 444 CYS A N 1
ATOM 3550 C CA . CYS A 1 444 ? 17.366 -22.352 -12.686 1.00 85.56 444 CYS A CA 1
ATOM 3551 C C . CYS A 1 444 ? 15.930 -22.105 -12.224 1.00 85.56 444 CYS A C 1
ATOM 3553 O O . CYS A 1 444 ? 15.241 -23.056 -11.862 1.00 85.56 444 CYS A O 1
ATOM 3555 N N . GLU A 1 445 ? 15.507 -20.841 -12.204 1.00 84.75 445 GLU A N 1
ATOM 3556 C CA . GLU A 1 445 ? 14.132 -20.463 -11.907 1.00 84.75 445 GLU A CA 1
ATOM 3557 C C . GLU A 1 445 ? 13.188 -20.810 -13.062 1.00 84.75 445 GLU A C 1
ATOM 3559 O O . GLU A 1 445 ? 12.187 -21.478 -12.822 1.00 84.75 445 GLU A O 1
ATOM 3564 N N . LEU A 1 446 ? 13.524 -20.434 -14.299 1.00 81.94 446 LEU A N 1
ATOM 3565 C CA . LEU A 1 446 ? 12.731 -20.740 -15.490 1.00 81.94 446 LEU A CA 1
ATOM 3566 C C . LEU A 1 446 ? 12.545 -22.250 -15.642 1.00 81.94 446 LEU A C 1
ATOM 3568 O O . LEU A 1 446 ? 11.419 -22.720 -15.673 1.00 81.94 446 LEU A O 1
ATOM 3572 N N . THR A 1 447 ? 13.631 -23.025 -15.569 1.00 83.06 447 THR A N 1
ATOM 3573 C CA . THR A 1 447 ? 13.573 -24.496 -15.631 1.00 83.06 447 THR A CA 1
ATOM 3574 C C . THR A 1 447 ? 12.642 -25.068 -14.562 1.00 83.06 447 THR A C 1
ATOM 3576 O O . THR A 1 447 ? 11.888 -26.003 -14.820 1.00 83.06 447 THR A O 1
ATOM 3579 N N . ALA A 1 448 ? 12.677 -24.520 -13.343 1.00 81.88 448 ALA A N 1
ATOM 3580 C CA . ALA A 1 448 ? 11.791 -24.961 -12.273 1.00 81.88 448 ALA A CA 1
ATOM 3581 C C . ALA A 1 448 ? 10.320 -24.634 -12.579 1.00 81.88 448 ALA A C 1
ATOM 3583 O O . ALA A 1 448 ? 9.451 -25.475 -12.338 1.00 81.88 448 ALA A O 1
ATOM 3584 N N . ARG A 1 449 ? 10.043 -23.445 -13.126 1.00 80.88 449 ARG A N 1
ATOM 3585 C CA . ARG A 1 449 ? 8.696 -23.021 -13.532 1.00 80.88 449 ARG A CA 1
ATOM 3586 C C . ARG A 1 449 ? 8.176 -23.824 -14.723 1.00 80.88 449 ARG A C 1
ATOM 3588 O O . ARG A 1 449 ? 7.039 -24.265 -14.663 1.00 80.88 449 ARG A O 1
ATOM 3595 N N . ASP A 1 450 ? 9.001 -24.099 -15.726 1.00 79.38 450 ASP A N 1
ATOM 3596 C CA . ASP A 1 450 ? 8.634 -24.917 -16.889 1.00 79.38 450 ASP A CA 1
ATOM 3597 C C . ASP A 1 450 ? 8.368 -26.366 -16.490 1.00 79.38 450 ASP A C 1
ATOM 3599 O O . ASP A 1 450 ? 7.403 -26.967 -16.945 1.00 79.38 450 ASP A O 1
ATOM 3603 N N . THR A 1 451 ? 9.174 -26.918 -15.577 1.00 79.62 451 THR A N 1
ATOM 3604 C CA . THR A 1 451 ? 8.920 -28.253 -15.010 1.00 79.62 451 THR A CA 1
ATOM 3605 C C . THR A 1 451 ? 7.564 -28.286 -14.300 1.00 79.62 451 THR A C 1
ATOM 3607 O O . THR A 1 451 ? 6.820 -29.252 -14.438 1.00 79.62 451 THR A O 1
ATOM 3610 N N . ALA A 1 452 ? 7.221 -27.221 -13.568 1.00 76.12 452 ALA A N 1
ATOM 3611 C CA . ALA A 1 452 ? 5.914 -27.096 -12.933 1.00 76.12 452 ALA A CA 1
ATOM 3612 C C . ALA A 1 452 ? 4.786 -26.919 -13.964 1.00 76.12 452 ALA A C 1
ATOM 3614 O O . ALA A 1 452 ? 3.753 -27.557 -13.832 1.00 76.12 452 ALA A O 1
ATOM 3615 N N . ALA A 1 453 ? 4.979 -26.119 -15.011 1.00 76.69 453 ALA A N 1
ATOM 3616 C CA . ALA A 1 453 ? 3.992 -25.938 -16.075 1.00 76.69 453 ALA A CA 1
ATOM 3617 C C . ALA A 1 453 ? 3.737 -27.241 -16.852 1.00 76.69 453 ALA A C 1
ATOM 3619 O O . ALA A 1 453 ? 2.593 -27.599 -17.111 1.00 76.69 453 ALA A O 1
ATOM 3620 N N . ALA A 1 454 ? 4.793 -27.992 -17.172 1.00 78.50 454 ALA A N 1
ATOM 3621 C CA . ALA A 1 454 ? 4.687 -29.293 -17.825 1.00 78.50 454 ALA A CA 1
ATOM 3622 C C . ALA A 1 454 ? 3.961 -30.317 -16.940 1.00 78.50 454 ALA A C 1
ATOM 3624 O O . ALA A 1 454 ? 3.136 -31.076 -17.440 1.00 78.50 454 ALA A O 1
ATOM 3625 N N . ALA A 1 455 ? 4.225 -30.311 -15.629 1.00 77.56 455 ALA A N 1
ATOM 3626 C CA . ALA A 1 455 ? 3.480 -31.128 -14.676 1.00 77.56 455 ALA A CA 1
ATOM 3627 C C . ALA A 1 455 ? 2.002 -30.703 -14.594 1.00 77.56 455 ALA A C 1
ATOM 3629 O O . ALA A 1 455 ? 1.130 -31.566 -14.586 1.00 77.56 455 ALA A O 1
ATOM 3630 N N . ALA A 1 456 ? 1.709 -29.397 -14.609 1.00 76.69 456 ALA A N 1
ATOM 3631 C CA . ALA A 1 456 ? 0.343 -28.872 -14.597 1.00 76.69 456 ALA A CA 1
ATOM 3632 C C . ALA A 1 456 ? -0.436 -29.263 -15.859 1.00 76.69 456 ALA A C 1
ATOM 3634 O O . ALA A 1 456 ? -1.599 -29.633 -15.765 1.00 76.69 456 ALA A O 1
ATOM 3635 N N . ALA A 1 457 ? 0.207 -29.245 -17.029 1.00 79.50 457 ALA A N 1
ATOM 3636 C CA . ALA A 1 457 ? -0.406 -29.636 -18.300 1.00 79.50 457 ALA A CA 1
ATOM 3637 C C . ALA A 1 457 ? -0.777 -31.131 -18.371 1.00 79.50 457 ALA A C 1
ATOM 3639 O O . ALA A 1 457 ? -1.587 -31.523 -19.206 1.00 79.50 457 ALA A O 1
ATOM 3640 N N . GLN A 1 458 ? -0.187 -31.968 -17.512 1.00 80.38 458 GLN A N 1
ATOM 3641 C CA . GLN A 1 458 ? -0.543 -33.385 -17.381 1.00 80.38 458 GLN A CA 1
ATOM 3642 C C . GLN A 1 458 ? -1.722 -33.615 -16.424 1.00 80.38 458 GLN A C 1
ATOM 3644 O O . GLN A 1 458 ? -2.215 -34.739 -16.321 1.00 80.38 458 GLN A O 1
ATOM 3649 N N . LEU A 1 459 ? -2.174 -32.577 -15.714 1.00 76.62 459 LEU A N 1
ATOM 3650 C CA . LEU A 1 459 ? -3.341 -32.654 -14.843 1.00 76.62 459 LEU A CA 1
ATOM 3651 C C . LEU A 1 459 ? -4.621 -32.576 -15.677 1.00 76.62 459 LEU A C 1
ATOM 3653 O O . LEU A 1 459 ? -4.714 -31.809 -16.634 1.00 76.62 459 LEU A O 1
ATOM 3657 N N . SER A 1 460 ? -5.636 -33.353 -15.295 1.00 75.38 460 SER A N 1
ATOM 3658 C CA . SER A 1 460 ? -6.969 -33.196 -15.877 1.00 75.38 460 SER A CA 1
ATOM 3659 C C . SER A 1 460 ? -7.559 -31.831 -15.506 1.00 75.38 460 SER A C 1
ATOM 3661 O O . SER A 1 460 ? -7.229 -31.257 -14.467 1.00 75.38 460 SER A O 1
ATOM 3663 N N . GLU A 1 461 ? -8.490 -31.325 -16.315 1.00 73.19 461 GLU A N 1
ATOM 3664 C CA . GLU A 1 461 ? -9.223 -30.089 -16.007 1.00 73.19 461 GLU A CA 1
ATOM 3665 C C . GLU A 1 461 ? -9.928 -30.175 -14.642 1.00 73.19 461 GLU A C 1
ATOM 3667 O O . GLU A 1 461 ? -9.908 -29.227 -13.861 1.00 73.19 461 GLU A O 1
ATOM 3672 N N . THR A 1 462 ? -10.431 -31.361 -14.288 1.00 65.56 462 THR A N 1
ATOM 3673 C CA . THR A 1 462 ? -10.994 -31.655 -12.964 1.00 65.56 462 THR A CA 1
ATOM 3674 C C . THR A 1 462 ? -9.956 -31.516 -11.845 1.00 65.56 462 THR A C 1
ATOM 3676 O O . THR A 1 462 ? -10.279 -30.978 -10.793 1.00 65.56 462 THR A O 1
ATOM 3679 N N . ALA A 1 463 ? -8.707 -31.943 -12.061 1.00 66.38 463 ALA A N 1
ATOM 3680 C CA . ALA A 1 463 ? -7.626 -31.802 -11.080 1.00 66.38 463 ALA A CA 1
ATOM 3681 C C . ALA A 1 463 ? -7.154 -30.341 -10.922 1.00 66.38 463 ALA A C 1
ATOM 3683 O O . ALA A 1 463 ? -6.768 -29.916 -9.831 1.00 66.38 463 ALA A O 1
ATOM 3684 N N . LEU A 1 464 ? -7.213 -29.554 -12.000 1.00 64.81 464 LEU A N 1
ATOM 3685 C CA . LEU A 1 464 ? -6.952 -28.111 -11.973 1.00 64.81 464 LEU A CA 1
ATOM 3686 C C . LEU A 1 464 ? -8.058 -27.343 -11.238 1.00 64.81 464 LEU A C 1
ATOM 3688 O O . LEU A 1 464 ? -7.760 -26.434 -10.459 1.00 64.81 464 LEU A O 1
ATOM 3692 N N . GLN A 1 465 ? -9.319 -27.716 -11.463 1.00 65.06 465 GLN A N 1
ATOM 3693 C CA . GLN A 1 465 ? -10.483 -27.151 -10.774 1.00 65.06 465 GLN A CA 1
ATOM 3694 C C . GLN A 1 465 ? -10.557 -27.588 -9.306 1.00 65.06 465 GLN A C 1
ATOM 3696 O O . GLN A 1 465 ? -11.039 -26.828 -8.474 1.00 65.06 465 GLN A O 1
ATOM 3701 N N . SER A 1 466 ? -10.017 -28.761 -8.962 1.00 61.41 466 SER A N 1
ATOM 3702 C CA . SER A 1 466 ? -9.931 -29.245 -7.581 1.00 61.41 466 SER A CA 1
ATOM 3703 C C . SER A 1 466 ? -8.723 -28.698 -6.804 1.00 61.41 466 SER A C 1
ATOM 3705 O O . SER A 1 466 ? -8.359 -29.261 -5.771 1.00 61.41 466 SER A O 1
ATOM 3707 N N . GLY A 1 467 ? -8.029 -27.677 -7.326 1.00 61.47 467 GLY A N 1
ATOM 3708 C CA . GLY A 1 467 ? -6.871 -27.052 -6.677 1.00 61.47 467 GLY A CA 1
ATOM 3709 C C . GLY A 1 467 ? -5.745 -28.023 -6.318 1.00 61.47 467 GLY A C 1
ATOM 3710 O O . GLY A 1 467 ? -5.086 -27.867 -5.278 1.00 61.47 467 GLY A O 1
ATOM 3711 N N . LEU A 1 468 ? -5.515 -29.046 -7.151 1.00 69.62 468 LEU A N 1
ATOM 3712 C CA . LEU A 1 468 ? -4.378 -29.937 -6.966 1.00 69.62 468 LEU A CA 1
ATOM 3713 C C . LEU A 1 468 ? -3.088 -29.114 -7.083 1.00 69.62 468 LEU A C 1
ATOM 3715 O O . LEU A 1 468 ? -2.844 -28.421 -8.063 1.00 69.62 468 LEU A O 1
ATOM 3719 N N . LEU A 1 469 ? -2.254 -29.184 -6.052 1.00 72.50 469 LEU A N 1
ATOM 3720 C CA . LEU A 1 469 ? -0.998 -28.439 -5.994 1.00 72.50 469 LEU A CA 1
ATOM 3721 C C . LEU A 1 469 ? 0.124 -29.376 -6.403 1.00 72.50 469 LEU A C 1
ATOM 3723 O O . LEU A 1 469 ? 0.052 -30.574 -6.137 1.00 72.50 469 LEU A O 1
ATOM 3727 N N . MET A 1 470 ? 1.167 -28.818 -7.001 1.00 77.50 470 MET A N 1
ATOM 3728 C CA . MET A 1 470 ? 2.336 -29.583 -7.422 1.00 77.50 4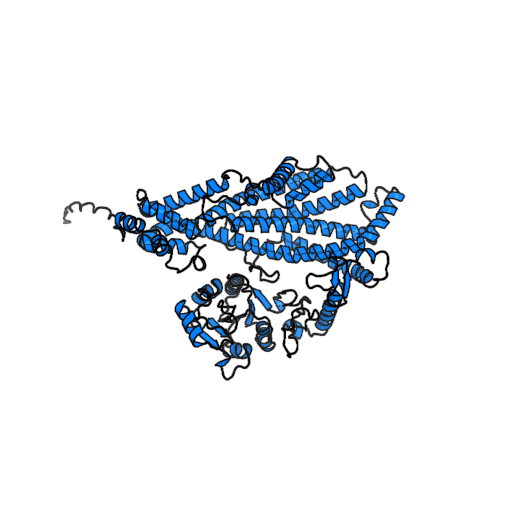70 MET A CA 1
ATOM 3729 C C . MET A 1 470 ? 3.488 -29.398 -6.441 1.00 77.50 470 MET A C 1
ATOM 3731 O O . MET A 1 470 ? 3.528 -28.445 -5.649 1.00 77.50 470 MET A O 1
ATOM 3735 N N . ASP A 1 471 ? 4.453 -30.305 -6.509 1.00 79.25 471 ASP A N 1
ATOM 3736 C CA . ASP A 1 471 ? 5.674 -30.191 -5.728 1.00 79.25 471 ASP A CA 1
ATOM 3737 C C . ASP A 1 471 ? 6.436 -28.918 -6.090 1.00 79.25 471 ASP A C 1
ATOM 3739 O O . ASP A 1 471 ? 6.553 -28.516 -7.251 1.00 79.25 471 ASP A O 1
ATOM 3743 N N . CYS A 1 472 ? 6.977 -28.258 -5.068 1.00 76.88 472 CYS A N 1
ATOM 3744 C CA . CYS A 1 472 ? 7.780 -27.066 -5.280 1.00 76.88 472 CYS A CA 1
ATOM 3745 C C . CYS A 1 472 ? 9.118 -27.438 -5.920 1.00 76.88 472 CYS A C 1
ATOM 3747 O O . CYS A 1 472 ? 10.066 -27.836 -5.241 1.00 76.88 472 CYS A O 1
ATOM 3749 N N . THR A 1 473 ? 9.226 -27.209 -7.223 1.00 73.88 473 THR A N 1
ATOM 3750 C CA . THR A 1 473 ? 10.450 -27.398 -8.018 1.00 73.88 473 THR A CA 1
ATOM 3751 C C . THR A 1 473 ? 11.550 -26.382 -7.690 1.00 73.88 473 THR A C 1
ATOM 3753 O O . THR A 1 473 ? 12.703 -26.564 -8.085 1.00 73.88 473 THR A O 1
ATOM 3756 N N . LEU A 1 474 ? 11.221 -25.317 -6.944 1.00 68.88 474 LEU A N 1
ATOM 3757 C CA . LEU A 1 474 ? 12.191 -24.328 -6.472 1.00 68.88 474 LEU A CA 1
ATOM 3758 C C . LEU A 1 474 ? 13.002 -24.853 -5.273 1.00 68.88 474 LEU A C 1
ATOM 3760 O O . LEU A 1 474 ? 14.159 -24.479 -5.140 1.00 68.88 474 LEU A O 1
ATOM 3764 N N . GLN A 1 475 ? 12.426 -25.706 -4.411 1.00 66.25 475 GLN A N 1
ATOM 3765 C CA . GLN A 1 475 ? 13.078 -26.390 -3.270 1.00 66.25 475 GLN A CA 1
ATOM 3766 C C . GLN A 1 475 ? 13.879 -25.517 -2.265 1.00 66.25 475 GLN A C 1
ATOM 3768 O O . GLN A 1 475 ? 14.693 -26.031 -1.504 1.00 66.25 475 GLN A O 1
ATOM 3773 N N . LEU A 1 476 ? 13.656 -24.198 -2.195 1.00 62.38 476 LEU A N 1
ATOM 3774 C CA . LEU A 1 476 ? 14.481 -23.304 -1.353 1.00 62.38 476 LEU A CA 1
ATOM 3775 C C . LEU A 1 476 ? 13.994 -23.139 0.093 1.00 62.38 476 LEU A C 1
ATOM 3777 O O . LEU A 1 476 ? 14.814 -22.928 0.986 1.00 62.38 476 LEU A O 1
ATOM 3781 N N . ARG A 1 477 ? 12.672 -23.132 0.313 1.00 64.38 477 ARG A N 1
ATOM 3782 C CA . ARG A 1 477 ? 12.045 -22.842 1.624 1.00 64.38 477 ARG A CA 1
ATOM 3783 C C . ARG A 1 477 ? 10.915 -23.798 2.016 1.00 64.38 477 ARG A C 1
ATOM 3785 O O . ARG A 1 477 ? 10.480 -23.766 3.159 1.00 64.38 477 ARG A O 1
ATOM 3792 N N . CYS A 1 478 ? 10.451 -24.636 1.090 1.00 68.75 478 CYS A N 1
ATOM 3793 C CA . CYS A 1 478 ? 9.286 -25.506 1.294 1.00 68.75 478 CYS A CA 1
ATOM 3794 C C . CYS A 1 478 ? 9.593 -26.780 2.085 1.00 68.75 478 CYS A C 1
ATOM 3796 O O . CYS A 1 478 ? 8.671 -27.492 2.467 1.00 68.75 478 CYS A O 1
ATOM 3798 N N . VAL A 1 479 ? 10.872 -27.077 2.331 1.00 62.19 479 VAL A N 1
ATOM 3799 C CA . VAL A 1 479 ? 11.284 -28.212 3.160 1.00 62.19 479 VAL A CA 1
ATOM 3800 C C . VAL A 1 479 ? 11.484 -27.701 4.589 1.00 62.19 479 VAL A C 1
ATOM 3802 O O . VAL A 1 479 ? 12.366 -26.862 4.806 1.00 62.19 479 VAL A O 1
ATOM 3805 N N . PRO A 1 480 ? 10.690 -28.154 5.576 1.00 56.56 480 PRO A N 1
ATOM 3806 C CA . PRO A 1 480 ? 10.909 -27.776 6.964 1.00 56.56 480 PRO A CA 1
ATOM 3807 C C . PRO A 1 480 ? 12.306 -28.219 7.409 1.00 56.56 480 PRO A C 1
ATOM 3809 O O . PRO A 1 480 ? 12.732 -29.340 7.117 1.00 56.56 480 PRO A O 1
ATOM 3812 N N . LYS A 1 481 ? 13.026 -27.362 8.143 1.00 51.47 481 LYS A N 1
ATOM 3813 C CA . LYS A 1 481 ? 14.309 -27.749 8.748 1.00 51.47 481 LYS A CA 1
ATOM 3814 C C . LYS A 1 481 ? 14.084 -28.966 9.656 1.00 51.47 481 LYS A C 1
ATOM 3816 O O . LYS A 1 481 ? 13.422 -28.839 10.680 1.00 51.47 481 LYS A O 1
ATOM 3821 N N . GLY A 1 482 ? 14.637 -30.119 9.277 1.00 50.72 482 GLY A N 1
ATOM 3822 C CA . GLY A 1 482 ? 14.581 -31.356 10.064 1.00 50.72 482 GLY A CA 1
ATOM 3823 C C . GLY A 1 482 ? 1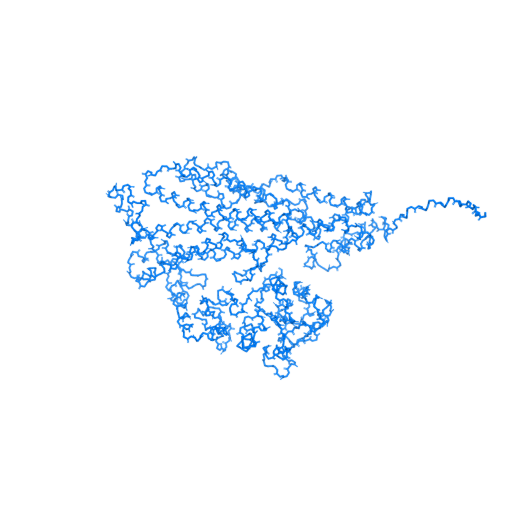3.386 -32.279 9.796 1.00 50.72 482 GLY A C 1
ATOM 3824 O O . GLY A 1 482 ? 13.226 -33.253 10.523 1.00 50.72 482 GLY A O 1
ATOM 3825 N N . ALA A 1 483 ? 12.553 -32.023 8.781 1.00 52.38 483 ALA A N 1
ATOM 3826 C CA . ALA A 1 483 ? 11.473 -32.949 8.435 1.00 52.38 483 ALA A CA 1
ATOM 3827 C C . ALA A 1 483 ? 11.981 -34.134 7.596 1.00 52.38 483 ALA A C 1
ATOM 3829 O O . ALA A 1 483 ? 12.559 -33.953 6.530 1.00 52.38 483 ALA A O 1
ATOM 3830 N N . THR A 1 484 ? 11.696 -35.350 8.066 1.00 47.12 484 THR A N 1
ATOM 3831 C CA . THR A 1 484 ? 11.839 -36.623 7.334 1.00 47.12 484 THR A CA 1
ATOM 3832 C C . THR A 1 484 ? 10.629 -36.943 6.445 1.00 47.12 484 THR A C 1
ATOM 3834 O O . THR A 1 484 ? 10.609 -37.978 5.783 1.00 47.12 484 THR A O 1
ATOM 3837 N N . LYS A 1 485 ? 9.599 -36.085 6.436 1.00 52.78 485 LYS A N 1
ATOM 3838 C CA . LYS A 1 485 ? 8.387 -36.266 5.625 1.00 52.78 485 LYS A CA 1
ATOM 3839 C C . LYS A 1 485 ? 8.585 -35.718 4.211 1.00 52.78 485 LYS A C 1
ATOM 3841 O O . LYS A 1 485 ? 9.262 -34.705 4.034 1.00 52.78 485 LYS A O 1
ATOM 3846 N N . ALA A 1 486 ? 7.963 -36.382 3.234 1.00 53.66 486 ALA A N 1
ATOM 3847 C CA . ALA A 1 486 ? 7.920 -35.934 1.845 1.00 53.66 486 ALA A CA 1
ATOM 3848 C C . ALA A 1 486 ? 7.462 -34.461 1.757 1.00 53.66 486 ALA A C 1
ATOM 3850 O O . ALA A 1 486 ? 6.596 -34.050 2.541 1.00 53.66 486 ALA A O 1
ATOM 3851 N N . PRO A 1 487 ? 8.056 -33.651 0.861 1.00 61.19 487 PRO A N 1
ATOM 3852 C CA . PRO A 1 487 ? 7.664 -32.257 0.692 1.00 61.19 487 PRO A CA 1
ATOM 3853 C C . PRO A 1 487 ? 6.182 -32.189 0.318 1.00 61.19 487 PRO A C 1
ATOM 3855 O O . PRO A 1 487 ? 5.732 -32.920 -0.555 1.00 61.19 487 PRO A O 1
ATOM 3858 N N . MET A 1 488 ? 5.413 -31.334 0.997 1.00 68.50 488 MET A N 1
ATOM 3859 C CA . MET A 1 488 ? 4.022 -31.126 0.60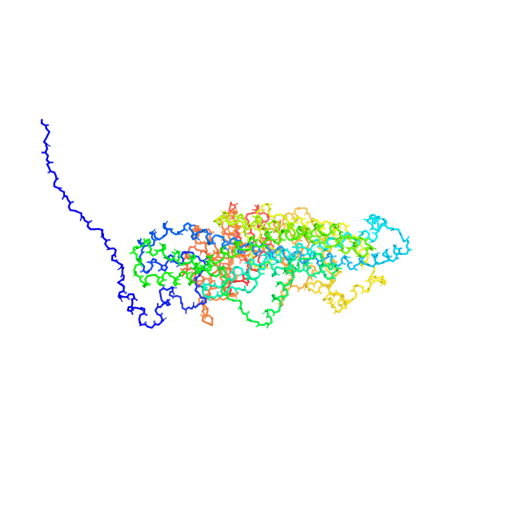6 1.00 68.50 488 MET A CA 1
ATOM 3860 C C . MET A 1 488 ? 3.939 -30.302 -0.686 1.00 68.50 488 MET A C 1
ATOM 3862 O O . MET A 1 488 ? 4.777 -29.410 -0.890 1.00 68.50 488 MET A O 1
ATOM 3866 N N . PRO A 1 489 ? 2.919 -30.542 -1.529 1.00 74.06 489 PRO A N 1
ATOM 3867 C CA . PRO A 1 489 ? 2.753 -29.792 -2.759 1.00 74.06 489 PRO A CA 1
ATOM 3868 C C . PRO A 1 489 ? 2.345 -28.352 -2.431 1.00 74.06 489 PRO A C 1
ATOM 3870 O O . PRO A 1 489 ? 1.344 -28.116 -1.755 1.00 74.06 489 PRO A O 1
ATOM 3873 N N . THR A 1 490 ? 3.137 -27.380 -2.881 1.00 83.19 490 THR A N 1
ATOM 3874 C CA . THR A 1 490 ? 2.953 -25.943 -2.587 1.00 83.19 490 THR A CA 1
ATOM 3875 C C . THR A 1 490 ? 3.019 -25.068 -3.835 1.00 83.19 490 THR A C 1
ATOM 3877 O O . THR A 1 490 ? 3.066 -23.843 -3.726 1.00 83.19 490 THR A O 1
ATOM 3880 N N . MET A 1 491 ? 3.066 -25.666 -5.024 1.00 85.56 491 MET A N 1
ATOM 3881 C CA . MET A 1 491 ? 3.100 -24.956 -6.296 1.00 85.56 491 MET A CA 1
ATOM 3882 C C . MET A 1 491 ? 1.685 -24.860 -6.869 1.00 85.56 491 MET A C 1
ATOM 3884 O O . MET A 1 491 ? 1.021 -25.877 -7.060 1.00 85.56 491 MET A O 1
ATOM 3888 N N . CYS A 1 492 ? 1.231 -23.637 -7.134 1.00 84.25 492 CYS A N 1
ATOM 3889 C CA . CYS A 1 492 ? -0.041 -23.351 -7.785 1.00 84.25 492 CYS A CA 1
ATOM 3890 C C . CYS A 1 492 ? 0.014 -23.805 -9.251 1.00 84.25 492 CYS A C 1
ATOM 3892 O O . CYS A 1 492 ? 0.921 -23.374 -9.972 1.00 84.25 492 CYS A O 1
ATOM 3894 N N . PRO A 1 493 ? -0.934 -24.635 -9.716 1.00 82.00 493 PRO A N 1
ATOM 3895 C CA . PRO A 1 493 ? -0.966 -25.071 -11.105 1.00 82.00 493 PRO A CA 1
ATOM 3896 C C . PRO A 1 493 ? -1.479 -23.979 -12.053 1.00 82.00 493 PRO A C 1
ATOM 3898 O O . PRO A 1 493 ? -1.139 -24.010 -13.225 1.00 82.00 493 PRO A O 1
ATOM 3901 N N . HIS A 1 494 ? -2.230 -22.984 -11.563 1.00 80.94 494 HIS A N 1
ATOM 3902 C CA . HIS A 1 494 ? -2.766 -21.899 -12.397 1.00 80.94 494 HIS A CA 1
ATOM 3903 C C . HIS A 1 494 ? -1.721 -20.833 -12.744 1.00 80.94 494 HIS A C 1
ATOM 3905 O O . HIS A 1 494 ? -1.796 -20.214 -13.798 1.00 80.94 494 HIS A O 1
ATOM 3911 N N . SER A 1 495 ? -0.750 -20.594 -11.856 1.00 78.44 495 SER A N 1
ATOM 3912 C CA . SER A 1 495 ? 0.247 -19.520 -12.014 1.00 78.44 495 SER A CA 1
ATOM 3913 C C . SER A 1 495 ? 1.693 -20.004 -12.087 1.00 78.44 495 SER A C 1
ATOM 3915 O O . SER A 1 495 ? 2.602 -19.205 -12.329 1.00 78.44 495 SER A O 1
ATOM 3917 N N . HIS A 1 496 ? 1.929 -21.290 -11.814 1.00 83.81 496 HIS A N 1
ATOM 3918 C CA . HIS A 1 496 ? 3.262 -21.888 -11.700 1.00 83.81 496 HIS A CA 1
ATOM 3919 C C . HIS A 1 496 ? 4.150 -21.145 -10.678 1.00 83.81 496 HIS A C 1
ATOM 3921 O O . HIS A 1 496 ? 5.359 -20.961 -10.874 1.00 83.81 496 HIS A O 1
ATOM 3927 N N . ARG A 1 497 ? 3.532 -20.675 -9.584 1.00 81.75 497 ARG A N 1
ATOM 3928 C CA . ARG A 1 497 ? 4.179 -20.000 -8.447 1.00 81.75 497 ARG A CA 1
ATOM 3929 C C . ARG A 1 497 ? 3.956 -20.767 -7.156 1.00 81.75 497 ARG A C 1
ATOM 3931 O O . ARG A 1 497 ? 2.931 -21.415 -6.961 1.00 81.75 497 ARG A O 1
ATOM 3938 N N . CYS A 1 498 ? 4.917 -20.677 -6.250 1.00 83.25 498 CYS A N 1
ATOM 3939 C CA . CYS A 1 498 ? 4.877 -21.385 -4.982 1.00 83.25 498 CYS A CA 1
ATOM 3940 C C . CYS A 1 498 ? 4.271 -20.515 -3.873 1.00 83.25 498 CYS A C 1
ATOM 3942 O O . CYS A 1 498 ? 4.791 -19.438 -3.578 1.00 83.25 498 CYS A O 1
ATOM 3944 N N . PHE A 1 499 ? 3.251 -21.025 -3.174 1.00 78.81 499 PHE A N 1
ATOM 3945 C CA . PHE A 1 499 ? 2.615 -20.361 -2.024 1.00 78.81 499 PHE A CA 1
ATOM 3946 C C . PHE A 1 499 ? 3.607 -20.009 -0.907 1.00 78.81 499 PHE A C 1
ATOM 3948 O O . PHE A 1 499 ? 3.399 -19.051 -0.172 1.00 78.81 499 PHE A O 1
ATOM 3955 N N . VAL A 1 500 ? 4.716 -20.745 -0.783 1.00 80.12 500 VAL A N 1
ATOM 3956 C CA . VAL A 1 500 ? 5.724 -20.534 0.269 1.00 80.12 500 VAL A CA 1
ATOM 3957 C C . VAL A 1 500 ? 6.922 -19.727 -0.233 1.00 80.12 500 VAL A C 1
ATOM 3959 O O . VAL A 1 500 ? 7.309 -18.745 0.397 1.00 80.12 500 VAL A O 1
ATOM 3962 N N . CYS A 1 501 ? 7.542 -20.134 -1.346 1.00 76.56 501 CYS A N 1
ATOM 3963 C CA . CYS A 1 501 ? 8.752 -19.480 -1.859 1.00 76.56 501 CYS A CA 1
ATOM 3964 C C . CYS A 1 501 ? 8.464 -18.097 -2.447 1.00 76.56 501 CYS A C 1
ATOM 3966 O O . CYS A 1 501 ? 9.255 -17.183 -2.219 1.00 76.56 501 CYS A O 1
ATOM 3968 N N . ASP A 1 502 ? 7.358 -17.972 -3.184 1.00 73.50 502 ASP A N 1
ATOM 3969 C CA . ASP A 1 502 ? 6.941 -16.721 -3.822 1.00 73.50 502 ASP A CA 1
ATOM 3970 C C . ASP A 1 502 ? 5.947 -15.951 -2.945 1.00 73.50 502 ASP A C 1
ATOM 3972 O O . ASP A 1 502 ? 5.588 -14.825 -3.273 1.00 73.50 502 ASP A O 1
ATOM 3976 N N . GLY A 1 503 ? 5.498 -16.569 -1.844 1.00 75.50 503 GLY A N 1
ATOM 3977 C CA . GLY A 1 503 ? 4.415 -16.047 -1.029 1.00 75.50 503 GLY A CA 1
ATOM 3978 C C . GLY A 1 503 ? 3.162 -15.855 -1.865 1.00 75.50 503 GLY A C 1
ATOM 3979 O O . GLY A 1 503 ? 2.565 -14.818 -1.714 1.00 75.50 503 GLY A O 1
ATOM 3980 N N . TRP A 1 504 ? 2.832 -16.754 -2.797 1.00 82.56 504 TRP A N 1
ATOM 3981 C CA . TRP A 1 504 ? 1.725 -16.604 -3.753 1.00 82.56 504 TRP A CA 1
ATOM 3982 C C . TRP A 1 504 ? 0.336 -16.755 -3.102 1.00 82.56 504 TRP A C 1
ATOM 3984 O O . TRP A 1 504 ? 0.228 -17.387 -2.057 1.00 82.56 504 TRP A O 1
ATOM 3994 N N . THR A 1 505 ? -0.702 -16.219 -3.750 1.00 80.44 505 THR A N 1
ATOM 3995 C CA . THR A 1 505 ? -2.130 -16.413 -3.438 1.00 80.44 505 THR A CA 1
ATOM 3996 C C . THR A 1 505 ? -2.849 -16.737 -4.727 1.00 80.44 505 THR A C 1
ATOM 3998 O O . THR A 1 505 ? -2.507 -16.204 -5.779 1.00 80.44 505 THR A O 1
ATOM 4001 N N . CYS A 1 506 ? -3.855 -17.597 -4.657 1.00 79.94 506 CYS A N 1
ATOM 4002 C CA . CYS A 1 506 ? -4.679 -17.905 -5.807 1.00 79.94 506 CYS A CA 1
ATOM 4003 C C . CYS A 1 506 ? -6.115 -18.151 -5.369 1.00 79.94 506 CYS A C 1
ATOM 4005 O O . CYS A 1 506 ? -6.378 -19.078 -4.603 1.00 79.94 506 CYS A O 1
ATOM 4007 N N . GLU A 1 507 ? -7.026 -17.344 -5.903 1.00 78.56 507 GLU A N 1
ATOM 4008 C CA . GLU A 1 507 ? -8.465 -17.485 -5.682 1.00 78.56 507 GLU A CA 1
ATOM 4009 C C . GLU A 1 507 ? -8.992 -18.804 -6.252 1.00 78.56 507 GLU A C 1
ATOM 4011 O O . GLU A 1 507 ? -9.762 -19.485 -5.587 1.00 78.56 507 GLU A O 1
ATOM 4016 N N . LEU A 1 508 ? -8.484 -19.241 -7.412 1.00 79.88 508 LEU A N 1
ATOM 4017 C CA . LEU A 1 508 ? -8.839 -20.538 -8.004 1.00 79.88 508 LEU A CA 1
ATOM 4018 C C . LEU A 1 508 ? -8.355 -21.725 -7.159 1.00 79.88 508 LEU A C 1
ATOM 4020 O O . LEU A 1 508 ? -9.017 -22.753 -7.095 1.00 79.88 508 LEU A O 1
ATOM 4024 N N . CYS A 1 509 ? -7.208 -21.592 -6.483 1.00 76.25 509 CYS A N 1
ATOM 4025 C CA . CYS A 1 509 ? -6.759 -22.580 -5.493 1.00 76.25 509 CYS A CA 1
ATOM 4026 C C . CYS A 1 509 ? -7.426 -22.394 -4.123 1.00 76.25 509 CYS A C 1
ATOM 4028 O O . CYS A 1 509 ? -7.100 -23.139 -3.199 1.00 76.25 509 CYS A O 1
ATOM 4030 N N . ASN A 1 510 ? -8.282 -21.382 -3.969 1.00 77.00 510 ASN A N 1
ATOM 4031 C CA . ASN A 1 510 ? -8.894 -20.963 -2.716 1.00 77.00 510 ASN A CA 1
ATOM 4032 C C . ASN A 1 510 ? -7.899 -20.807 -1.552 1.00 77.00 510 ASN A C 1
ATOM 4034 O O . ASN A 1 510 ? -8.236 -21.025 -0.395 1.00 77.00 510 ASN A O 1
ATOM 4038 N N . ALA A 1 511 ? -6.653 -20.460 -1.874 1.00 78.81 511 ALA A N 1
ATOM 4039 C CA . ALA A 1 511 ? -5.557 -20.319 -0.932 1.00 78.81 511 ALA A CA 1
ATOM 4040 C C . ALA A 1 511 ? -5.114 -18.860 -0.968 1.00 78.81 511 ALA A C 1
ATOM 4042 O O . ALA A 1 511 ? -4.281 -18.465 -1.793 1.00 78.81 511 ALA A O 1
ATOM 4043 N N . VAL A 1 512 ? -5.729 -18.059 -0.100 1.00 83.00 512 VAL A N 1
ATOM 4044 C CA . VAL A 1 512 ? -5.447 -16.628 0.044 1.00 83.00 512 VAL A CA 1
ATOM 4045 C C . VAL A 1 512 ? -4.639 -16.380 1.305 1.00 83.00 512 VAL A C 1
ATOM 4047 O O . VAL A 1 512 ? -4.881 -16.995 2.337 1.00 83.00 512 VAL A O 1
ATOM 4050 N N . ARG A 1 513 ? -3.655 -15.490 1.236 1.00 83.62 513 ARG A N 1
ATOM 4051 C CA . ARG A 1 513 ? -2.909 -15.036 2.411 1.00 83.62 513 ARG A CA 1
ATOM 4052 C C . ARG A 1 513 ? -3.526 -13.745 2.937 1.00 83.62 513 ARG A C 1
ATOM 4054 O O . ARG A 1 513 ? -3.731 -12.843 2.146 1.00 83.62 513 ARG A O 1
ATOM 4061 N N . LEU A 1 514 ? -3.852 -13.616 4.218 1.00 82.12 514 LEU A N 1
ATOM 4062 C CA . LEU A 1 514 ? -4.466 -12.389 4.760 1.00 82.12 514 LEU A CA 1
ATOM 4063 C C . LEU A 1 514 ? -3.983 -12.124 6.189 1.00 82.12 514 LEU A C 1
ATOM 4065 O O . LEU A 1 514 ? -3.564 -13.045 6.884 1.00 82.12 514 LEU A O 1
ATOM 4069 N N . ASP A 1 515 ? -4.053 -10.870 6.633 1.00 83.25 515 ASP A N 1
ATOM 4070 C CA . ASP A 1 515 ? -3.974 -10.509 8.055 1.00 83.25 515 ASP A CA 1
ATOM 4071 C C . ASP A 1 515 ? -5.389 -10.412 8.659 1.00 83.25 515 ASP A C 1
ATOM 4073 O O . ASP A 1 515 ? -6.378 -10.728 7.996 1.00 83.25 515 ASP A O 1
ATOM 4077 N N . GLY A 1 516 ? -5.508 -9.988 9.922 1.00 84.44 516 GLY A N 1
ATOM 4078 C CA . GLY A 1 516 ? -6.807 -9.885 10.599 1.00 84.44 516 GLY A CA 1
ATOM 4079 C C . GLY A 1 516 ? -7.795 -8.950 9.896 1.00 84.44 516 GLY A C 1
ATOM 4080 O O . GLY A 1 516 ? -8.984 -9.255 9.828 1.00 84.44 516 GLY A O 1
ATOM 4081 N N . ASP A 1 517 ? -7.305 -7.845 9.333 1.00 79.38 517 ASP A N 1
ATOM 4082 C CA . ASP A 1 517 ? -8.116 -6.863 8.604 1.00 79.38 517 ASP A CA 1
ATOM 4083 C C . ASP A 1 517 ? -8.599 -7.434 7.262 1.00 79.38 517 ASP A C 1
ATOM 4085 O O . ASP A 1 517 ? -9.781 -7.362 6.935 1.00 79.38 517 ASP A O 1
ATOM 4089 N N . GLY A 1 518 ? -7.707 -8.099 6.521 1.00 77.56 518 GLY A N 1
ATOM 4090 C CA . GLY A 1 518 ? -8.065 -8.803 5.290 1.00 77.56 518 GLY A CA 1
ATOM 4091 C C . GLY A 1 518 ? -9.062 -9.941 5.524 1.00 77.56 518 GLY A C 1
ATOM 4092 O O . GLY A 1 518 ? -9.990 -10.111 4.736 1.00 77.56 518 GLY A O 1
ATOM 4093 N N . VAL A 1 519 ? -8.920 -10.695 6.621 1.00 88.19 519 VAL A N 1
ATOM 4094 C CA . VAL A 1 519 ? -9.911 -11.707 7.025 1.00 88.19 519 VAL A CA 1
ATOM 4095 C C . VAL A 1 519 ? -11.261 -11.054 7.300 1.00 88.19 519 VAL A C 1
ATOM 4097 O O . VAL A 1 519 ? -12.272 -11.565 6.831 1.00 88.19 519 VAL A O 1
ATOM 4100 N N . ALA A 1 520 ? -11.294 -9.924 8.012 1.00 85.25 520 ALA A N 1
ATOM 4101 C CA . ALA A 1 520 ? -12.538 -9.213 8.295 1.00 85.25 520 ALA A CA 1
ATOM 4102 C C . ALA A 1 520 ? -13.251 -8.756 7.020 1.00 85.25 520 ALA A C 1
ATOM 4104 O O . ALA A 1 520 ? -14.447 -9.002 6.895 1.00 85.25 520 ALA A O 1
ATOM 4105 N N . ALA A 1 521 ? -12.516 -8.203 6.053 1.00 77.44 521 ALA A N 1
ATOM 4106 C CA . ALA A 1 521 ? -13.073 -7.821 4.756 1.00 77.44 521 ALA A CA 1
ATOM 4107 C C . ALA A 1 521 ? -13.661 -9.027 4.001 1.00 77.44 521 ALA A C 1
ATOM 4109 O O . ALA A 1 521 ? -14.766 -8.949 3.473 1.00 77.44 521 ALA A O 1
ATOM 4110 N N . VAL A 1 522 ? -12.969 -10.174 4.006 1.00 81.62 522 VAL A N 1
ATOM 4111 C CA . VAL A 1 522 ? -13.490 -11.405 3.386 1.00 81.62 522 VAL A CA 1
ATOM 4112 C C . VAL A 1 522 ? -14.737 -11.919 4.106 1.00 81.62 522 VAL A C 1
ATOM 4114 O O . VAL A 1 522 ? -15.661 -12.398 3.452 1.00 81.62 522 VAL A O 1
ATOM 4117 N N . VAL A 1 523 ? -14.786 -11.837 5.436 1.00 88.12 523 VAL A N 1
ATOM 4118 C CA . VAL A 1 523 ? -15.966 -12.234 6.219 1.00 88.12 523 VAL A CA 1
ATOM 4119 C C . VAL A 1 523 ? -17.147 -11.305 5.954 1.00 88.12 523 VAL A C 1
ATOM 4121 O O . VAL A 1 523 ? -18.269 -11.787 5.880 1.00 88.12 523 VAL A O 1
ATOM 4124 N N . GLU A 1 524 ? -16.912 -10.005 5.797 1.00 82.25 524 GLU A N 1
ATOM 4125 C CA . GLU A 1 524 ? -17.951 -9.029 5.451 1.00 82.25 524 GLU A CA 1
ATOM 4126 C C . GLU A 1 524 ? -18.499 -9.256 4.034 1.00 82.25 524 GLU A C 1
ATOM 4128 O O . GLU A 1 524 ? -19.703 -9.173 3.820 1.00 82.25 524 GLU A O 1
ATOM 4133 N N . GLU A 1 525 ? -17.631 -9.601 3.080 1.00 80.38 525 GLU A N 1
ATOM 4134 C CA . GLU A 1 525 ? -18.016 -9.866 1.691 1.00 80.38 525 GLU A CA 1
ATOM 4135 C C . GLU A 1 525 ? -18.754 -11.202 1.520 1.00 80.38 525 GLU A C 1
ATOM 4137 O O . GLU A 1 525 ? -19.761 -11.273 0.818 1.00 80.38 525 GLU A O 1
ATOM 4142 N N . SER A 1 526 ? -18.225 -12.275 2.115 1.00 82.94 526 SER A N 1
ATOM 4143 C CA . SER A 1 526 ? -18.718 -13.641 1.880 1.00 82.94 526 SER A CA 1
ATOM 4144 C C . SER A 1 526 ? -19.728 -14.140 2.911 1.00 82.94 526 SER A C 1
ATOM 4146 O O . SER A 1 526 ? -20.366 -15.157 2.658 1.00 82.94 526 SER A O 1
ATOM 4148 N N . ASP A 1 527 ? -19.848 -13.450 4.049 1.00 89.44 527 ASP A N 1
ATOM 4149 C CA . ASP A 1 527 ? -20.693 -13.789 5.200 1.00 89.44 527 ASP A CA 1
ATOM 4150 C C . ASP A 1 527 ? -20.784 -15.299 5.515 1.00 89.44 527 ASP A C 1
ATOM 4152 O O . ASP A 1 527 ? -21.861 -15.892 5.457 1.00 89.44 527 ASP A O 1
ATOM 4156 N N . PRO A 1 528 ? -19.655 -15.959 5.838 1.00 93.00 528 PRO A N 1
ATOM 4157 C CA . PRO A 1 528 ? -19.647 -17.394 6.099 1.00 93.00 528 PRO A CA 1
ATOM 4158 C C . PRO A 1 528 ? -20.457 -17.749 7.355 1.00 93.00 528 PRO A C 1
ATOM 4160 O O . PRO A 1 528 ? -20.365 -17.066 8.380 1.00 93.00 528 PRO A O 1
ATOM 4163 N N . ASP A 1 529 ? -21.166 -18.883 7.318 1.00 94.62 529 ASP A N 1
ATOM 4164 C CA . ASP A 1 529 ? -21.962 -19.375 8.456 1.00 94.62 529 ASP A CA 1
ATOM 4165 C C . ASP A 1 529 ? -21.090 -19.702 9.679 1.00 94.62 529 ASP A C 1
ATOM 4167 O O . ASP A 1 529 ? -21.533 -19.573 10.824 1.00 94.62 529 ASP A O 1
ATOM 4171 N N . VAL A 1 530 ? -19.856 -20.164 9.438 1.00 96.25 530 VAL A N 1
ATOM 4172 C CA . VAL A 1 530 ? -18.931 -20.639 10.472 1.00 96.25 530 VAL A CA 1
ATOM 4173 C C . VAL A 1 530 ? -17.530 -20.042 10.302 1.00 96.25 530 VAL A C 1
ATOM 4175 O O . VAL A 1 530 ? -16.918 -20.115 9.237 1.00 96.25 530 VAL A O 1
ATOM 4178 N N . LEU A 1 531 ? -16.966 -19.511 11.386 1.00 97.12 531 LEU A N 1
ATOM 4179 C CA . LEU A 1 531 ? -15.572 -19.074 11.460 1.00 97.12 531 LEU A CA 1
ATOM 4180 C C . LEU A 1 531 ? -14.738 -20.095 12.233 1.00 97.12 531 LEU A C 1
ATOM 4182 O O . LEU A 1 531 ? -15.054 -20.450 13.369 1.00 97.12 531 LEU A O 1
ATOM 4186 N N . LEU A 1 532 ? -13.655 -20.557 11.617 1.00 97.44 532 LEU A N 1
ATOM 4187 C CA . LEU A 1 532 ? -12.751 -21.562 12.165 1.00 97.44 532 LEU A CA 1
ATOM 4188 C C . LEU A 1 532 ? -11.349 -20.952 12.252 1.00 97.44 532 LEU A C 1
ATOM 4190 O O . LEU A 1 532 ? -10.717 -20.687 11.233 1.00 97.44 532 LEU A O 1
ATOM 4194 N N . PHE A 1 533 ? -10.838 -20.735 13.458 1.00 97.56 533 PHE A N 1
ATOM 4195 C CA . PHE A 1 533 ? -9.522 -20.130 13.662 1.00 97.56 533 PHE A CA 1
ATOM 4196 C C . PHE A 1 533 ? -8.543 -21.133 14.261 1.00 97.56 533 PHE A C 1
ATOM 4198 O O . PHE A 1 533 ? -8.861 -21.804 15.241 1.00 97.56 533 PHE A O 1
ATOM 4205 N N . ASP A 1 534 ? -7.315 -21.202 13.755 1.00 97.00 534 ASP A N 1
ATOM 4206 C CA . ASP A 1 534 ? -6.228 -21.681 14.602 1.00 97.00 534 ASP A CA 1
ATOM 4207 C C . ASP A 1 534 ? -5.999 -20.722 15.783 1.00 97.00 534 ASP A C 1
ATOM 4209 O O . ASP A 1 534 ? -6.354 -19.540 15.751 1.00 97.00 534 ASP A O 1
ATOM 4213 N N . PHE A 1 535 ? -5.405 -21.236 16.857 1.00 96.38 535 PHE A N 1
ATOM 4214 C CA . PHE A 1 535 ? -5.093 -20.429 18.025 1.00 96.38 535 PHE A CA 1
ATOM 4215 C C . PHE A 1 535 ? -3.712 -19.772 17.947 1.00 96.38 535 PHE A C 1
ATOM 4217 O O . PHE A 1 535 ? -3.612 -18.548 18.014 1.00 96.38 535 PHE A O 1
ATOM 4224 N N . ASP A 1 536 ? -2.645 -20.563 17.829 1.00 94.31 536 ASP A N 1
ATOM 4225 C CA . ASP A 1 536 ? -1.286 -20.083 18.071 1.00 94.31 536 ASP A CA 1
ATOM 4226 C C . ASP A 1 536 ? -0.782 -19.296 16.868 1.00 94.31 536 ASP A C 1
ATOM 4228 O O . ASP A 1 536 ? -0.705 -19.815 15.769 1.00 94.31 536 ASP A O 1
ATOM 4232 N N . ARG A 1 537 ? -0.401 -18.035 17.070 1.00 92.12 537 ARG A N 1
ATOM 4233 C CA . ARG A 1 537 ? -0.031 -17.110 15.989 1.00 92.12 537 ARG A CA 1
ATOM 4234 C C . ARG A 1 537 ? -1.112 -16.908 14.928 1.00 92.12 537 ARG A C 1
ATOM 4236 O O . ARG A 1 537 ? -0.823 -16.288 13.914 1.00 92.12 537 ARG A O 1
ATOM 4243 N N . THR A 1 538 ? -2.349 -17.290 15.212 1.00 94.94 538 THR A N 1
ATOM 4244 C CA . THR A 1 538 ? -3.501 -16.996 14.364 1.00 94.94 538 THR A CA 1
ATOM 4245 C C . THR A 1 538 ? -4.483 -16.142 15.142 1.00 94.94 538 THR A C 1
ATOM 4247 O O . THR A 1 538 ? -4.426 -14.918 15.040 1.00 94.94 538 THR A O 1
ATOM 4250 N N . PHE A 1 539 ? -5.272 -16.734 16.040 1.00 95.75 539 PHE A N 1
ATOM 4251 C CA . PHE A 1 539 ? -6.168 -15.972 16.905 1.00 95.75 539 PHE A CA 1
ATOM 4252 C C . PHE A 1 539 ? -5.428 -15.279 18.061 1.00 95.75 539 PHE A C 1
ATOM 4254 O O . PHE A 1 539 ? -5.622 -14.086 18.293 1.00 95.75 539 PHE A O 1
ATOM 4261 N N . ALA A 1 540 ? -4.461 -15.945 18.703 1.00 94.06 540 ALA A N 1
ATOM 4262 C CA . ALA A 1 540 ? -3.657 -15.422 19.818 1.00 94.06 540 ALA A CA 1
ATOM 4263 C C . ALA A 1 540 ? -2.144 -15.331 19.528 1.00 94.06 540 ALA A C 1
ATOM 4265 O O . ALA A 1 540 ? -1.591 -16.056 18.705 1.00 94.06 540 ALA A O 1
ATOM 4266 N N . SER A 1 541 ? -1.437 -14.420 20.209 1.00 89.88 541 SER A N 1
ATOM 4267 C CA . SER A 1 541 ? 0.000 -14.159 19.984 1.00 89.88 541 SER A CA 1
ATOM 4268 C C . SER A 1 541 ? 0.913 -15.232 20.583 1.00 89.88 541 SER A C 1
ATOM 4270 O O . SER A 1 541 ? 2.141 -15.087 20.612 1.00 89.88 541 SER A O 1
ATOM 4272 N N . THR A 1 542 ? 0.323 -16.315 21.082 1.00 89.56 542 THR A N 1
ATOM 4273 C CA . THR A 1 542 ? 1.024 -17.467 21.626 1.00 89.56 542 THR A CA 1
ATOM 4274 C C . THR A 1 542 ? 1.929 -18.091 20.571 1.00 89.56 542 THR A C 1
ATOM 4276 O O . THR A 1 542 ? 1.616 -18.172 19.385 1.00 89.56 542 THR A O 1
ATOM 4279 N N . ARG A 1 543 ? 3.116 -18.529 20.998 1.00 86.25 543 ARG A N 1
ATOM 4280 C CA . ARG A 1 543 ? 3.945 -19.409 20.165 1.00 86.25 543 ARG A CA 1
ATOM 4281 C C . ARG A 1 543 ? 3.337 -20.810 20.200 1.00 86.25 543 ARG A C 1
ATOM 4283 O O . ARG A 1 543 ? 2.799 -21.185 21.231 1.00 86.25 543 ARG A O 1
ATOM 4290 N N . SER A 1 544 ? 3.513 -21.580 19.126 1.00 83.50 544 SER A N 1
ATOM 4291 C CA . SER A 1 544 ? 3.044 -22.970 19.014 1.00 83.50 544 SER A CA 1
ATOM 4292 C C . SER A 1 544 ? 3.189 -23.763 20.321 1.00 83.50 544 SER A C 1
ATOM 4294 O O . SER A 1 544 ? 4.308 -24.002 20.782 1.00 83.50 544 SER A O 1
ATOM 4296 N N . GLY A 1 545 ? 2.057 -24.194 20.880 1.00 85.31 545 GLY A N 1
ATOM 4297 C CA . GLY A 1 545 ? 1.964 -25.015 22.088 1.00 85.31 545 GLY A CA 1
ATOM 4298 C C . GLY A 1 545 ? 2.213 -24.283 23.410 1.00 85.31 545 GLY A C 1
ATOM 4299 O O . GLY A 1 545 ? 2.390 -24.950 24.425 1.00 85.31 545 GLY A O 1
ATOM 4300 N N . ALA A 1 546 ? 2.277 -22.950 23.423 1.00 88.19 546 ALA A N 1
ATOM 4301 C CA . ALA A 1 546 ? 2.436 -22.179 24.654 1.00 88.19 546 ALA A CA 1
ATOM 4302 C C . ALA A 1 546 ? 1.105 -22.034 25.410 1.00 88.19 546 ALA A C 1
ATOM 4304 O O . ALA A 1 546 ? 0.040 -21.942 24.805 1.00 88.19 546 ALA A O 1
ATOM 4305 N N . ASP A 1 547 ? 1.182 -21.974 26.738 1.00 92.62 547 ASP A N 1
ATOM 4306 C CA . ASP A 1 547 ? 0.045 -21.644 27.596 1.00 92.62 547 ASP A CA 1
ATOM 4307 C C . ASP A 1 547 ? -0.273 -20.134 27.489 1.00 92.62 547 ASP A C 1
ATOM 4309 O O . ASP A 1 547 ? 0.613 -19.320 27.777 1.00 92.62 547 ASP A O 1
ATOM 4313 N N . PRO A 1 548 ? -1.492 -19.735 27.071 1.00 92.31 548 PRO A N 1
ATOM 4314 C CA . PRO A 1 548 ? -1.846 -18.328 26.880 1.00 92.31 548 PRO A CA 1
ATOM 4315 C C . PRO A 1 548 ? -1.931 -17.513 28.178 1.00 92.31 548 PRO A C 1
ATOM 4317 O O . PRO A 1 548 ? -1.834 -16.287 28.117 1.00 92.31 548 PRO A O 1
ATOM 4320 N N . LEU A 1 549 ? -2.078 -18.160 29.339 1.00 91.56 549 LEU A N 1
ATOM 4321 C CA . LEU A 1 549 ? -2.154 -17.482 30.639 1.00 91.56 549 LEU A CA 1
ATOM 4322 C C . LEU A 1 549 ? -0.767 -17.190 31.232 1.00 91.56 549 LEU A C 1
ATOM 4324 O O . LEU A 1 549 ? -0.636 -16.403 32.170 1.00 91.56 549 LEU A O 1
ATOM 4328 N N . VAL A 1 550 ? 0.295 -17.800 30.693 1.00 88.94 550 VAL A N 1
ATOM 4329 C CA . VAL A 1 550 ? 1.657 -17.597 31.195 1.00 88.94 550 VAL A CA 1
ATOM 4330 C C . VAL A 1 550 ? 2.242 -16.305 30.628 1.00 88.94 550 VAL A C 1
ATOM 4332 O O . VAL A 1 550 ? 2.617 -16.222 29.460 1.00 88.94 550 VAL A O 1
ATOM 4335 N N . VAL A 1 551 ? 2.407 -15.308 31.495 1.00 80.06 551 VAL A N 1
ATOM 4336 C CA . VAL A 1 551 ? 3.126 -14.067 31.181 1.00 80.06 551 VAL A CA 1
ATOM 4337 C C . VAL A 1 551 ? 4.626 -14.361 31.081 1.00 80.06 551 VAL A C 1
ATOM 4339 O O . VAL A 1 551 ? 5.256 -14.783 32.052 1.00 80.06 551 VAL A O 1
ATOM 4342 N N . LYS A 1 552 ? 5.234 -14.117 29.913 1.00 72.50 552 LYS A N 1
ATOM 4343 C CA . LYS A 1 552 ? 6.695 -14.203 29.725 1.00 72.50 552 LYS A CA 1
ATOM 4344 C C . LYS A 1 552 ? 7.276 -12.806 29.551 1.00 72.50 552 LYS A C 1
ATOM 4346 O O . LYS A 1 552 ? 6.808 -12.039 28.718 1.00 72.50 552 LYS A O 1
ATOM 4351 N N . ASN A 1 553 ? 8.326 -12.489 30.310 1.00 72.62 553 ASN A N 1
ATOM 4352 C CA . ASN A 1 553 ? 9.002 -11.183 30.286 1.00 72.62 553 ASN A CA 1
ATOM 4353 C C . ASN A 1 553 ? 8.061 -9.988 30.551 1.00 72.62 553 ASN A C 1
ATOM 4355 O O . ASN A 1 553 ? 8.242 -8.924 29.967 1.00 72.62 553 ASN A O 1
ATOM 4359 N N . GLY A 1 554 ? 7.034 -10.171 31.388 1.00 69.94 554 GLY A N 1
ATOM 4360 C CA . GLY A 1 554 ? 6.054 -9.123 31.697 1.00 69.94 554 GLY A CA 1
ATOM 4361 C C . GLY A 1 554 ? 5.055 -8.810 30.576 1.00 69.94 554 GLY A C 1
ATOM 4362 O O . GLY A 1 554 ? 4.200 -7.955 30.771 1.00 69.94 554 GLY A O 1
ATOM 4363 N N . MET A 1 555 ? 5.120 -9.498 29.429 1.00 70.38 555 MET A N 1
ATOM 4364 C CA . MET A 1 555 ? 4.152 -9.340 28.340 1.00 70.38 555 MET A CA 1
ATOM 4365 C C . MET A 1 555 ? 3.114 -10.461 28.386 1.00 70.38 555 MET A C 1
ATOM 4367 O O . MET A 1 555 ? 3.458 -11.646 28.316 1.00 70.38 555 MET A O 1
ATOM 4371 N N . SER A 1 556 ? 1.842 -10.084 28.516 1.00 83.62 556 SER A N 1
ATOM 4372 C CA . SER A 1 556 ? 0.711 -10.995 28.360 1.00 83.62 556 SER A CA 1
ATOM 4373 C C . SER A 1 556 ? 0.468 -11.302 26.881 1.00 83.62 556 SER A C 1
ATOM 4375 O O . SER A 1 556 ? 0.775 -10.506 25.990 1.00 83.62 556 SER A O 1
ATOM 4377 N N . HIS A 1 557 ? -0.081 -12.482 26.604 1.00 86.88 557 HIS A N 1
ATOM 4378 C CA . HIS A 1 557 ? -0.535 -12.816 25.261 1.00 86.88 557 HIS A CA 1
ATOM 4379 C C . HIS A 1 557 ? -1.786 -11.998 24.892 1.00 86.88 557 HIS A C 1
ATOM 4381 O O . HIS A 1 557 ? -2.612 -11.648 25.741 1.00 86.88 557 HIS A O 1
ATOM 4387 N N . THR A 1 558 ? -1.927 -11.690 23.605 1.00 90.62 558 THR A N 1
ATOM 4388 C CA . THR A 1 558 ? -2.987 -10.834 23.055 1.00 90.62 558 THR A CA 1
ATOM 4389 C C . THR A 1 558 ? -3.727 -11.556 21.937 1.00 90.62 558 THR A C 1
ATOM 4391 O O . THR A 1 558 ? -3.154 -12.402 21.244 1.00 90.62 558 THR A O 1
ATOM 4394 N N . LEU A 1 559 ? -5.005 -11.226 21.753 1.00 93.12 559 LEU A N 1
ATOM 4395 C CA . LEU A 1 559 ? -5.761 -11.643 20.575 1.00 93.12 559 LEU A CA 1
ATOM 4396 C C . LEU A 1 559 ? -5.456 -10.719 19.397 1.00 93.12 559 LEU A C 1
ATOM 4398 O O . LEU A 1 559 ? -5.073 -9.565 19.590 1.00 93.12 559 LEU A O 1
ATOM 4402 N N . ASP A 1 560 ? -5.614 -11.233 18.180 1.00 92.44 560 ASP A N 1
ATOM 4403 C CA . ASP A 1 560 ? -5.711 -10.360 17.015 1.00 92.44 560 ASP A CA 1
ATOM 4404 C C . ASP A 1 560 ? -6.995 -9.512 17.132 1.00 92.44 560 ASP A C 1
ATOM 4406 O O . ASP A 1 560 ? -8.078 -10.079 17.309 1.00 92.44 560 ASP A O 1
ATOM 4410 N N . PRO A 1 561 ? -6.905 -8.171 17.078 1.00 86.69 561 PRO A N 1
ATOM 4411 C CA . PRO A 1 561 ? -8.044 -7.304 17.367 1.00 86.69 561 PRO A CA 1
ATOM 4412 C C . PRO A 1 561 ? -9.153 -7.398 16.314 1.00 86.69 561 PRO A C 1
ATOM 4414 O O . PRO A 1 561 ? -10.320 -7.209 16.653 1.00 86.69 561 PRO A O 1
ATOM 4417 N N . HIS A 1 562 ? -8.818 -7.691 15.056 1.00 87.75 562 HIS A N 1
ATOM 4418 C CA . HIS A 1 562 ? -9.812 -7.808 13.992 1.00 87.75 562 HIS A CA 1
ATOM 4419 C C . HIS A 1 562 ? -10.533 -9.151 14.094 1.00 87.75 562 HIS A C 1
ATOM 4421 O O . HIS A 1 562 ? -11.762 -9.178 14.108 1.00 87.75 562 HIS A O 1
ATOM 4427 N N . LEU A 1 563 ? -9.796 -10.249 14.291 1.00 94.75 563 LEU A N 1
ATOM 4428 C CA . LEU A 1 563 ? -10.412 -11.563 14.506 1.00 94.75 563 LEU A CA 1
ATOM 4429 C C . LEU A 1 563 ? -11.265 -11.596 15.783 1.00 94.75 563 LEU A C 1
ATOM 4431 O O . LEU A 1 563 ? -12.345 -12.185 15.788 1.00 94.75 563 LEU A O 1
ATOM 4435 N N . ALA A 1 564 ? -10.819 -10.938 16.860 1.00 94.19 564 ALA A N 1
ATOM 4436 C CA . ALA A 1 564 ? -11.596 -10.822 18.095 1.00 94.19 564 ALA A CA 1
ATOM 4437 C C . ALA A 1 564 ? -12.895 -10.033 17.878 1.00 94.19 564 ALA A C 1
ATOM 4439 O O . ALA A 1 564 ? -13.947 -10.457 18.353 1.00 94.19 564 ALA A O 1
ATOM 4440 N N . SER A 1 565 ? -12.833 -8.936 17.114 1.00 89.25 565 SER A N 1
ATOM 4441 C CA . SER A 1 565 ? -14.008 -8.142 16.741 1.00 89.25 565 SER A CA 1
ATOM 4442 C C . SER A 1 565 ? -15.012 -8.954 15.920 1.00 89.25 565 SER A C 1
ATOM 4444 O O . SER A 1 565 ? -16.210 -8.879 16.185 1.00 89.25 565 SER A O 1
ATOM 4446 N N . LEU A 1 566 ? -14.542 -9.760 14.960 1.00 93.00 566 LEU A N 1
ATOM 4447 C CA . LEU A 1 566 ? -15.404 -10.671 14.200 1.00 93.00 566 LEU A CA 1
ATOM 4448 C C . LEU A 1 566 ? -16.071 -11.695 15.118 1.00 93.00 566 LEU A C 1
ATOM 4450 O O . LEU A 1 566 ? -17.266 -11.944 14.998 1.00 93.00 566 LEU A O 1
ATOM 4454 N N . ALA A 1 567 ? -15.314 -12.263 16.058 1.00 94.94 567 ALA A N 1
ATOM 4455 C CA . ALA A 1 567 ? -15.842 -13.240 16.998 1.00 94.94 567 ALA A CA 1
ATOM 4456 C C . ALA A 1 567 ? -16.893 -12.643 17.954 1.00 94.94 567 ALA A C 1
ATOM 4458 O O . ALA A 1 567 ? -17.874 -13.317 18.261 1.00 94.94 567 ALA A O 1
ATOM 4459 N N . HIS A 1 568 ? -16.736 -11.385 18.390 1.00 91.56 568 HIS A N 1
ATOM 4460 C CA . HIS A 1 568 ? -17.738 -10.683 19.208 1.00 91.56 568 HIS A CA 1
ATOM 4461 C C . HIS A 1 568 ? -19.059 -10.473 18.457 1.00 91.56 568 HIS A C 1
ATOM 4463 O O . HIS A 1 568 ? -20.127 -10.604 19.045 1.00 91.56 568 HIS A O 1
ATOM 4469 N N . GLY A 1 569 ? -18.995 -10.165 17.158 1.00 88.31 569 GLY A N 1
ATOM 4470 C CA . GLY A 1 569 ? -20.177 -9.888 16.336 1.00 88.31 569 GLY A CA 1
ATOM 4471 C C . GLY A 1 569 ? -20.974 -11.123 15.902 1.00 88.31 569 GLY A C 1
ATOM 4472 O O . GLY A 1 569 ? -21.962 -10.984 15.186 1.00 88.31 569 GLY A O 1
ATOM 4473 N N . ARG A 1 570 ? -20.550 -12.331 16.287 1.00 92.94 570 ARG A N 1
ATOM 4474 C CA . ARG A 1 570 ? -21.087 -13.602 15.782 1.00 92.94 570 ARG A CA 1
ATOM 4475 C C . ARG A 1 570 ? -21.879 -14.351 16.855 1.00 92.94 570 ARG A C 1
ATOM 4477 O O . ARG A 1 570 ? -21.563 -14.306 18.042 1.00 92.94 570 ARG A O 1
ATOM 4484 N N . ALA A 1 571 ? -22.917 -15.070 16.425 1.00 90.69 571 ALA A N 1
ATOM 4485 C CA . ALA A 1 571 ? -23.789 -15.821 17.323 1.00 90.69 571 ALA A CA 1
ATOM 4486 C C . ALA A 1 571 ? -23.048 -16.994 18.007 1.00 90.69 571 ALA A C 1
ATOM 4488 O O . ALA A 1 571 ? -22.137 -17.582 17.409 1.00 90.69 571 ALA A O 1
ATOM 4489 N N . PRO A 1 572 ? -23.443 -17.402 19.227 1.00 93.19 572 PRO A N 1
ATOM 4490 C CA . PRO A 1 572 ? -22.880 -18.583 19.877 1.00 93.19 572 PRO A CA 1
ATOM 4491 C C . PRO A 1 572 ? -22.948 -19.826 18.981 1.00 93.19 572 PRO A C 1
ATOM 4493 O O . PRO A 1 572 ? -23.983 -20.116 18.386 1.00 93.19 572 PRO A O 1
ATOM 4496 N N . GLY A 1 573 ? -21.839 -20.564 18.889 1.00 92.19 573 GLY A N 1
ATOM 4497 C CA . GLY A 1 573 ? -21.741 -21.764 18.051 1.00 92.19 573 GLY A CA 1
ATOM 4498 C C . GLY A 1 573 ? -21.413 -21.522 16.574 1.00 92.19 573 GLY A C 1
ATOM 4499 O O . GLY A 1 573 ? -21.314 -22.497 15.842 1.00 92.19 573 GLY A O 1
ATOM 4500 N N . SER A 1 574 ? -21.206 -20.271 16.145 1.00 95.69 574 SER A N 1
ATOM 4501 C CA . SER A 1 574 ? -20.720 -19.946 14.787 1.00 95.69 574 SER A CA 1
ATOM 4502 C C . SER A 1 574 ? -19.213 -19.664 14.720 1.00 95.69 574 SER A C 1
ATOM 4504 O O . SER A 1 574 ? -18.668 -19.454 13.641 1.00 95.69 574 SER A O 1
ATOM 4506 N N . VAL A 1 575 ? -18.515 -19.658 15.861 1.00 97.75 575 VAL A N 1
ATOM 4507 C CA . VAL A 1 575 ? -17.071 -19.395 15.937 1.00 97.75 575 VAL A CA 1
ATOM 4508 C C . VAL A 1 575 ? -16.389 -20.498 16.728 1.00 97.75 575 VAL A C 1
ATOM 4510 O O . VAL A 1 575 ? -16.753 -20.778 17.877 1.00 97.75 575 VAL A O 1
ATOM 4513 N N . HIS A 1 576 ? -15.365 -21.094 16.126 1.00 98.00 576 HIS A N 1
ATOM 4514 C CA . HIS A 1 576 ? -14.603 -22.172 16.734 1.00 98.00 576 HIS A CA 1
ATOM 4515 C C . HIS A 1 576 ? -13.100 -21.947 16.607 1.00 98.00 576 HIS A C 1
ATOM 4517 O O . HIS A 1 576 ? -12.595 -21.496 15.580 1.00 98.00 576 HIS A O 1
ATOM 4523 N N . VAL A 1 577 ? -12.373 -22.348 17.643 1.00 97.69 577 VAL A N 1
ATOM 4524 C CA . VAL A 1 577 ? -10.918 -22.465 17.630 1.00 97.69 577 VAL A CA 1
ATOM 4525 C C . VAL A 1 577 ? -10.542 -23.924 17.384 1.00 97.69 577 VAL A C 1
ATOM 4527 O O . VAL A 1 577 ? -10.932 -24.795 18.157 1.00 97.69 577 VAL A O 1
ATOM 4530 N N . VAL A 1 578 ? -9.759 -24.193 16.341 1.00 96.25 578 VAL A N 1
ATOM 4531 C CA . VAL A 1 578 ? -9.271 -25.523 15.943 1.00 96.25 578 VAL A CA 1
ATOM 4532 C C . VAL A 1 578 ? -7.748 -25.553 16.075 1.00 96.25 578 VAL A C 1
ATOM 4534 O O . VAL A 1 578 ? -7.020 -25.061 15.212 1.00 96.25 578 VAL A O 1
ATOM 4537 N N . THR A 1 579 ? -7.238 -26.133 17.165 1.00 95.19 579 THR A N 1
ATOM 4538 C CA . THR A 1 579 ? -5.817 -26.022 17.536 1.00 95.19 579 THR A CA 1
ATOM 4539 C C . THR A 1 579 ? -5.144 -27.360 17.860 1.00 95.19 579 THR A C 1
ATOM 4541 O O . THR A 1 579 ? -5.762 -28.313 18.335 1.00 95.19 579 THR A O 1
ATOM 4544 N N . ARG A 1 580 ? -3.823 -27.438 17.653 1.00 92.38 580 ARG A N 1
ATOM 4545 C CA . ARG A 1 580 ? -2.981 -28.538 18.168 1.00 92.38 580 ARG A CA 1
ATOM 4546 C C . ARG A 1 580 ? -2.483 -28.296 19.596 1.00 92.38 580 ARG A C 1
ATOM 4548 O O . ARG A 1 580 ? -1.860 -29.188 20.182 1.00 92.38 580 ARG A O 1
ATOM 4555 N N . ASN A 1 581 ? -2.716 -27.106 20.143 1.00 92.94 581 ASN A N 1
ATOM 4556 C CA . ASN A 1 581 ? -2.270 -26.730 21.473 1.00 92.94 581 ASN A CA 1
ATOM 4557 C C . ASN A 1 581 ? -2.977 -27.594 22.536 1.00 92.94 581 ASN A C 1
ATOM 4559 O O . ASN A 1 581 ? -4.194 -27.789 22.503 1.00 92.94 581 ASN A O 1
ATOM 4563 N N . SER A 1 582 ? -2.203 -28.164 23.464 1.00 92.94 582 SER A N 1
ATOM 4564 C CA . SER A 1 582 ? -2.699 -29.063 24.514 1.00 92.94 582 SER A CA 1
ATOM 4565 C C . SER A 1 582 ? -3.423 -28.345 25.652 1.00 92.94 582 SER A C 1
ATOM 4567 O O . SER A 1 582 ? -4.165 -28.990 26.397 1.00 92.94 582 SER A O 1
ATOM 4569 N N . HIS A 1 583 ? -3.221 -27.033 25.790 1.00 94.56 583 HIS A N 1
ATOM 4570 C CA . HIS A 1 583 ? -3.708 -26.202 26.892 1.00 94.56 583 HIS A CA 1
ATOM 4571 C C . HIS A 1 583 ? -5.172 -25.762 26.709 1.00 94.56 583 HIS A C 1
ATOM 4573 O O . HIS A 1 583 ? -5.503 -24.597 26.903 1.00 94.56 583 HIS A O 1
ATOM 4579 N N . LYS A 1 584 ? -6.070 -26.685 26.323 1.00 95.31 584 LYS A N 1
ATOM 4580 C CA . LYS A 1 584 ? -7.475 -26.372 25.987 1.00 95.31 584 LYS A CA 1
ATOM 4581 C C . LYS A 1 584 ? -8.170 -25.526 27.064 1.00 95.31 584 LYS A C 1
ATOM 4583 O O . LYS A 1 584 ? -8.726 -24.485 26.741 1.00 95.31 584 LYS A O 1
ATOM 4588 N N . ARG A 1 585 ? -8.092 -25.941 28.333 1.00 96.56 585 ARG A N 1
ATOM 4589 C CA . ARG A 1 585 ? -8.760 -25.242 29.446 1.00 96.56 585 ARG A CA 1
ATOM 4590 C C . ARG A 1 585 ? -8.227 -23.825 29.653 1.00 96.56 585 ARG A C 1
ATOM 4592 O O . ARG A 1 585 ? -8.988 -22.920 29.962 1.00 96.56 585 ARG A O 1
ATOM 4599 N N . GLN A 1 586 ? -6.922 -23.631 29.483 1.00 96.94 586 GLN A N 1
ATOM 4600 C CA . GLN A 1 586 ? -6.296 -22.317 29.604 1.00 96.94 586 GLN A CA 1
ATOM 4601 C C . GLN A 1 586 ? -6.662 -21.412 28.430 1.00 96.94 586 GLN A C 1
ATOM 4603 O O . GLN A 1 586 ? -6.851 -20.220 28.631 1.00 96.94 586 GLN A O 1
ATOM 4608 N N . ILE A 1 587 ? -6.810 -21.969 27.224 1.00 96.88 587 ILE A N 1
ATOM 4609 C CA . ILE A 1 587 ? -7.324 -21.236 26.062 1.00 96.88 587 ILE A CA 1
ATOM 4610 C C . ILE A 1 587 ? -8.766 -20.786 26.315 1.00 96.88 587 ILE A C 1
ATOM 4612 O O . ILE A 1 587 ? -9.071 -19.615 26.120 1.00 96.88 587 ILE A O 1
ATOM 4616 N N . GLU A 1 588 ? -9.633 -21.678 26.799 1.00 97.81 588 GLU A N 1
ATOM 4617 C CA . GLU A 1 588 ? -11.022 -21.345 27.150 1.00 97.81 588 GLU A CA 1
ATOM 4618 C C . GLU A 1 588 ? -11.086 -20.234 28.210 1.00 97.81 588 GLU A C 1
ATOM 4620 O O . GLU A 1 588 ? -11.805 -19.254 28.028 1.00 97.81 588 GLU A O 1
ATOM 4625 N N . ALA A 1 589 ? -10.282 -20.332 29.273 1.00 96.81 589 ALA A N 1
ATOM 4626 C CA . ALA A 1 589 ? -10.192 -19.293 30.299 1.00 96.81 589 ALA A CA 1
ATOM 4627 C C . ALA A 1 589 ? -9.671 -17.957 29.737 1.00 96.81 589 ALA A C 1
ATOM 4629 O O . ALA A 1 589 ? -10.254 -16.908 29.994 1.00 96.81 589 ALA A O 1
ATOM 4630 N N . PHE A 1 590 ? -8.623 -17.993 28.909 1.00 96.19 590 PHE A N 1
ATOM 4631 C CA . PHE A 1 590 ? -8.042 -16.811 28.268 1.00 96.19 590 PHE A CA 1
ATOM 4632 C C . PHE A 1 590 ? -9.032 -16.080 27.347 1.00 96.19 590 PHE A C 1
ATOM 4634 O O . PHE A 1 590 ? -9.012 -14.848 27.273 1.00 96.19 590 PHE A O 1
ATOM 4641 N N . LEU A 1 591 ? -9.888 -16.827 26.641 1.00 97.00 591 LEU A N 1
ATOM 4642 C CA . LEU A 1 591 ? -10.965 -16.274 25.819 1.00 97.00 591 LEU A CA 1
ATOM 4643 C C . LEU A 1 591 ? -12.105 -15.724 26.684 1.00 97.00 591 LEU A C 1
ATOM 4645 O O . LEU A 1 591 ? -12.606 -14.639 26.400 1.00 97.00 591 LEU A O 1
ATOM 4649 N N . ALA A 1 592 ? -12.475 -16.413 27.766 1.00 95.69 592 ALA A N 1
ATOM 4650 C CA . ALA A 1 592 ? -13.497 -15.938 28.698 1.00 95.69 592 ALA A CA 1
ATOM 4651 C C . ALA A 1 592 ? -13.109 -14.607 29.368 1.00 95.69 592 ALA A C 1
ATOM 4653 O O . ALA A 1 592 ? -13.943 -13.710 29.454 1.00 95.69 592 ALA A O 1
ATOM 4654 N N . GLU A 1 593 ? -11.837 -14.431 29.749 1.00 93.19 593 GLU A N 1
ATOM 4655 C CA . GLU A 1 593 ? -11.287 -13.158 30.260 1.00 93.19 593 GLU A CA 1
ATOM 4656 C C . GLU A 1 593 ? -11.394 -11.990 29.263 1.00 93.19 593 GLU A C 1
ATOM 4658 O O . GLU A 1 593 ? -11.212 -10.836 29.641 1.00 93.19 593 GLU A O 1
ATOM 4663 N N . ARG A 1 594 ? -11.652 -12.281 27.984 1.00 92.44 594 ARG A N 1
ATOM 4664 C CA . ARG A 1 594 ? -11.766 -11.314 26.881 1.00 92.44 594 ARG A CA 1
ATOM 4665 C C . ARG A 1 594 ? -13.161 -11.325 26.262 1.00 92.44 594 ARG A C 1
ATOM 4667 O O . ARG A 1 594 ? -13.294 -11.042 25.077 1.00 92.44 594 ARG A O 1
ATOM 4674 N N . GLU A 1 595 ? -14.166 -11.714 27.047 1.00 94.81 595 GLU A N 1
ATOM 4675 C CA . GLU A 1 595 ? -15.585 -11.701 26.660 1.00 94.81 595 GLU A CA 1
ATOM 4676 C C . GLU A 1 595 ? -15.915 -12.604 25.454 1.00 94.81 595 GLU A C 1
ATOM 4678 O O . GLU A 1 595 ? -16.905 -12.420 24.755 1.00 94.81 595 GLU A O 1
ATOM 4683 N N . LEU A 1 596 ? -15.103 -13.643 25.231 1.00 95.88 596 LEU A N 1
ATOM 4684 C CA . LEU A 1 596 ? -15.247 -14.611 24.137 1.00 95.88 596 LEU A CA 1
ATOM 4685 C C . LEU A 1 596 ? -15.578 -16.018 24.647 1.00 95.88 596 LEU A C 1
ATOM 4687 O O . LEU A 1 596 ? -15.184 -17.018 24.050 1.00 95.88 596 LEU A O 1
ATOM 4691 N N . ALA A 1 597 ? -16.310 -16.112 25.760 1.00 95.19 597 ALA A N 1
ATOM 4692 C CA . ALA A 1 597 ? -16.700 -17.392 26.358 1.00 95.19 597 ALA A CA 1
ATOM 4693 C C . ALA A 1 597 ? -17.615 -18.241 25.448 1.00 95.19 597 ALA A C 1
ATOM 4695 O O . ALA A 1 597 ? -17.728 -19.450 25.644 1.00 95.19 597 ALA A O 1
ATOM 4696 N N . HIS A 1 598 ? -18.262 -17.632 24.446 1.00 95.38 598 HIS A N 1
ATOM 4697 C CA . HIS A 1 598 ? -19.084 -18.326 23.447 1.00 95.38 598 HIS A CA 1
ATOM 4698 C C . HIS A 1 598 ? -18.273 -18.999 22.332 1.00 95.38 598 HIS A C 1
ATOM 4700 O O . HIS A 1 598 ? -18.835 -19.807 21.588 1.00 95.38 598 HIS A O 1
ATOM 4706 N N . VAL A 1 599 ? -16.978 -18.686 22.198 1.00 97.25 599 VAL A N 1
ATOM 4707 C CA . VAL A 1 599 ? -16.093 -19.300 21.201 1.00 97.25 599 VAL A CA 1
ATOM 4708 C C . VAL A 1 599 ? -15.725 -20.712 21.647 1.00 97.25 599 VAL A C 1
ATOM 4710 O O . VAL A 1 599 ? -15.129 -20.918 22.703 1.00 97.25 599 VAL A O 1
ATOM 4713 N N . GLN A 1 600 ? -16.050 -21.707 20.825 1.00 97.31 600 GLN A N 1
ATOM 4714 C CA . GLN A 1 600 ? -15.820 -23.108 21.179 1.00 97.31 600 GLN A CA 1
ATOM 4715 C C . GLN A 1 600 ? -14.393 -23.544 20.844 1.00 97.31 600 GLN A C 1
ATOM 4717 O O . GLN A 1 600 ? -13.943 -23.375 19.713 1.00 97.31 600 GLN A O 1
ATOM 4722 N N . VAL A 1 601 ? -13.688 -24.159 21.796 1.00 97.00 601 VAL A N 1
ATOM 4723 C CA . VAL A 1 601 ? -12.292 -24.583 21.610 1.00 97.00 601 VAL A CA 1
ATOM 4724 C C . VAL A 1 601 ? -12.191 -26.093 21.398 1.00 97.00 601 VAL A C 1
ATOM 4726 O O . VAL A 1 601 ? -12.518 -26.908 22.270 1.00 97.00 601 VAL A O 1
ATOM 4729 N N . HIS A 1 602 ? -11.638 -26.475 20.253 1.00 95.44 602 HIS A N 1
ATOM 4730 C CA . HIS A 1 602 ? -11.389 -27.855 19.860 1.00 95.44 602 HIS A CA 1
ATOM 4731 C C . HIS A 1 602 ? -9.884 -28.093 19.735 1.00 95.44 602 HIS A C 1
ATOM 4733 O O . HIS A 1 602 ? -9.192 -27.491 18.914 1.00 95.44 602 HIS A O 1
ATOM 4739 N N . SER A 1 603 ? -9.361 -28.968 20.595 1.00 92.94 603 SER A N 1
ATOM 4740 C CA . SER A 1 603 ? -7.946 -29.341 20.608 1.00 92.94 603 SER A CA 1
ATOM 4741 C C . SER A 1 603 ? -7.783 -30.763 20.098 1.00 92.94 603 SER A C 1
ATOM 4743 O O . SER A 1 603 ? -8.358 -31.690 20.673 1.00 92.94 603 SER A O 1
ATOM 4745 N N . LEU A 1 604 ? -6.958 -30.952 19.065 1.00 88.50 604 LEU A N 1
ATOM 4746 C CA . LEU A 1 604 ? -6.734 -32.270 18.458 1.00 88.50 604 LEU A CA 1
ATOM 4747 C C . LEU A 1 604 ? -6.212 -33.302 19.463 1.00 88.50 604 LEU A C 1
ATOM 4749 O O . LEU A 1 604 ? -6.528 -34.478 19.354 1.00 88.50 604 LEU A O 1
ATOM 4753 N N . ARG A 1 605 ? -5.439 -32.885 20.474 1.00 80.94 605 ARG A N 1
ATOM 4754 C CA . ARG A 1 605 ? -4.904 -33.825 21.474 1.00 80.94 605 ARG A CA 1
ATOM 4755 C C . ARG A 1 605 ? -5.972 -34.434 22.378 1.00 80.94 605 ARG A C 1
ATOM 4757 O O . ARG A 1 605 ? -5.724 -35.471 22.981 1.00 80.94 605 ARG A O 1
ATOM 4764 N N . HIS A 1 606 ? -7.122 -33.776 22.490 1.00 74.12 606 HIS A N 1
ATOM 4765 C CA . HIS A 1 606 ? -8.247 -34.218 23.313 1.00 74.12 606 HIS A CA 1
ATOM 4766 C C . HIS A 1 606 ? -9.385 -34.800 22.469 1.00 74.12 606 HIS A C 1
ATOM 4768 O O . HIS A 1 606 ? -10.393 -35.233 23.020 1.00 74.12 606 HIS A O 1
ATOM 4774 N N . PHE A 1 607 ? -9.233 -34.820 21.142 1.00 71.19 607 PHE A N 1
ATOM 4775 C CA . PHE A 1 607 ? -10.243 -35.308 20.216 1.00 71.19 607 PHE A CA 1
ATOM 4776 C C . PHE A 1 607 ? -9.825 -36.675 19.672 1.00 71.19 607 PHE A C 1
ATOM 4778 O O . PHE A 1 607 ? -9.053 -36.779 18.724 1.00 71.19 607 PHE A O 1
ATOM 4785 N N . ALA A 1 608 ? -10.321 -37.738 20.311 1.00 63.12 608 ALA A N 1
ATOM 4786 C CA . ALA A 1 608 ? -9.843 -39.107 20.104 1.00 63.12 608 ALA A CA 1
ATOM 4787 C C . ALA A 1 608 ? -9.988 -39.637 18.661 1.00 63.12 608 ALA A C 1
ATOM 4789 O O . ALA A 1 608 ? -9.289 -40.579 18.298 1.00 63.12 608 ALA A O 1
ATOM 4790 N N . SER A 1 609 ? -10.880 -39.060 17.848 1.00 64.38 609 SER A N 1
ATOM 4791 C CA . SER A 1 609 ? -11.179 -39.525 16.488 1.00 64.38 609 SER A CA 1
ATOM 4792 C C . SER A 1 609 ? -10.547 -38.702 15.359 1.00 64.38 609 SER A C 1
ATOM 4794 O O . SER A 1 609 ? -10.653 -39.119 14.208 1.00 64.38 609 SER A O 1
ATOM 4796 N N . ALA A 1 610 ? -9.907 -37.559 15.641 1.00 66.50 610 ALA A N 1
ATOM 4797 C CA . ALA A 1 610 ? -9.336 -36.688 14.608 1.00 66.50 610 ALA A CA 1
ATOM 4798 C C . ALA A 1 610 ? -7.812 -36.836 14.545 1.00 66.50 610 ALA A C 1
ATOM 4800 O O . ALA A 1 610 ? -7.111 -36.574 15.524 1.00 66.50 610 ALA A O 1
ATOM 4801 N N . ASN A 1 611 ? -7.292 -37.216 13.376 1.00 75.94 611 ASN A N 1
ATOM 4802 C CA . ASN A 1 611 ? -5.847 -37.336 13.161 1.00 75.94 611 ASN A CA 1
ATOM 4803 C C . ASN A 1 611 ? -5.210 -35.998 12.745 1.00 75.94 611 ASN A C 1
ATOM 4805 O O . ASN A 1 611 ? -4.010 -35.779 12.947 1.00 75.94 611 ASN A O 1
ATOM 4809 N N . ASP A 1 612 ? -6.005 -35.093 12.173 1.00 86.31 612 ASP A N 1
ATOM 4810 C CA . ASP A 1 612 ? -5.593 -33.772 11.707 1.00 86.31 612 ASP A CA 1
ATOM 4811 C C . ASP A 1 612 ? -6.723 -32.729 11.838 1.00 86.31 612 ASP A C 1
ATOM 4813 O O . ASP A 1 612 ? -7.822 -33.021 12.316 1.00 86.31 612 ASP A O 1
ATOM 4817 N N . LYS A 1 613 ? -6.424 -31.466 11.492 1.00 90.69 613 LYS A N 1
ATOM 4818 C CA . LYS A 1 613 ? -7.396 -30.368 11.590 1.00 90.69 613 LYS A CA 1
ATOM 4819 C C . LYS A 1 613 ? -8.534 -30.529 10.589 1.00 90.69 613 LYS A C 1
ATOM 4821 O O . LYS A 1 613 ? -9.640 -30.092 10.881 1.00 90.69 613 LYS A O 1
ATOM 4826 N N . ALA A 1 614 ? -8.279 -31.158 9.443 1.00 89.06 614 ALA A N 1
ATOM 4827 C CA . ALA A 1 614 ? -9.290 -31.354 8.416 1.00 89.06 614 ALA A CA 1
ATOM 4828 C C . ALA A 1 614 ? -10.397 -32.295 8.910 1.00 89.06 614 ALA A C 1
ATOM 4830 O O . ALA A 1 614 ? -11.566 -31.965 8.755 1.00 89.06 614 ALA A O 1
ATOM 4831 N N . ASP A 1 615 ? -10.044 -33.396 9.585 1.00 88.25 615 ASP A N 1
ATOM 4832 C CA . ASP A 1 615 ? -11.017 -34.309 10.209 1.00 88.25 615 ASP A CA 1
ATOM 4833 C C . ASP A 1 615 ? -11.917 -33.582 11.216 1.00 88.25 615 ASP A C 1
ATOM 4835 O O . ASP A 1 615 ? -13.132 -33.777 11.255 1.00 88.25 615 ASP A O 1
ATOM 4839 N N . MET A 1 616 ? -11.310 -32.721 12.033 1.00 90.00 616 MET A N 1
ATOM 4840 C CA . MET A 1 616 ? -12.032 -31.927 13.018 1.00 90.00 616 MET A CA 1
ATOM 4841 C C . MET A 1 616 ? -12.975 -30.932 12.341 1.00 90.00 616 MET A C 1
ATOM 4843 O O . MET A 1 616 ? -14.151 -30.891 12.685 1.00 90.00 616 MET A O 1
ATOM 4847 N N . ILE A 1 617 ? -12.485 -30.179 11.354 1.00 91.25 617 ILE A N 1
ATOM 4848 C CA . ILE A 1 617 ? -13.291 -29.225 10.583 1.00 91.25 617 ILE A CA 1
ATOM 4849 C C . ILE A 1 617 ? -14.470 -29.939 9.919 1.00 91.25 617 ILE A C 1
ATOM 4851 O O . ILE A 1 617 ? -15.596 -29.470 10.037 1.00 91.25 617 ILE A O 1
ATOM 4855 N N . ASP A 1 618 ? -14.247 -31.101 9.302 1.00 88.94 618 ASP A N 1
ATOM 4856 C CA . ASP A 1 618 ? -15.327 -31.856 8.663 1.00 88.94 618 ASP A CA 1
ATOM 4857 C C . ASP A 1 618 ? -16.398 -32.306 9.664 1.00 88.94 618 ASP A C 1
ATOM 4859 O O . ASP A 1 618 ? -17.584 -32.278 9.358 1.00 88.94 618 ASP A O 1
ATOM 4863 N N . SER A 1 619 ? -16.000 -32.677 10.885 1.00 89.62 619 SER A N 1
ATOM 4864 C CA . SER A 1 619 ? -16.954 -33.062 11.933 1.00 89.62 619 SER A CA 1
ATOM 4865 C C . SER A 1 619 ? -17.762 -31.893 12.508 1.00 89.62 619 SER A C 1
ATOM 4867 O O . SER A 1 619 ? -18.825 -32.118 13.086 1.00 89.62 619 SER A O 1
ATOM 4869 N N . LEU A 1 620 ? -17.260 -30.659 12.379 1.00 89.69 620 LEU A N 1
ATOM 4870 C CA . LEU A 1 620 ? -17.917 -29.451 12.887 1.00 89.69 620 LEU A CA 1
ATOM 4871 C C . LEU A 1 620 ? -18.911 -28.863 11.886 1.00 89.69 620 LEU A C 1
ATOM 4873 O O . LEU A 1 620 ? -19.854 -28.185 12.290 1.00 89.69 620 LEU A O 1
ATOM 4877 N N . LEU A 1 621 ? -18.699 -29.104 10.594 1.00 89.25 621 LEU A N 1
ATOM 4878 C CA . LEU A 1 621 ? -19.510 -28.529 9.532 1.00 89.25 621 LEU A CA 1
ATOM 4879 C C . LEU A 1 621 ? -20.648 -29.466 9.135 1.00 89.25 621 LEU A C 1
ATOM 4881 O O . LEU A 1 621 ? -20.457 -30.647 8.848 1.00 89.25 621 LEU A O 1
ATOM 4885 N N . THR A 1 622 ? -21.856 -28.918 9.049 1.00 85.69 622 THR A N 1
ATOM 4886 C CA . THR A 1 622 ? -22.974 -29.617 8.411 1.00 85.69 622 THR A CA 1
ATOM 4887 C C . THR A 1 622 ? -22.888 -29.497 6.891 1.00 85.69 622 THR A C 1
ATOM 4889 O O . THR A 1 622 ? -22.231 -28.615 6.338 1.00 85.69 622 THR A O 1
ATOM 4892 N N . SER A 1 623 ? -23.611 -30.357 6.171 1.00 76.38 623 SER A N 1
ATOM 4893 C CA . SER A 1 623 ? -23.604 -30.352 4.707 1.00 76.38 623 SER A CA 1
ATOM 4894 C C . SER A 1 623 ? -24.168 -29.076 4.071 1.00 76.38 623 SER A C 1
ATOM 4896 O O . SER A 1 623 ? -24.052 -28.951 2.856 1.00 76.38 623 SER A O 1
ATOM 4898 N N . ALA A 1 624 ? -24.785 -28.162 4.821 1.00 82.00 624 ALA A N 1
ATOM 4899 C CA . ALA A 1 624 ? -25.357 -26.922 4.290 1.00 82.00 624 ALA A CA 1
ATOM 4900 C C . ALA A 1 624 ? -24.518 -25.670 4.594 1.00 82.00 624 ALA A C 1
ATOM 4902 O O . ALA A 1 624 ? -24.730 -24.654 3.945 1.00 82.00 624 ALA A O 1
ATOM 4903 N N . GLN A 1 625 ? -23.581 -25.739 5.543 1.00 89.12 625 GLN A N 1
ATOM 4904 C CA . GLN A 1 625 ? -22.851 -24.562 6.016 1.00 89.12 625 GLN A CA 1
ATOM 4905 C C . GLN A 1 625 ? -21.677 -24.189 5.112 1.00 89.12 625 GLN A C 1
ATOM 4907 O O . GLN A 1 625 ? -20.963 -25.052 4.594 1.00 89.12 625 GLN A O 1
ATOM 4912 N N . THR A 1 626 ? -21.460 -22.886 5.000 1.00 91.38 626 THR A N 1
ATOM 4913 C CA . THR A 1 626 ? -20.231 -22.260 4.524 1.00 91.38 626 THR A CA 1
ATOM 4914 C C . THR A 1 626 ? -19.320 -21.927 5.705 1.00 91.38 626 THR A C 1
ATOM 4916 O O . THR A 1 626 ? -19.770 -21.687 6.826 1.00 91.38 626 THR A O 1
ATOM 4919 N N . ALA A 1 627 ? -18.013 -21.943 5.482 1.00 92.94 627 ALA A N 1
ATOM 4920 C CA . ALA A 1 627 ? -17.030 -21.728 6.521 1.00 92.94 627 ALA A CA 1
ATOM 4921 C C . ALA A 1 627 ? -15.784 -21.018 6.002 1.00 92.94 627 ALA A C 1
ATOM 4923 O O . ALA A 1 627 ? -15.346 -21.230 4.870 1.00 92.94 627 ALA A O 1
ATOM 4924 N N . LEU A 1 628 ? -15.162 -20.234 6.879 1.00 93.50 628 LEU A N 1
ATOM 4925 C CA . LEU A 1 628 ? -13.841 -19.657 6.665 1.00 93.50 628 LEU A CA 1
ATOM 4926 C C . LEU A 1 628 ? -12.866 -20.244 7.683 1.00 93.50 628 LEU A C 1
ATOM 4928 O O . LEU A 1 628 ? -13.021 -20.031 8.885 1.00 93.50 628 LEU A O 1
ATOM 4932 N N . PHE A 1 629 ? -11.857 -20.966 7.202 1.00 95.25 629 PHE A N 1
ATOM 4933 C CA . PHE A 1 629 ? -10.767 -21.476 8.023 1.00 95.25 629 PHE A CA 1
ATOM 4934 C C . PHE A 1 629 ? -9.521 -20.607 7.891 1.00 95.25 629 PHE A C 1
ATOM 4936 O O . PHE A 1 629 ? -9.051 -20.352 6.786 1.00 95.25 629 PHE A O 1
ATOM 4943 N N . VAL A 1 630 ? -8.975 -20.174 9.023 1.00 95.31 630 VAL A N 1
ATOM 4944 C CA . VAL A 1 630 ? -7.834 -19.259 9.105 1.00 95.31 630 VAL A CA 1
ATOM 4945 C C . VAL A 1 630 ? -6.732 -19.918 9.930 1.00 95.31 630 VAL A C 1
ATOM 4947 O O . VAL A 1 630 ? -6.985 -20.342 11.057 1.00 95.31 630 VAL A O 1
ATOM 4950 N N . ASP A 1 631 ? -5.518 -20.006 9.385 1.00 94.94 631 ASP A N 1
ATOM 4951 C CA . ASP A 1 631 ? -4.371 -20.661 10.033 1.00 94.94 631 ASP A CA 1
ATOM 4952 C C . ASP A 1 631 ? -3.047 -20.053 9.540 1.00 94.94 631 ASP A C 1
ATOM 4954 O O . ASP A 1 631 ? -2.904 -19.780 8.350 1.00 94.94 631 ASP A O 1
ATOM 4958 N N . ASP A 1 632 ? -2.073 -19.821 10.423 1.00 91.00 632 ASP A N 1
ATOM 4959 C CA . ASP A 1 632 ? -0.762 -19.246 10.079 1.00 91.00 632 ASP A CA 1
ATOM 4960 C C . ASP A 1 632 ? 0.178 -20.243 9.387 1.00 91.00 632 ASP A C 1
ATOM 4962 O O . ASP A 1 632 ? 1.198 -19.873 8.789 1.00 91.00 632 ASP A O 1
ATOM 4966 N N . SER A 1 633 ? -0.160 -21.528 9.443 1.00 88.12 633 SER A N 1
ATOM 4967 C CA . SER A 1 633 ? 0.624 -22.599 8.868 1.00 88.12 633 SER A CA 1
ATOM 4968 C C . SER A 1 633 ? 0.106 -23.010 7.499 1.00 88.12 633 SER A C 1
ATOM 4970 O O . SER A 1 633 ? -0.925 -23.666 7.342 1.00 88.12 633 SER A O 1
ATOM 4972 N N . TRP A 1 634 ? 0.929 -22.769 6.478 1.00 83.56 634 TRP A N 1
ATOM 4973 C CA . TRP A 1 634 ? 0.688 -23.289 5.130 1.00 83.56 634 TRP A CA 1
ATOM 4974 C C . TRP A 1 634 ? 0.579 -24.819 5.097 1.00 83.56 634 TRP A C 1
ATOM 4976 O O . TRP A 1 634 ? 0.006 -25.366 4.161 1.00 83.56 634 TRP A O 1
ATOM 4986 N N . GLN A 1 635 ? 1.123 -25.528 6.092 1.00 83.31 635 GLN A N 1
ATOM 4987 C CA . GLN A 1 635 ? 0.996 -26.982 6.163 1.00 83.31 635 GLN A CA 1
ATOM 4988 C C . GLN A 1 635 ? -0.424 -27.422 6.509 1.00 83.31 635 GLN A C 1
ATOM 4990 O O . GLN A 1 635 ? -0.873 -28.450 6.012 1.00 83.31 635 GLN A O 1
ATOM 4995 N N . GLU A 1 636 ? -1.114 -26.651 7.343 1.00 87.62 636 GLU A N 1
ATOM 4996 C CA . GLU A 1 636 ? -2.499 -26.926 7.710 1.00 87.62 636 GLU A CA 1
ATOM 4997 C C . GLU A 1 636 ? -3.434 -26.454 6.593 1.00 87.62 636 GLU A C 1
ATOM 4999 O O . GLU A 1 636 ? -4.259 -27.230 6.120 1.00 87.62 636 GLU A O 1
ATOM 5004 N N . VAL A 1 637 ? -3.227 -25.232 6.084 1.00 86.94 637 VAL A N 1
ATOM 5005 C CA . VAL A 1 637 ? -4.034 -24.641 4.998 1.00 86.94 637 VAL A CA 1
ATOM 5006 C C . VAL A 1 637 ? -3.971 -25.465 3.709 1.00 86.94 637 VAL A C 1
ATOM 5008 O O . VAL A 1 637 ? -4.975 -25.616 3.018 1.00 86.94 637 VAL A O 1
ATOM 5011 N N . LEU A 1 638 ? -2.800 -26.014 3.368 1.00 81.94 638 LEU A N 1
ATOM 5012 C CA . LEU A 1 638 ? -2.596 -26.776 2.129 1.00 81.94 638 LEU A CA 1
ATOM 5013 C C . LEU A 1 638 ? -2.664 -28.298 2.334 1.00 81.94 638 LEU A C 1
ATOM 5015 O O . LEU A 1 638 ? -2.325 -29.051 1.407 1.00 81.94 638 LEU A O 1
ATOM 5019 N N . ALA A 1 639 ? -3.100 -28.757 3.514 1.00 84.06 639 ALA A N 1
ATOM 5020 C CA . ALA A 1 639 ? -3.247 -30.174 3.821 1.00 84.06 639 ALA A CA 1
ATOM 5021 C C . ALA A 1 639 ? -4.170 -30.858 2.789 1.00 84.06 639 ALA A C 1
ATOM 5023 O O . ALA A 1 639 ? -5.238 -30.319 2.489 1.00 84.06 639 ALA A O 1
ATOM 5024 N N . PRO A 1 640 ? -3.805 -32.039 2.245 1.00 81.00 640 PRO A N 1
ATOM 5025 C CA . PRO A 1 640 ? -4.582 -32.697 1.189 1.00 81.00 640 PRO A CA 1
ATOM 5026 C C . PRO A 1 640 ? -6.061 -32.890 1.542 1.00 81.00 640 PRO A C 1
ATOM 5028 O O . PRO A 1 640 ? -6.924 -32.486 0.775 1.00 81.00 640 PRO A O 1
ATOM 5031 N N . ARG A 1 641 ? -6.353 -33.387 2.751 1.00 82.81 641 ARG A N 1
ATOM 5032 C CA . ARG A 1 641 ? -7.732 -33.574 3.225 1.00 82.81 641 ARG A CA 1
ATOM 5033 C C . ARG A 1 641 ? -8.518 -32.277 3.344 1.00 82.81 641 ARG A C 1
ATOM 5035 O O . ARG A 1 641 ? -9.694 -32.250 3.009 1.00 82.81 641 ARG A O 1
ATOM 5042 N N . LEU A 1 642 ? -7.887 -31.201 3.816 1.00 84.31 642 LEU A N 1
ATOM 5043 C CA . LEU A 1 642 ? -8.563 -29.910 3.899 1.00 84.31 642 LEU A CA 1
ATOM 5044 C C . LEU A 1 642 ? -8.909 -29.403 2.498 1.00 84.31 642 LEU A C 1
ATOM 5046 O O . LEU A 1 642 ? -10.002 -28.895 2.283 1.00 84.31 642 LEU A O 1
ATOM 5050 N N . ARG A 1 643 ? -8.024 -29.618 1.521 1.00 78.62 643 ARG A N 1
ATOM 5051 C CA . ARG A 1 643 ? -8.320 -29.313 0.119 1.00 78.62 643 ARG A CA 1
ATOM 5052 C C . ARG A 1 643 ? -9.445 -30.173 -0.438 1.00 78.62 643 ARG A C 1
ATOM 5054 O O . ARG A 1 643 ? -10.326 -29.628 -1.093 1.00 78.62 643 ARG A O 1
ATOM 5061 N N . ASP A 1 644 ? -9.489 -31.462 -0.120 1.00 78.31 644 ASP A N 1
ATOM 5062 C CA . ASP A 1 644 ? -10.626 -32.300 -0.508 1.00 78.31 644 ASP A CA 1
ATOM 5063 C C . ASP A 1 644 ? -11.950 -31.731 0.030 1.00 78.31 644 ASP A C 1
ATOM 5065 O O . ASP A 1 644 ? -12.948 -31.730 -0.687 1.00 78.31 644 ASP A O 1
ATOM 5069 N N . LEU A 1 645 ? -11.967 -31.182 1.250 1.00 78.38 645 LEU A N 1
ATOM 5070 C CA . LEU A 1 645 ? -13.147 -30.501 1.799 1.00 78.38 645 LEU A CA 1
ATOM 5071 C C . LEU A 1 645 ? -13.488 -29.220 1.034 1.00 78.38 645 LEU A C 1
ATOM 5073 O O . LEU A 1 645 ? -14.652 -29.001 0.700 1.00 78.38 645 LEU A O 1
ATOM 5077 N N . VAL A 1 646 ? -12.483 -28.399 0.729 1.00 76.88 646 VAL A N 1
ATOM 5078 C CA . VAL A 1 646 ? -12.647 -27.146 -0.020 1.00 76.88 646 VAL A CA 1
ATOM 5079 C C . VAL A 1 646 ? -13.236 -27.406 -1.412 1.00 76.88 646 VAL A C 1
ATOM 5081 O O . VAL A 1 646 ? -14.200 -26.751 -1.808 1.00 76.88 646 VAL A O 1
ATOM 5084 N N . PHE A 1 647 ? -12.692 -28.379 -2.145 1.00 71.56 647 PHE A N 1
ATOM 5085 C CA . PHE A 1 647 ? -13.002 -28.581 -3.560 1.00 71.56 647 PHE A CA 1
ATOM 5086 C C . PHE A 1 647 ? -14.107 -29.607 -3.819 1.00 71.56 647 PHE A C 1
ATOM 5088 O O . PHE A 1 647 ? -14.970 -29.367 -4.662 1.00 71.56 647 PHE A O 1
ATOM 5095 N N . ASN A 1 648 ? -14.143 -30.727 -3.089 1.00 70.56 648 ASN A N 1
ATOM 5096 C CA . ASN A 1 648 ? -15.108 -31.798 -3.366 1.00 70.56 648 ASN A CA 1
ATOM 5097 C C . ASN A 1 648 ? -16.461 -31.578 -2.674 1.00 70.56 648 ASN A C 1
ATOM 5099 O O . ASN A 1 648 ? -17.468 -32.128 -3.118 1.00 70.56 648 ASN A O 1
ATOM 5103 N N . LYS A 1 649 ? -16.528 -30.766 -1.607 1.00 63.91 649 LYS A N 1
ATOM 5104 C CA . LYS A 1 649 ? -17.787 -30.461 -0.899 1.00 63.91 649 LYS A CA 1
ATOM 5105 C C . LYS A 1 649 ? -18.392 -29.099 -1.283 1.00 63.91 649 LYS A C 1
ATOM 5107 O O . LYS A 1 649 ? -19.000 -28.460 -0.432 1.00 63.91 649 LYS A O 1
ATOM 5112 N N . LEU A 1 650 ? -18.326 -28.715 -2.567 1.00 54.91 650 LEU A N 1
ATOM 5113 C CA . LEU A 1 650 ? -19.000 -27.544 -3.177 1.00 54.91 650 LEU A CA 1
ATOM 5114 C C . LEU A 1 650 ? -18.496 -26.155 -2.724 1.00 54.91 650 LEU A C 1
ATOM 5116 O O . LEU A 1 650 ? -19.304 -25.246 -2.562 1.00 54.91 650 LEU A O 1
ATOM 5120 N N . GLY A 1 651 ? -17.193 -25.954 -2.495 1.00 63.31 651 GLY A N 1
ATOM 5121 C CA . GLY A 1 651 ? -16.673 -24.614 -2.167 1.00 63.31 651 GLY A CA 1
ATOM 5122 C C . GLY A 1 651 ? -17.111 -24.086 -0.795 1.00 63.31 651 GLY A C 1
ATOM 5123 O O . GLY A 1 651 ? -17.031 -22.890 -0.537 1.00 63.31 651 GLY A O 1
ATOM 5124 N N . LYS A 1 652 ? -17.578 -24.976 0.090 1.00 71.38 652 LYS A N 1
ATOM 5125 C CA . LYS A 1 652 ? -18.105 -24.622 1.415 1.00 71.38 652 LYS A CA 1
ATOM 5126 C C . LYS A 1 652 ? -17.056 -24.077 2.359 1.00 71.38 652 LYS A C 1
ATOM 5128 O O . LYS A 1 652 ? -17.406 -23.325 3.249 1.00 71.38 652 LYS A O 1
ATOM 5133 N N . VAL A 1 653 ? -15.796 -24.462 2.200 1.00 77.31 653 VAL A N 1
ATOM 5134 C CA . VAL A 1 653 ? -14.720 -23.994 3.073 1.00 77.31 653 VAL A CA 1
ATOM 5135 C C . VAL A 1 653 ? -13.800 -23.102 2.262 1.00 77.31 653 VAL A C 1
ATOM 5137 O O . VAL A 1 653 ? -13.222 -23.546 1.273 1.00 77.31 653 VAL A O 1
ATOM 5140 N N . ARG A 1 654 ? -13.645 -21.850 2.687 1.00 85.31 654 ARG A N 1
ATOM 5141 C CA . ARG A 1 654 ? -12.591 -20.946 2.227 1.00 85.31 654 ARG A CA 1
ATOM 5142 C C . ARG A 1 654 ? -11.427 -21.020 3.196 1.00 85.31 654 ARG A C 1
ATOM 5144 O O . ARG A 1 654 ? -11.644 -20.998 4.404 1.00 85.31 654 ARG A O 1
ATOM 5151 N N . VAL A 1 655 ? -10.204 -21.147 2.685 1.00 87.31 655 VAL A N 1
ATOM 5152 C CA . VAL A 1 655 ? -9.013 -21.246 3.535 1.00 87.31 655 VAL A CA 1
ATOM 5153 C C . VAL A 1 655 ? -8.137 -20.008 3.394 1.00 87.31 655 VAL A C 1
ATOM 5155 O O . VAL A 1 655 ? -7.881 -19.507 2.299 1.00 87.31 655 VAL A O 1
ATOM 5158 N N . VAL A 1 656 ? -7.675 -19.513 4.535 1.00 86.38 656 VAL A N 1
ATOM 5159 C CA . VAL A 1 656 ? -6.848 -18.321 4.648 1.00 86.38 656 VAL A CA 1
ATOM 5160 C C . VAL A 1 656 ? -5.561 -18.681 5.366 1.00 86.38 656 VAL A C 1
ATOM 5162 O O . VAL A 1 656 ? -5.574 -19.133 6.510 1.00 86.38 656 VAL A O 1
ATOM 5165 N N . LEU A 1 657 ? -4.438 -18.423 4.703 1.00 87.94 657 LEU A N 1
ATOM 5166 C CA . LEU A 1 657 ? -3.130 -18.414 5.332 1.00 87.94 657 LEU A CA 1
ATOM 5167 C C . LEU A 1 657 ? -2.947 -17.096 6.086 1.00 87.94 657 LEU A C 1
ATOM 5169 O O . LEU A 1 657 ? -2.798 -16.039 5.475 1.00 87.94 657 LEU A O 1
ATOM 5173 N N . PHE A 1 658 ? -2.971 -17.160 7.409 1.00 86.62 658 PHE A N 1
ATOM 5174 C CA . PHE A 1 658 ? -2.885 -15.990 8.263 1.00 86.62 658 PHE A CA 1
ATOM 5175 C C . PHE A 1 658 ? -1.450 -15.476 8.380 1.00 86.62 658 PHE A C 1
ATOM 5177 O O . PHE A 1 658 ? -0.538 -16.211 8.756 1.00 86.62 658 PHE A O 1
ATOM 5184 N N . ASP A 1 659 ? -1.233 -14.195 8.102 1.00 79.81 659 ASP A N 1
ATOM 5185 C CA . ASP A 1 659 ? 0.058 -13.547 8.320 1.00 79.81 659 ASP A CA 1
ATOM 5186 C C . ASP A 1 659 ? 0.024 -12.674 9.580 1.00 79.81 659 ASP A C 1
ATOM 5188 O O . ASP A 1 659 ? -0.321 -11.493 9.549 1.00 79.81 659 ASP A O 1
ATOM 5192 N N . ARG A 1 660 ? 0.449 -13.254 10.710 1.00 70.31 660 ARG A N 1
ATOM 5193 C CA . ARG A 1 660 ? 0.569 -12.535 11.989 1.00 70.31 660 ARG A CA 1
ATOM 5194 C C . ARG A 1 660 ? 1.880 -11.782 12.163 1.00 70.31 660 ARG A C 1
ATOM 5196 O O . ARG A 1 660 ? 2.228 -11.405 13.282 1.00 70.31 660 ARG A O 1
ATOM 5203 N N . SER A 1 661 ? 2.666 -11.548 11.117 1.00 58.38 661 SER A N 1
ATOM 5204 C CA . SER A 1 661 ? 3.977 -10.906 11.279 1.00 58.38 661 SER A CA 1
ATOM 5205 C C . SER A 1 661 ? 3.939 -9.460 11.830 1.00 58.38 661 SER A C 1
ATOM 5207 O O . SER A 1 661 ? 4.994 -8.825 11.882 1.00 58.38 661 SER A O 1
ATOM 5209 N N . GLN A 1 662 ? 2.777 -8.932 12.264 1.00 44.16 662 GLN A N 1
ATOM 5210 C CA . GLN A 1 662 ? 2.570 -7.510 12.569 1.00 44.16 662 GLN A CA 1
ATOM 5211 C C . GLN A 1 662 ? 1.826 -7.119 13.864 1.00 44.16 662 GLN A C 1
ATOM 5213 O O . GLN A 1 662 ? 1.675 -5.923 14.088 1.00 44.16 662 GLN A O 1
ATOM 5218 N N . THR A 1 663 ? 1.422 -8.022 14.770 1.00 36.00 663 THR A N 1
ATOM 5219 C CA . THR A 1 663 ? 0.816 -7.590 16.062 1.00 36.00 663 THR A CA 1
ATOM 5220 C C . THR A 1 663 ? 1.833 -7.378 17.199 1.00 36.00 663 THR A C 1
ATOM 5222 O O . THR A 1 663 ? 1.521 -7.695 18.346 1.00 36.00 663 THR A O 1
ATOM 5225 N N . SER A 1 664 ? 3.049 -6.895 16.913 1.00 26.95 664 SER A N 1
ATOM 5226 C CA . SER A 1 664 ? 4.041 -6.516 17.943 1.00 26.95 664 SER A CA 1
ATOM 5227 C C . SER A 1 664 ? 4.477 -5.068 17.820 1.00 26.95 664 SER A C 1
ATOM 5229 O O . SER A 1 664 ? 4.977 -4.732 16.718 1.00 26.95 664 SER A O 1
#